Protein AF-A0A7S0LBU1-F1 (afdb_monomer)

Structure (mmCIF, N/CA/C/O backbone):
data_AF-A0A7S0LBU1-F1
#
_entry.id   AF-A0A7S0LBU1-F1
#
loop_
_atom_site.group_PDB
_atom_site.id
_atom_site.type_symbol
_atom_site.label_atom_id
_atom_site.label_alt_id
_atom_site.label_comp_id
_atom_site.label_asym_id
_atom_site.label_entity_id
_atom_site.label_seq_id
_atom_site.pdbx_PDB_ins_code
_atom_site.Cartn_x
_atom_site.Cartn_y
_atom_site.Cartn_z
_atom_site.occupancy
_atom_site.B_iso_or_equiv
_atom_site.auth_seq_id
_atom_site.auth_comp_id
_atom_site.auth_asym_id
_atom_site.auth_atom_id
_atom_site.pdbx_PDB_model_num
ATOM 1 N N . ALA A 1 1 ? -35.656 -18.882 25.699 1.00 76.56 1 ALA A N 1
ATOM 2 C CA . ALA A 1 1 ? -36.050 -17.478 25.431 1.00 76.56 1 ALA A CA 1
ATOM 3 C C . ALA A 1 1 ? -34.973 -16.464 25.847 1.00 76.56 1 ALA A C 1
ATOM 5 O O . ALA A 1 1 ? -34.448 -15.787 24.971 1.00 76.56 1 ALA A O 1
ATOM 6 N N . ALA A 1 2 ? -34.578 -16.392 27.128 1.00 86.81 2 ALA A N 1
ATOM 7 C CA . ALA A 1 2 ? -33.621 -15.392 27.636 1.00 86.81 2 ALA A CA 1
ATOM 8 C C . ALA A 1 2 ? -32.271 -15.354 26.888 1.00 86.81 2 ALA A C 1
ATOM 10 O O . ALA A 1 2 ? -31.829 -14.290 26.465 1.00 86.81 2 ALA A O 1
ATOM 11 N N . LEU A 1 3 ? -31.661 -16.517 26.627 1.00 85.81 3 LEU A N 1
ATOM 12 C CA . LEU A 1 3 ? -30.399 -16.606 25.880 1.00 85.81 3 LEU A CA 1
ATOM 13 C C . LEU A 1 3 ? -30.521 -16.088 24.435 1.00 85.81 3 LEU A C 1
ATOM 15 O O . LEU A 1 3 ? -29.617 -15.432 23.928 1.00 85.81 3 LEU A O 1
ATOM 19 N N . SER A 1 4 ? -31.655 -16.340 23.777 1.00 85.44 4 SER A N 1
ATOM 20 C CA . SER A 1 4 ? -31.920 -15.832 22.425 1.00 85.44 4 SER A CA 1
ATOM 21 C C . SER A 1 4 ? -32.071 -14.310 22.420 1.00 85.44 4 SER A C 1
ATOM 23 O O . SER A 1 4 ? -31.534 -13.638 21.543 1.00 85.44 4 SER A O 1
ATOM 25 N N . ALA A 1 5 ? -32.753 -13.755 23.427 1.00 87.88 5 ALA A N 1
ATOM 26 C CA . ALA A 1 5 ? -32.893 -12.312 23.594 1.00 87.88 5 ALA A CA 1
ATOM 27 C C . ALA A 1 5 ? -31.545 -11.635 23.900 1.00 87.88 5 ALA A C 1
ATOM 29 O O . ALA A 1 5 ? -31.256 -10.576 23.345 1.00 87.88 5 ALA A O 1
ATOM 30 N N . ALA A 1 6 ? -30.698 -12.260 24.725 1.00 89.25 6 ALA A N 1
ATOM 31 C CA . ALA A 1 6 ? -29.346 -11.780 25.007 1.00 89.25 6 ALA A CA 1
ATOM 32 C C . ALA A 1 6 ? -28.467 -11.773 23.744 1.00 89.25 6 ALA A C 1
ATOM 34 O O . ALA A 1 6 ? -27.816 -10.772 23.456 1.00 89.25 6 ALA A O 1
ATOM 35 N N . ARG A 1 7 ? -28.514 -12.842 22.936 1.00 90.62 7 ARG A N 1
ATOM 36 C CA . ARG A 1 7 ? -27.794 -12.928 21.650 1.00 90.62 7 ARG A CA 1
ATOM 37 C C . ARG A 1 7 ? -28.250 -11.859 20.660 1.00 90.62 7 ARG A C 1
ATOM 39 O O . ARG A 1 7 ? -27.409 -11.211 20.043 1.00 90.62 7 ARG A O 1
ATOM 46 N N . ARG A 1 8 ? -29.566 -11.640 20.545 1.00 92.88 8 ARG A N 1
ATOM 47 C CA . ARG A 1 8 ? -30.128 -10.560 19.719 1.00 92.88 8 ARG A CA 1
ATOM 48 C C . ARG A 1 8 ? -29.623 -9.201 20.181 1.00 92.88 8 ARG A C 1
ATOM 50 O O . ARG A 1 8 ? -29.156 -8.428 19.356 1.00 92.88 8 ARG A O 1
ATOM 57 N N . ARG A 1 9 ? -29.662 -8.937 21.488 1.00 92.94 9 ARG A N 1
ATOM 58 C CA . ARG A 1 9 ? -29.177 -7.680 22.068 1.00 92.94 9 ARG A CA 1
ATOM 59 C C . ARG A 1 9 ? -27.695 -7.454 21.780 1.00 92.94 9 ARG A C 1
ATOM 61 O O . ARG A 1 9 ? -27.354 -6.380 21.316 1.00 92.94 9 ARG A O 1
ATOM 68 N N . ALA A 1 10 ? -26.852 -8.467 21.971 1.00 92.62 10 ALA A N 1
ATOM 69 C CA . ALA A 1 10 ? -25.421 -8.370 21.694 1.00 92.62 10 ALA A CA 1
ATOM 70 C C . ALA A 1 10 ? -25.126 -8.098 20.208 1.00 92.62 10 ALA A C 1
ATOM 72 O O . ALA A 1 10 ? -24.320 -7.231 19.888 1.00 92.62 10 ALA A O 1
ATOM 73 N N . ALA A 1 11 ? -25.795 -8.805 19.289 1.00 91.81 11 ALA A N 1
ATOM 74 C CA . ALA A 1 11 ? -25.619 -8.584 17.853 1.00 91.81 11 ALA A CA 1
ATOM 75 C C . ALA A 1 11 ? -26.094 -7.188 17.418 1.00 91.81 11 ALA A C 1
ATOM 77 O O . ALA A 1 11 ? -25.426 -6.539 16.616 1.00 91.81 11 ALA A O 1
ATOM 78 N N . LEU A 1 12 ? -27.229 -6.724 17.955 1.00 93.00 12 LEU A N 1
ATOM 79 C CA . LEU A 1 12 ? -27.756 -5.381 17.702 1.00 93.00 12 LEU A CA 1
ATOM 80 C C . LEU A 1 12 ? -26.831 -4.292 18.233 1.00 93.00 12 LEU A C 1
ATOM 82 O O . LEU A 1 12 ? -26.574 -3.337 17.513 1.00 93.00 12 LEU A O 1
ATOM 86 N N . ASP A 1 13 ? -26.328 -4.450 19.454 1.00 90.44 13 ASP A N 1
ATOM 87 C CA . ASP A 1 13 ? -25.399 -3.510 20.081 1.00 90.44 13 ASP A CA 1
ATOM 88 C C . ASP A 1 13 ? -24.111 -3.383 19.254 1.00 90.44 13 ASP A C 1
ATOM 90 O O . ASP A 1 13 ? -23.756 -2.298 18.792 1.00 90.44 13 ASP A O 1
ATOM 94 N N . PHE A 1 14 ? -23.493 -4.521 18.914 1.00 90.62 14 PHE A N 1
ATOM 95 C CA . PHE A 1 14 ? -22.311 -4.552 18.055 1.00 90.62 14 PHE A CA 1
ATOM 96 C C . PHE A 1 14 ? -22.564 -3.901 16.688 1.00 90.62 14 PHE A C 1
ATOM 98 O O . PHE A 1 14 ? -21.796 -3.050 16.246 1.00 90.62 14 PHE A O 1
ATOM 105 N N . LEU A 1 15 ? -23.640 -4.279 15.992 1.00 87.75 15 LEU A N 1
ATOM 106 C CA . LEU A 1 15 ? -23.935 -3.742 14.661 1.00 87.75 15 LEU A CA 1
ATOM 107 C C . LEU A 1 15 ? -24.369 -2.274 14.706 1.00 87.75 15 LEU A C 1
ATOM 109 O O . LEU A 1 15 ? -24.055 -1.532 13.776 1.00 87.75 15 LEU A O 1
ATOM 113 N N . GLY A 1 16 ? -25.035 -1.845 15.778 1.00 84.75 16 GLY A N 1
ATOM 114 C CA . GLY A 1 16 ? -25.429 -0.457 16.021 1.00 84.75 16 GLY A CA 1
ATOM 115 C C . GLY A 1 16 ? -24.232 0.475 16.202 1.00 84.75 16 GLY A C 1
ATOM 116 O O 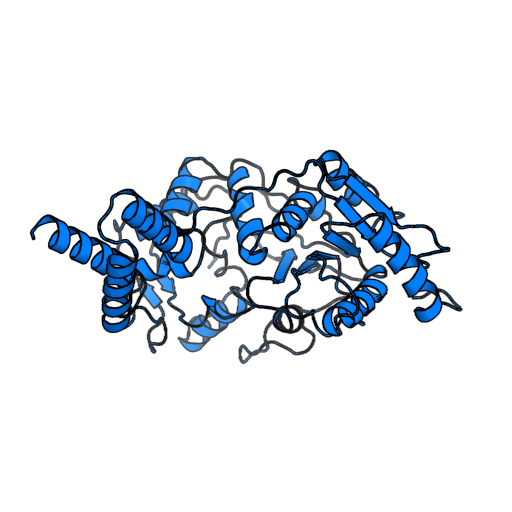. GLY A 1 16 ? -24.319 1.666 15.903 1.00 84.75 16 GLY A O 1
ATOM 117 N N . HIS A 1 17 ? -23.068 -0.058 16.583 1.00 82.06 17 HIS A N 1
ATOM 118 C CA . HIS A 1 17 ? -21.828 0.709 16.543 1.00 82.06 17 HIS A CA 1
ATOM 119 C C . HIS A 1 17 ? -21.361 1.042 15.121 1.00 82.06 17 HIS A C 1
ATOM 121 O O . HIS A 1 17 ? -20.664 2.036 14.942 1.00 82.06 17 HIS A O 1
ATOM 127 N N . HIS A 1 18 ? -21.747 0.273 14.102 1.00 80.38 18 HIS A N 1
ATOM 128 C CA . HIS A 1 18 ? -21.163 0.400 12.764 1.00 80.38 18 HIS A CA 1
ATOM 129 C C . HIS A 1 18 ? -22.161 0.684 11.635 1.00 80.38 18 HIS A C 1
ATOM 131 O O . HIS A 1 18 ? -21.744 1.043 10.528 1.00 80.38 18 HIS A O 1
ATOM 137 N N . LEU A 1 19 ? -23.454 0.483 11.881 1.00 81.19 19 LEU A N 1
ATOM 138 C CA . LEU A 1 19 ? -24.530 0.602 10.904 1.00 81.19 19 LEU A CA 1
ATOM 139 C C . LEU A 1 19 ? -25.668 1.481 11.447 1.00 81.19 19 LEU A C 1
ATOM 141 O O . LEU A 1 19 ? -25.908 1.494 12.653 1.00 81.19 19 LEU A O 1
ATOM 145 N N . PRO A 1 20 ? -26.451 2.130 10.562 1.00 80.56 20 PRO A N 1
ATOM 146 C CA . PRO A 1 20 ? -27.715 2.752 10.948 1.00 80.56 20 PRO A CA 1
ATOM 147 C C . PRO A 1 20 ? -28.669 1.735 11.589 1.00 80.56 20 PRO A C 1
ATOM 149 O O . PRO A 1 20 ? -28.698 0.581 11.156 1.00 80.56 20 PRO A O 1
ATOM 152 N N . ALA A 1 21 ? -29.501 2.174 12.540 1.00 82.06 21 ALA A N 1
ATOM 153 C CA . ALA A 1 21 ? -30.369 1.308 13.349 1.00 82.06 21 ALA A CA 1
ATOM 154 C C . ALA A 1 21 ? -31.173 0.282 12.522 1.00 82.06 21 ALA A C 1
ATOM 156 O O . ALA A 1 21 ? -31.065 -0.921 12.747 1.00 82.06 21 ALA A O 1
ATOM 157 N N . THR A 1 22 ? -31.875 0.726 11.476 1.00 84.56 22 THR A N 1
ATOM 158 C CA . THR A 1 22 ? -32.692 -0.151 10.610 1.00 84.56 22 THR A CA 1
ATOM 159 C C . THR A 1 22 ? -31.871 -1.168 9.807 1.00 84.56 22 THR A C 1
ATOM 161 O O . THR A 1 22 ? -32.364 -2.228 9.412 1.00 84.56 22 THR A O 1
ATOM 164 N N . SER A 1 23 ? -30.606 -0.865 9.521 1.00 87.38 23 SER A N 1
ATOM 165 C CA . SER A 1 23 ? -29.681 -1.791 8.861 1.00 87.38 23 SER A CA 1
ATOM 166 C C . SER A 1 23 ? -29.035 -2.744 9.863 1.00 87.38 23 SER A C 1
ATOM 168 O O . SER A 1 23 ? -28.855 -3.918 9.535 1.00 87.38 23 SER A O 1
ATOM 170 N N . ALA A 1 24 ? -28.728 -2.268 11.073 1.00 88.00 24 ALA A N 1
ATOM 171 C CA . ALA A 1 24 ? -28.230 -3.086 12.173 1.00 88.00 24 ALA A CA 1
ATOM 172 C C . ALA A 1 24 ? -29.252 -4.161 12.564 1.00 88.00 24 ALA A C 1
ATOM 174 O O . ALA A 1 24 ? -28.887 -5.331 12.645 1.00 88.00 24 ALA A O 1
ATOM 175 N N . GLU A 1 25 ? -30.532 -3.798 12.688 1.00 92.19 25 GLU A N 1
ATOM 176 C CA . GLU A 1 25 ? -31.623 -4.733 12.991 1.00 92.19 25 GLU A CA 1
ATOM 177 C C . GLU A 1 25 ? -31.755 -5.840 11.951 1.00 92.19 25 GLU A C 1
ATOM 179 O O . GLU A 1 25 ? -31.613 -7.023 12.274 1.00 92.19 25 GLU A O 1
ATOM 184 N N . ARG A 1 26 ? -31.918 -5.463 10.677 1.00 92.94 26 ARG A N 1
ATOM 185 C CA . ARG A 1 26 ? -32.039 -6.433 9.579 1.00 92.94 26 ARG A CA 1
ATOM 186 C C . ARG A 1 26 ? -30.812 -7.335 9.463 1.00 92.94 26 ARG A C 1
ATOM 188 O O . ARG A 1 26 ? -30.941 -8.524 9.167 1.00 92.94 26 ARG A O 1
ATOM 195 N N . ARG A 1 27 ? -29.607 -6.788 9.667 1.00 92.69 27 ARG A N 1
ATOM 196 C CA . ARG A 1 27 ? -28.364 -7.573 9.634 1.00 92.69 27 ARG A CA 1
ATOM 197 C C . ARG A 1 27 ? -28.297 -8.533 10.822 1.00 92.69 27 ARG A C 1
ATOM 199 O O . ARG A 1 27 ? -27.989 -9.697 10.592 1.00 92.69 27 ARG A O 1
ATOM 206 N N . ALA A 1 28 ? -28.610 -8.087 12.038 1.00 93.62 28 ALA A N 1
ATOM 207 C CA . ALA A 1 28 ? -28.580 -8.922 13.239 1.00 93.62 28 ALA A CA 1
ATOM 208 C C . ALA A 1 28 ? -29.517 -10.128 13.105 1.00 93.62 28 ALA A C 1
ATOM 210 O O . ALA A 1 28 ? -29.105 -11.260 13.352 1.00 93.62 28 ALA A O 1
ATOM 211 N N . GLU A 1 29 ? -30.753 -9.898 12.656 1.00 94.31 29 GLU A N 1
ATOM 212 C CA . GLU A 1 29 ? -31.749 -10.959 12.468 1.00 94.31 29 GLU A CA 1
ATOM 213 C C . GLU A 1 29 ? -31.302 -11.975 11.419 1.00 94.31 29 GLU A C 1
ATOM 215 O O . GLU A 1 29 ? -31.350 -13.182 11.663 1.00 94.31 29 GLU A O 1
ATOM 220 N N . ARG A 1 30 ? -30.778 -11.495 10.285 1.00 95.31 30 ARG A N 1
ATOM 221 C CA . ARG A 1 30 ? -30.245 -12.361 9.231 1.00 95.31 30 ARG A CA 1
ATOM 222 C C . ARG A 1 30 ? -29.088 -13.228 9.717 1.00 95.31 30 ARG A C 1
ATOM 224 O O . ARG A 1 30 ? -29.052 -14.416 9.403 1.00 95.31 30 ARG A O 1
ATOM 231 N N . GLU A 1 31 ? -28.122 -12.644 10.418 1.00 94.44 31 GLU A N 1
ATOM 232 C CA . GLU A 1 31 ? -26.932 -13.376 10.854 1.00 94.44 31 GLU A CA 1
ATOM 233 C C . GLU A 1 31 ? -27.255 -14.387 11.962 1.00 94.44 31 GLU A C 1
ATOM 235 O O . GLU A 1 31 ? -26.786 -15.524 11.908 1.00 94.44 31 GLU A O 1
ATOM 240 N N . LEU A 1 32 ? -28.141 -14.037 12.898 1.00 94.38 32 LEU A N 1
ATOM 241 C CA . LEU A 1 32 ? -28.608 -14.964 13.932 1.00 94.38 32 LEU A CA 1
ATOM 242 C C . LEU A 1 32 ? -29.421 -16.125 13.349 1.00 94.38 32 LEU A C 1
ATOM 244 O O . LEU A 1 32 ? -29.245 -17.262 13.789 1.00 94.38 32 LEU A O 1
ATOM 248 N N . ALA A 1 33 ? -30.268 -15.861 12.348 1.00 93.31 33 ALA A N 1
ATOM 249 C CA . ALA A 1 33 ? -31.012 -16.903 11.644 1.00 93.31 33 ALA A CA 1
ATOM 250 C C . ALA A 1 33 ? -30.067 -17.880 10.926 1.00 93.31 33 ALA A C 1
ATOM 252 O O . ALA A 1 33 ? -30.218 -19.093 11.054 1.00 93.31 33 ALA A O 1
ATOM 253 N N . LYS A 1 34 ? -29.041 -17.364 10.234 1.00 93.75 34 LYS A N 1
ATOM 254 C CA . LYS A 1 34 ? -28.019 -18.186 9.563 1.00 93.75 34 LYS A CA 1
ATOM 255 C C . LYS A 1 34 ? -27.169 -19.006 10.531 1.00 93.75 34 LYS A C 1
ATOM 257 O O . LYS A 1 34 ? -26.786 -20.122 10.199 1.00 93.75 34 LYS A O 1
ATOM 262 N N . ALA A 1 35 ? -26.861 -18.462 11.707 1.00 91.94 35 ALA A N 1
ATOM 263 C CA . ALA A 1 35 ? -26.051 -19.139 12.716 1.00 91.94 35 ALA A CA 1
ATOM 264 C C . ALA A 1 35 ? -26.757 -20.353 13.352 1.00 91.94 35 ALA A C 1
ATOM 266 O O . ALA A 1 35 ? -26.102 -21.165 14.005 1.00 91.94 35 ALA A O 1
ATOM 267 N N . GLY A 1 36 ? -28.084 -20.476 13.212 1.00 85.81 36 GLY A N 1
ATOM 268 C CA . GLY A 1 36 ? -28.849 -21.641 13.674 1.00 85.81 36 GLY A CA 1
ATOM 269 C C . GLY A 1 36 ? -28.850 -21.857 15.194 1.00 85.81 36 GLY A C 1
ATOM 270 O O . GLY A 1 36 ? -29.213 -22.929 15.665 1.00 85.81 36 GLY A O 1
ATOM 271 N N . GLY A 1 37 ? -28.410 -20.867 15.982 1.00 80.44 37 GLY A N 1
ATOM 272 C CA . GLY A 1 37 ? -28.396 -20.908 17.451 1.00 80.44 37 GLY A CA 1
ATOM 273 C C . GLY A 1 37 ? -27.370 -21.853 18.096 1.00 80.44 37 GLY A C 1
ATOM 274 O O . GLY A 1 37 ? -27.232 -21.811 19.326 1.00 80.44 37 GLY A O 1
ATOM 275 N N . GLN A 1 38 ? -26.649 -22.647 17.299 1.00 87.12 38 GLN A N 1
ATOM 276 C CA . GLN A 1 38 ? -25.596 -23.560 17.746 1.00 87.12 38 GLN A CA 1
ATOM 277 C C . GLN A 1 38 ? -24.301 -22.798 18.076 1.00 87.12 38 GLN A C 1
ATOM 279 O O . GLN A 1 38 ? -24.007 -21.799 17.412 1.00 87.12 38 GLN A O 1
ATOM 284 N N . PRO A 1 39 ? -23.502 -23.245 19.066 1.00 89.25 39 PRO A N 1
ATOM 285 C CA . PRO A 1 39 ? -22.260 -22.571 19.452 1.00 89.25 39 PRO A CA 1
ATOM 286 C C . PRO A 1 39 ? -21.297 -22.329 18.283 1.00 89.25 39 PRO A C 1
ATOM 288 O O . PRO A 1 39 ? -20.796 -21.219 18.135 1.00 89.25 39 PRO A O 1
ATOM 291 N N . GLU A 1 40 ? -21.101 -23.320 17.412 1.00 92.25 40 GLU A N 1
ATOM 292 C CA . GLU A 1 40 ? -20.205 -23.210 16.252 1.00 92.25 40 GLU A CA 1
ATOM 293 C C . GLU A 1 40 ? -20.699 -22.187 15.223 1.00 92.25 40 GLU A C 1
ATOM 295 O O . GLU A 1 40 ? -19.930 -21.349 14.747 1.00 92.25 40 GLU A O 1
ATOM 300 N N . GLY A 1 41 ? -22.000 -22.204 14.918 1.00 92.75 41 GLY A N 1
ATOM 301 C CA . GLY A 1 41 ? -22.611 -21.240 14.004 1.00 92.75 41 GLY A CA 1
ATOM 302 C C . GLY A 1 41 ? -22.519 -19.810 14.537 1.00 92.75 41 GLY A C 1
ATOM 303 O O . GLY A 1 41 ? -22.219 -18.883 13.785 1.00 92.75 41 GLY A O 1
ATOM 304 N N . LEU A 1 42 ? -22.696 -19.628 15.848 1.00 91.50 42 LEU A N 1
ATOM 305 C CA . LEU A 1 42 ? -22.550 -18.331 16.512 1.00 91.50 42 LEU A CA 1
ATOM 306 C C . LEU A 1 42 ? -21.093 -17.869 16.581 1.00 91.50 42 LEU A C 1
ATOM 308 O O . LEU A 1 42 ? -20.828 -16.686 16.380 1.00 91.50 42 LEU A O 1
ATOM 312 N N . ALA A 1 43 ? -20.147 -18.776 16.826 1.00 92.06 43 ALA A N 1
ATOM 313 C CA . ALA A 1 43 ? -18.723 -18.458 16.795 1.00 92.06 43 ALA A CA 1
ATOM 314 C C . ALA A 1 43 ? -18.299 -17.997 15.394 1.00 92.06 43 ALA A C 1
ATOM 316 O O . ALA A 1 43 ? -17.650 -16.961 15.252 1.00 92.06 43 ALA A O 1
ATOM 317 N N . LYS A 1 44 ? -18.747 -18.704 14.348 1.00 92.81 44 LYS A N 1
ATOM 318 C CA . LYS A 1 44 ? -18.510 -18.323 12.949 1.00 92.81 44 LYS A CA 1
ATOM 319 C C . LYS A 1 44 ? -19.145 -16.975 12.606 1.00 92.81 44 LYS A C 1
ATOM 321 O O . LYS A 1 44 ? -18.504 -16.151 11.957 1.00 92.81 44 LYS A O 1
ATOM 326 N N . MET A 1 45 ? -20.371 -16.732 13.074 1.00 94.56 45 MET A N 1
ATOM 327 C CA . MET A 1 45 ? -21.054 -15.446 12.925 1.0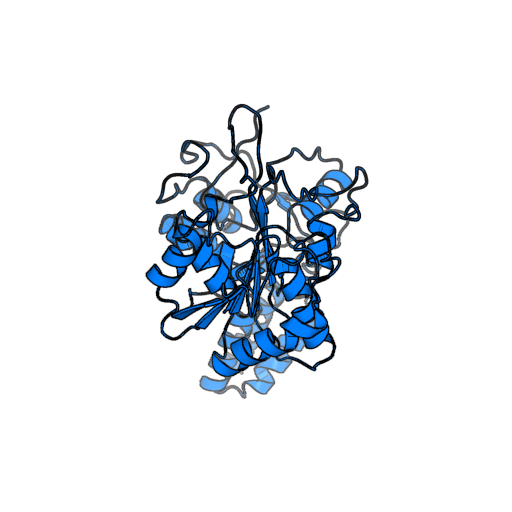0 94.56 45 MET A CA 1
ATOM 328 C C . MET A 1 45 ? -20.231 -14.308 13.536 1.00 94.56 45 MET A C 1
ATOM 330 O O . MET A 1 45 ? -19.974 -13.310 12.867 1.00 94.56 45 MET A O 1
ATOM 334 N N . TRP A 1 46 ? -19.791 -14.457 14.788 1.00 93.56 46 TRP A N 1
ATOM 335 C CA . TRP A 1 46 ? -18.992 -13.436 15.463 1.00 93.56 46 TRP A CA 1
ATOM 336 C C . TRP A 1 46 ? -17.636 -13.225 14.799 1.00 93.56 46 TRP A C 1
ATOM 338 O O . TRP A 1 46 ? -17.258 -12.079 14.580 1.00 93.56 46 TRP A O 1
ATOM 348 N N . ALA A 1 47 ? -16.943 -14.294 14.401 1.00 88.94 47 ALA A N 1
ATOM 349 C CA . ALA A 1 47 ? -15.692 -14.189 13.655 1.00 88.94 47 ALA A CA 1
ATOM 350 C C . ALA A 1 47 ? -15.876 -13.404 12.344 1.00 88.94 47 ALA A C 1
ATOM 352 O O . ALA A 1 47 ? -15.059 -12.544 12.019 1.00 88.94 47 ALA A O 1
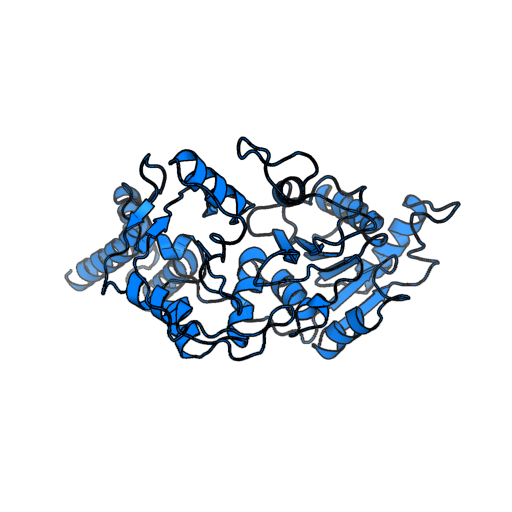ATOM 353 N N . GLN A 1 48 ? -16.978 -13.641 11.626 1.00 89.75 48 GLN A N 1
ATOM 354 C CA . GLN A 1 48 ? -17.306 -12.910 10.404 1.00 89.75 48 GLN A CA 1
ATOM 355 C C . GLN A 1 48 ? -17.635 -11.437 10.678 1.00 89.75 48 GLN A C 1
ATOM 357 O O . GLN A 1 48 ? -17.130 -10.563 9.978 1.00 89.75 48 GLN A O 1
ATOM 362 N N . LEU A 1 49 ? -18.469 -11.148 11.680 1.00 89.06 49 LEU A N 1
ATOM 363 C CA . LEU A 1 49 ? -18.854 -9.779 12.033 1.00 89.06 49 LEU A CA 1
ATOM 364 C C . LEU A 1 49 ? -17.655 -8.961 12.527 1.00 89.06 49 LEU A C 1
ATOM 366 O O . LEU A 1 49 ? -17.447 -7.840 12.067 1.00 89.06 49 LEU A O 1
ATOM 370 N N . VAL A 1 50 ? -16.833 -9.529 13.410 1.00 87.19 50 VAL A N 1
ATOM 371 C CA . VAL A 1 50 ? -15.596 -8.890 13.876 1.00 87.19 50 VAL A CA 1
ATOM 372 C C . VAL A 1 50 ? -14.638 -8.691 12.706 1.00 87.19 50 VAL A C 1
ATOM 374 O O . VAL A 1 50 ? -14.173 -7.576 12.507 1.00 87.19 50 VAL A O 1
ATOM 377 N N . GLY A 1 51 ? -14.414 -9.712 11.874 1.00 82.81 51 GLY A N 1
ATOM 378 C CA . GLY A 1 51 ? -13.558 -9.593 10.692 1.00 82.81 51 GLY A CA 1
ATOM 379 C C . GLY A 1 51 ? -14.036 -8.542 9.683 1.00 82.81 51 GLY A C 1
ATOM 380 O O . GLY A 1 51 ? -13.221 -7.919 9.016 1.00 82.81 51 GLY A O 1
ATOM 381 N N . GLU A 1 52 ? -15.344 -8.304 9.582 1.00 83.25 52 GLU A N 1
ATOM 382 C CA . GLU A 1 52 ? -15.912 -7.309 8.669 1.00 83.25 52 GLU A CA 1
ATOM 383 C C . GLU A 1 52 ? -15.837 -5.867 9.209 1.00 83.25 52 GLU A C 1
ATOM 385 O O . GLU A 1 52 ? -15.642 -4.923 8.433 1.00 83.25 52 GLU A O 1
ATOM 390 N N . PHE A 1 53 ? -16.071 -5.674 10.509 1.00 81.25 53 PHE A N 1
ATOM 391 C CA . PHE A 1 53 ? -16.290 -4.349 11.107 1.00 81.25 53 PHE A CA 1
ATOM 392 C C . PHE A 1 53 ? -15.155 -3.865 12.009 1.00 81.25 53 PHE A C 1
ATOM 394 O O . PHE A 1 53 ? -15.023 -2.663 12.237 1.00 81.25 53 PHE A O 1
ATOM 401 N N . SER A 1 54 ? -14.354 -4.781 12.538 1.00 79.44 54 SER A N 1
ATOM 402 C CA . SER A 1 54 ? -13.182 -4.512 13.372 1.00 79.44 54 SER A CA 1
ATOM 403 C C . SER A 1 54 ? -12.086 -5.539 13.054 1.00 79.44 54 SER A C 1
ATOM 405 O O . SER A 1 54 ? -11.712 -6.321 13.933 1.00 79.44 54 SER A O 1
ATOM 407 N N . PRO A 1 55 ? -11.602 -5.587 11.795 1.00 78.06 55 PRO A N 1
ATOM 408 C CA . PRO A 1 55 ? -10.586 -6.551 11.405 1.00 78.06 55 PRO A CA 1
ATOM 409 C C . PRO A 1 55 ? -9.319 -6.374 12.256 1.00 78.06 55 PRO A C 1
ATOM 411 O O . PRO A 1 55 ? -8.943 -5.239 12.579 1.00 78.06 55 PRO A O 1
ATOM 414 N N . PRO A 1 56 ? -8.642 -7.477 12.620 1.00 76.38 56 PRO A N 1
ATOM 415 C CA . PRO A 1 56 ? -7.329 -7.387 13.239 1.00 76.38 56 PRO A CA 1
ATOM 416 C C . PRO A 1 56 ? -6.319 -6.790 12.251 1.00 76.38 56 PRO A C 1
ATOM 418 O O . PRO A 1 56 ? -6.526 -6.815 11.036 1.00 76.38 56 PRO A O 1
ATOM 421 N N . ALA A 1 57 ? -5.194 -6.300 12.774 1.00 76.25 57 ALA A N 1
ATOM 422 C CA . ALA A 1 57 ? -4.077 -5.879 11.940 1.00 76.25 57 ALA A CA 1
ATOM 423 C C . ALA A 1 57 ? -3.678 -7.010 10.976 1.00 76.25 57 ALA A C 1
ATOM 425 O O . ALA A 1 57 ? -3.486 -8.146 11.430 1.00 76.25 57 ALA A O 1
ATOM 426 N N . PRO A 1 58 ? -3.497 -6.726 9.676 1.00 79.44 58 PRO A N 1
ATOM 427 C CA . PRO A 1 58 ? -2.885 -7.678 8.767 1.00 79.44 58 PRO A CA 1
ATOM 428 C C . PRO A 1 58 ? -1.527 -8.125 9.311 1.00 79.44 58 PRO A C 1
ATOM 430 O O . PRO A 1 58 ? -0.656 -7.302 9.597 1.00 79.44 58 PRO A O 1
ATOM 433 N N . SER A 1 59 ? -1.351 -9.435 9.460 1.00 80.62 59 SER A N 1
ATOM 434 C CA . SER A 1 59 ? -0.036 -10.001 9.755 1.00 80.62 59 SER A CA 1
ATOM 435 C C . SER A 1 59 ? 0.804 -10.038 8.476 1.00 80.62 59 SER A C 1
ATOM 437 O O . SER A 1 59 ? 0.241 -10.265 7.400 1.00 80.62 59 SER A O 1
ATOM 439 N N . PRO A 1 60 ? 2.131 -9.832 8.561 1.00 83.00 60 PRO A N 1
ATOM 440 C CA . PRO A 1 60 ? 3.012 -10.048 7.423 1.00 83.00 60 PRO A CA 1
ATOM 441 C C . PRO A 1 60 ? 2.841 -11.477 6.876 1.00 83.00 60 PRO A C 1
ATOM 443 O O . PRO A 1 60 ? 2.733 -12.416 7.670 1.00 83.00 60 PRO A O 1
ATOM 446 N N . PRO A 1 61 ? 2.788 -11.660 5.547 1.00 88.31 61 PRO A N 1
ATOM 447 C CA . PRO A 1 61 ? 2.744 -12.984 4.942 1.00 88.31 61 PRO A CA 1
ATOM 448 C C . PRO A 1 61 ? 4.061 -13.736 5.192 1.00 88.31 61 PRO A C 1
ATOM 450 O O . PRO A 1 61 ? 5.115 -13.123 5.364 1.00 88.31 61 PRO A O 1
ATOM 453 N N . ASP A 1 62 ? 4.019 -15.071 5.161 1.00 90.94 62 ASP A N 1
ATOM 454 C CA . ASP A 1 62 ? 5.251 -15.856 5.043 1.00 90.94 62 ASP A CA 1
ATOM 455 C C . ASP A 1 62 ? 5.843 -15.622 3.648 1.00 90.94 62 ASP A C 1
ATOM 457 O O . ASP A 1 62 ? 5.178 -15.840 2.630 1.00 90.94 62 ASP A O 1
ATOM 461 N N . ARG A 1 63 ? 7.085 -15.140 3.613 1.00 94.38 63 ARG A N 1
ATOM 462 C CA . ARG A 1 63 ? 7.811 -14.819 2.379 1.00 94.38 63 ARG A CA 1
ATOM 463 C C . ARG A 1 63 ? 8.389 -16.068 1.712 1.00 94.38 63 ARG A C 1
ATOM 465 O O . ARG A 1 63 ? 8.677 -16.037 0.519 1.00 94.38 63 ARG A O 1
ATOM 472 N N . ARG A 1 64 ? 8.543 -17.176 2.449 1.00 93.19 64 ARG A N 1
ATOM 473 C CA . ARG A 1 64 ? 9.145 -18.407 1.919 1.00 93.19 64 ARG A CA 1
ATOM 474 C C . ARG A 1 64 ? 8.326 -18.958 0.756 1.00 93.19 64 ARG A C 1
ATOM 476 O O . ARG A 1 64 ? 7.121 -19.170 0.867 1.00 93.19 64 ARG A O 1
ATOM 483 N N . GLY A 1 65 ? 9.007 -19.196 -0.362 1.00 92.88 65 GLY A N 1
ATOM 484 C CA . GLY A 1 65 ? 8.390 -19.684 -1.596 1.00 92.88 65 GLY A CA 1
ATOM 485 C C . GLY A 1 65 ? 7.572 -18.635 -2.353 1.00 92.88 65 GLY A C 1
ATOM 486 O O . GLY A 1 65 ? 6.947 -18.989 -3.350 1.00 92.88 65 GLY A O 1
ATOM 487 N N . LYS A 1 66 ? 7.566 -17.368 -1.911 1.00 97.38 66 LYS A N 1
ATOM 488 C CA . LYS A 1 66 ? 6.938 -16.265 -2.642 1.00 97.38 66 LYS A CA 1
ATOM 489 C C . LYS A 1 66 ? 7.870 -15.737 -3.713 1.00 97.38 66 LYS A C 1
ATOM 491 O O . LYS A 1 66 ? 8.997 -15.338 -3.423 1.00 97.38 66 LYS A O 1
ATOM 496 N N . LYS A 1 67 ? 7.370 -15.737 -4.945 1.00 98.12 67 LYS A N 1
ATOM 497 C CA . LYS A 1 67 ? 8.131 -15.443 -6.152 1.00 98.12 67 LYS A CA 1
ATOM 498 C C . LYS A 1 67 ? 7.918 -14.009 -6.603 1.00 98.12 67 LYS A C 1
ATOM 500 O O . LYS A 1 67 ? 6.787 -13.562 -6.794 1.00 98.12 67 LYS A O 1
ATOM 505 N N . VAL A 1 68 ? 9.009 -13.294 -6.825 1.00 97.75 68 VAL A N 1
ATOM 506 C CA . VAL A 1 68 ? 9.008 -11.890 -7.231 1.00 97.75 68 VAL A CA 1
ATOM 507 C C . VAL A 1 68 ? 9.791 -11.755 -8.527 1.00 97.75 68 VAL A C 1
ATOM 509 O O . VAL A 1 68 ? 10.985 -12.040 -8.567 1.00 97.75 68 VAL A O 1
ATOM 512 N N . LEU A 1 69 ? 9.128 -11.325 -9.598 1.00 97.69 69 LEU A N 1
ATOM 513 C CA . LEU A 1 69 ? 9.792 -11.036 -10.868 1.00 97.69 69 LEU A CA 1
ATOM 514 C C . LEU A 1 69 ? 10.092 -9.544 -10.957 1.00 97.69 69 LEU A C 1
ATOM 516 O O . LEU A 1 69 ? 9.196 -8.722 -10.785 1.00 97.69 69 LEU A O 1
ATOM 520 N N . VAL A 1 70 ? 11.337 -9.188 -11.250 1.00 96.00 70 VAL A N 1
ATOM 521 C CA . VAL A 1 70 ? 11.774 -7.796 -11.381 1.00 96.00 70 VAL A CA 1
ATOM 522 C C . VAL A 1 70 ? 12.126 -7.510 -12.837 1.00 96.00 70 VAL A C 1
ATOM 524 O O . VAL A 1 70 ? 13.033 -8.136 -13.384 1.00 96.00 70 VAL A O 1
ATOM 527 N N . ILE A 1 71 ? 11.429 -6.552 -13.450 1.00 95.31 71 ILE A N 1
ATOM 528 C CA . ILE A 1 71 ? 11.690 -6.073 -14.811 1.00 95.31 71 ILE A CA 1
ATOM 529 C C . ILE A 1 71 ? 12.869 -5.091 -14.788 1.00 95.31 71 ILE A C 1
ATOM 531 O O . ILE A 1 71 ? 12.805 -4.040 -14.150 1.00 95.31 71 ILE A O 1
ATOM 535 N N . GLY A 1 72 ? 13.916 -5.460 -15.522 1.00 89.94 72 GLY A N 1
ATOM 536 C CA . GLY A 1 72 ? 15.255 -4.876 -15.597 1.00 89.94 72 GLY A CA 1
ATOM 537 C C . GLY A 1 72 ? 15.343 -3.367 -15.774 1.00 89.94 72 GLY A C 1
ATOM 538 O O . GLY A 1 72 ? 15.858 -2.669 -14.895 1.00 89.94 72 GLY A O 1
ATOM 539 N N . PRO A 1 73 ? 14.904 -2.846 -16.930 1.00 89.75 73 PRO A N 1
ATOM 540 C CA . PRO A 1 73 ? 15.143 -1.461 -17.310 1.00 89.75 73 PRO A CA 1
ATOM 541 C C . PRO A 1 73 ? 14.745 -0.473 -16.213 1.00 89.75 73 PRO A C 1
ATOM 543 O O . PRO A 1 73 ? 13.605 -0.455 -15.769 1.00 89.75 73 PRO A O 1
ATOM 546 N N . GLY A 1 74 ? 15.687 0.357 -15.760 1.00 82.81 74 GLY A N 1
ATOM 547 C CA . GLY A 1 74 ? 15.451 1.365 -14.718 1.00 82.81 74 GLY A CA 1
ATOM 548 C C . GLY A 1 74 ? 15.358 0.841 -13.277 1.00 82.81 74 GLY A C 1
ATOM 549 O O . GLY A 1 74 ? 15.479 1.638 -12.348 1.00 82.81 74 GLY A O 1
ATOM 550 N N . PHE A 1 75 ? 15.218 -0.469 -13.053 1.00 80.56 75 PHE A N 1
ATOM 551 C CA . PHE A 1 75 ? 15.167 -1.071 -11.717 1.00 80.56 75 PHE A CA 1
ATOM 552 C C . PHE A 1 75 ? 16.555 -1.354 -11.180 1.00 80.56 75 PHE A C 1
ATOM 554 O O . PHE A 1 75 ? 16.952 -2.501 -11.114 1.00 80.56 75 PHE A O 1
ATOM 561 N N . GLY A 1 76 ? 17.308 -0.321 -10.805 1.00 60.81 76 GLY A N 1
ATOM 562 C CA . GLY A 1 76 ? 18.468 -0.441 -9.910 1.00 60.81 76 GLY A CA 1
ATOM 563 C C . GLY A 1 76 ? 19.590 -1.431 -10.287 1.00 60.81 76 GLY A C 1
ATOM 564 O O . GLY A 1 76 ? 20.592 -1.450 -9.591 1.00 60.81 76 GLY A O 1
ATOM 565 N N . PHE A 1 77 ? 19.518 -2.215 -11.365 1.00 56.38 77 PHE A N 1
ATOM 566 C CA . PHE A 1 77 ? 20.477 -3.289 -11.642 1.00 56.38 77 PHE A CA 1
ATOM 567 C C . PHE A 1 77 ? 21.865 -2.740 -11.967 1.00 56.38 77 PHE A C 1
ATOM 569 O O . PHE A 1 77 ? 22.859 -3.379 -11.660 1.00 56.38 77 PHE A O 1
ATOM 576 N N . GLN A 1 78 ? 21.926 -1.524 -12.517 1.00 54.50 78 GLN A N 1
ATOM 577 C CA . GLN A 1 78 ? 23.172 -0.796 -12.766 1.00 54.50 78 GLN A CA 1
ATOM 578 C C . GLN A 1 78 ? 23.432 0.330 -11.747 1.00 54.50 78 GLN A C 1
ATOM 580 O O . GLN A 1 78 ? 24.567 0.770 -11.610 1.00 54.50 78 GLN A O 1
ATOM 585 N N . ALA A 1 79 ? 22.403 0.810 -11.032 1.00 56.56 79 ALA A N 1
ATOM 586 C CA . ALA A 1 79 ? 22.488 2.008 -10.183 1.00 56.56 79 ALA A CA 1
ATOM 587 C C . ALA A 1 79 ? 22.381 1.737 -8.668 1.00 56.56 79 ALA A C 1
ATOM 589 O O . ALA A 1 79 ? 22.852 2.545 -7.871 1.00 56.56 79 ALA A O 1
ATOM 590 N N . ASN A 1 80 ? 21.738 0.640 -8.252 1.00 67.56 80 ASN A N 1
ATOM 591 C CA . ASN A 1 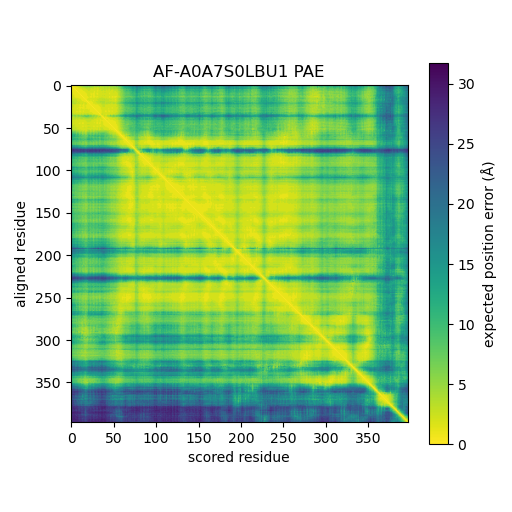80 ? 21.525 0.271 -6.852 1.00 67.56 80 ASN A CA 1
ATOM 592 C C . ASN A 1 80 ? 21.111 -1.211 -6.680 1.00 67.56 80 ASN A C 1
ATOM 594 O O . ASN A 1 80 ? 19.946 -1.519 -6.408 1.00 67.56 80 ASN A O 1
ATOM 598 N N . GLU A 1 81 ? 22.068 -2.137 -6.800 1.00 77.31 81 GLU A N 1
ATOM 599 C CA . GLU A 1 81 ? 21.822 -3.582 -6.625 1.00 77.31 81 GLU A CA 1
ATOM 600 C C . GLU A 1 81 ? 21.205 -3.944 -5.262 1.00 77.31 81 GLU A C 1
ATOM 602 O O . GLU A 1 81 ? 20.552 -4.982 -5.116 1.00 77.31 81 GLU A O 1
ATOM 607 N N . GLU A 1 82 ? 21.394 -3.094 -4.248 1.00 82.50 82 GLU A N 1
ATOM 608 C CA . GLU A 1 82 ? 20.897 -3.335 -2.895 1.00 82.50 82 GLU A CA 1
ATOM 609 C C . GLU A 1 82 ? 19.366 -3.393 -2.833 1.00 82.50 82 GLU A C 1
ATOM 611 O O . GLU A 1 82 ? 18.827 -4.102 -1.982 1.00 82.50 82 GLU A O 1
ATOM 616 N N . GLN A 1 83 ? 18.657 -2.732 -3.761 1.00 81.69 83 GLN A N 1
ATOM 617 C CA . GLN A 1 83 ? 17.188 -2.781 -3.831 1.00 81.69 83 GLN A CA 1
ATOM 618 C C . GLN A 1 83 ? 16.666 -4.185 -4.133 1.00 81.69 83 GLN A C 1
ATOM 620 O O . GLN A 1 83 ? 15.622 -4.580 -3.629 1.00 81.69 83 GLN A O 1
ATOM 625 N N . VAL A 1 84 ? 17.394 -4.976 -4.913 1.00 84.38 84 VAL A N 1
ATOM 626 C CA . VAL A 1 84 ? 16.985 -6.355 -5.196 1.00 84.38 84 VAL A CA 1
ATOM 627 C C . VAL A 1 84 ? 17.488 -7.289 -4.101 1.00 84.38 84 VAL A C 1
ATOM 629 O O . VAL A 1 84 ? 16.734 -8.116 -3.586 1.00 84.38 84 VAL A O 1
ATOM 632 N N . LYS A 1 85 ? 1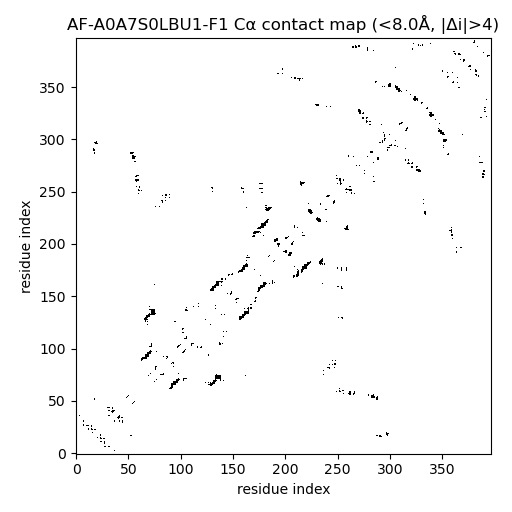8.731 -7.085 -3.652 1.00 89.12 85 LYS A N 1
ATOM 633 C CA . LYS A 1 85 ? 19.337 -7.895 -2.588 1.00 89.12 85 LYS A CA 1
ATOM 634 C C . LYS A 1 85 ? 18.582 -7.805 -1.262 1.00 89.12 85 LYS A C 1
ATOM 636 O O . LYS A 1 85 ? 18.674 -8.734 -0.466 1.00 89.12 85 LYS A O 1
ATOM 641 N N . ILE A 1 86 ? 17.894 -6.697 -0.961 1.00 91.56 86 ILE A N 1
ATOM 642 C CA . ILE A 1 86 ? 17.079 -6.600 0.263 1.00 91.56 86 ILE A CA 1
ATOM 643 C C . ILE A 1 86 ? 15.820 -7.475 0.177 1.00 91.56 86 ILE A C 1
ATOM 645 O O . ILE A 1 86 ? 15.422 -8.046 1.186 1.00 91.56 86 ILE A O 1
ATOM 649 N N . ALA A 1 87 ? 15.230 -7.647 -1.011 1.00 92.38 87 ALA A N 1
ATOM 650 C CA . ALA A 1 87 ? 14.103 -8.559 -1.206 1.00 92.38 87 ALA A CA 1
ATOM 651 C C . ALA A 1 87 ? 14.545 -10.030 -1.087 1.00 92.38 87 ALA A C 1
ATOM 653 O O . ALA A 1 87 ? 13.902 -10.818 -0.399 1.00 92.38 87 ALA A O 1
ATOM 654 N N . GLU A 1 88 ? 15.693 -10.387 -1.662 1.00 93.56 88 GLU A N 1
ATOM 655 C CA . GLU A 1 88 ? 16.266 -11.735 -1.517 1.00 93.56 88 GLU A CA 1
ATOM 656 C C . GLU A 1 88 ? 16.621 -12.044 -0.056 1.00 93.56 88 GLU A C 1
ATOM 658 O O . GLU A 1 88 ? 16.210 -13.070 0.482 1.00 93.56 88 GLU A O 1
ATOM 663 N N . ARG A 1 89 ? 17.312 -11.120 0.632 1.00 94.31 89 ARG A N 1
ATOM 664 C CA . ARG A 1 89 ? 17.636 -11.250 2.067 1.00 94.31 89 ARG A CA 1
ATOM 665 C C . ARG A 1 89 ? 16.395 -11.340 2.950 1.00 94.31 89 ARG A C 1
ATOM 667 O O . ARG A 1 89 ? 16.443 -11.974 3.999 1.00 94.31 89 ARG A O 1
ATOM 674 N N . ALA A 1 90 ? 15.296 -10.724 2.526 1.00 93.88 90 ALA A N 1
ATOM 675 C CA . ALA A 1 90 ? 14.012 -10.813 3.203 1.00 93.88 90 ALA A CA 1
ATOM 676 C C . ALA A 1 90 ? 13.327 -12.184 3.042 1.00 93.88 90 ALA A C 1
ATOM 678 O O . ALA A 1 90 ? 12.371 -12.438 3.774 1.00 93.88 90 ALA A O 1
ATOM 679 N N . GLY A 1 91 ? 13.807 -13.053 2.143 1.00 95.75 91 GLY A N 1
ATOM 680 C CA . GLY A 1 91 ? 13.335 -14.430 1.970 1.00 95.75 91 GLY A CA 1
ATOM 681 C C . GLY A 1 91 ? 12.457 -14.679 0.740 1.00 95.75 91 GLY A C 1
ATOM 682 O O . GLY A 1 91 ? 11.878 -15.761 0.644 1.00 95.75 91 GLY A O 1
ATOM 683 N N . PHE A 1 92 ? 12.339 -13.712 -0.177 1.00 97.06 92 PHE A N 1
ATOM 684 C CA . PHE A 1 92 ? 11.647 -13.905 -1.456 1.00 97.06 92 PHE A CA 1
ATOM 685 C C . PHE A 1 92 ? 12.513 -14.691 -2.451 1.00 97.06 92 PHE A C 1
ATOM 687 O O . PHE A 1 92 ? 13.730 -14.511 -2.499 1.00 97.06 92 PHE A O 1
ATOM 694 N N . ASP A 1 93 ? 11.873 -15.501 -3.294 1.00 96.94 93 ASP A N 1
ATOM 695 C CA . ASP A 1 93 ? 12.489 -16.057 -4.503 1.00 96.94 93 ASP A CA 1
ATOM 696 C C . ASP A 1 93 ? 12.421 -14.995 -5.607 1.00 96.94 93 ASP A C 1
ATOM 698 O O . ASP A 1 93 ? 11.340 -14.671 -6.103 1.00 96.94 93 ASP A O 1
ATOM 702 N N . VAL A 1 94 ? 13.554 -14.373 -5.937 1.00 95.69 94 VAL A N 1
ATOM 703 C CA . VAL A 1 94 ? 13.591 -13.213 -6.833 1.00 95.69 94 VAL A CA 1
ATOM 704 C C . VAL A 1 94 ? 14.184 -13.586 -8.186 1.00 95.69 94 VAL A C 1
ATOM 706 O O . VAL A 1 94 ? 15.372 -13.885 -8.299 1.00 95.69 94 VAL A O 1
ATOM 709 N N . LYS A 1 95 ? 13.382 -13.456 -9.247 1.00 95.38 95 LYS A N 1
ATOM 710 C CA . LYS A 1 95 ? 13.868 -13.518 -10.627 1.00 95.38 95 LYS A CA 1
ATOM 711 C C . LYS A 1 95 ? 14.171 -12.120 -11.137 1.00 95.38 95 LYS A C 1
ATOM 713 O O . LYS A 1 95 ? 13.278 -11.304 -11.368 1.00 95.38 95 LYS A O 1
ATOM 718 N N . ARG A 1 96 ? 15.458 -11.868 -11.345 1.00 93.12 96 ARG A N 1
ATOM 719 C CA . ARG A 1 96 ? 15.979 -10.650 -11.965 1.00 93.12 96 ARG A CA 1
ATOM 720 C C . ARG A 1 96 ? 15.916 -10.818 -13.476 1.00 93.12 96 ARG A C 1
ATOM 722 O O . ARG A 1 96 ? 16.694 -11.593 -14.024 1.00 93.12 96 ARG A O 1
ATOM 729 N N . LEU A 1 97 ? 15.011 -10.121 -14.151 1.00 92.81 97 LEU A N 1
ATOM 730 C CA . LEU A 1 97 ? 14.942 -10.158 -15.606 1.00 92.81 97 LEU A CA 1
ATOM 731 C C . LEU A 1 97 ? 15.644 -8.922 -16.159 1.00 92.81 97 LEU A C 1
ATOM 733 O O . LEU A 1 97 ? 15.065 -7.846 -16.166 1.00 92.81 97 LEU A O 1
ATOM 737 N N . TRP A 1 98 ? 16.903 -9.065 -16.563 1.00 88.25 98 TRP A N 1
ATOM 738 C CA . TRP A 1 98 ? 17.775 -7.958 -16.986 1.00 88.25 98 TRP A CA 1
ATOM 739 C C . TRP A 1 98 ? 18.472 -8.218 -18.323 1.00 88.25 98 TRP A C 1
ATOM 741 O O . TRP A 1 98 ? 19.249 -7.380 -18.767 1.00 88.25 98 TRP A O 1
ATOM 751 N N . ASP A 1 99 ? 18.199 -9.365 -18.949 1.00 91.06 99 ASP A N 1
ATOM 752 C CA . ASP A 1 99 ? 18.747 -9.721 -20.252 1.00 91.06 99 ASP A CA 1
ATOM 753 C C . ASP A 1 99 ? 18.274 -8.702 -21.308 1.00 91.06 99 ASP A C 1
ATOM 755 O O . ASP A 1 99 ? 17.067 -8.635 -21.574 1.00 91.06 99 ASP A O 1
ATOM 759 N N . PRO A 1 100 ? 19.184 -7.918 -21.922 1.00 89.44 100 PRO A N 1
ATOM 760 C CA . PRO A 1 100 ? 18.829 -6.953 -22.960 1.00 89.44 100 PRO A CA 1
ATOM 761 C C . PRO A 1 100 ? 18.199 -7.596 -24.202 1.00 89.44 100 PRO A C 1
ATOM 763 O O . PRO A 1 100 ? 17.549 -6.901 -24.976 1.00 89.44 100 PRO A O 1
ATOM 766 N N . ALA A 1 101 ? 18.353 -8.910 -24.404 1.00 91.62 101 ALA A N 1
ATOM 767 C CA . ALA A 1 101 ? 17.667 -9.630 -25.473 1.00 91.62 101 ALA A CA 1
ATOM 768 C C . ALA A 1 101 ? 16.168 -9.844 -25.193 1.00 91.62 101 ALA A C 1
ATOM 770 O O . ALA A 1 101 ? 15.416 -10.094 -26.131 1.00 91.62 101 ALA A O 1
ATOM 771 N N . ILE A 1 102 ? 15.739 -9.756 -23.927 1.00 93.19 102 ILE A N 1
ATOM 772 C CA . ILE A 1 102 ? 14.348 -9.977 -23.496 1.00 93.19 102 ILE A CA 1
ATOM 773 C C . ILE A 1 102 ? 13.692 -8.663 -23.066 1.00 93.19 102 ILE A C 1
ATOM 775 O O . ILE A 1 102 ? 12.542 -8.390 -23.404 1.00 93.19 102 ILE A O 1
ATOM 779 N N . VAL A 1 103 ? 14.409 -7.853 -22.289 1.00 93.69 103 VAL A N 1
ATOM 780 C CA . VAL A 1 103 ? 13.929 -6.578 -21.745 1.00 93.69 103 VAL A CA 1
ATOM 781 C C . VAL A 1 103 ? 14.943 -5.457 -22.000 1.00 93.69 103 VAL A C 1
ATOM 783 O O . VAL A 1 103 ? 15.496 -4.902 -21.048 1.00 93.69 103 VAL A O 1
ATOM 786 N N . PRO A 1 104 ? 15.201 -5.086 -23.269 1.00 93.50 104 PRO A N 1
ATOM 787 C CA . PRO A 1 104 ? 16.014 -3.909 -23.583 1.00 93.50 104 PRO A CA 1
ATOM 788 C C . PRO A 1 104 ? 15.382 -2.622 -23.031 1.00 93.50 104 PRO A C 1
ATOM 790 O O . PRO A 1 104 ? 14.185 -2.577 -22.710 1.00 93.50 104 PRO A O 1
ATOM 793 N N . GLY A 1 105 ? 16.168 -1.551 -22.933 1.00 91.69 105 GLY A N 1
ATOM 794 C CA . GLY A 1 105 ? 15.667 -0.226 -22.587 1.00 91.69 105 GLY A CA 1
ATOM 795 C C . GLY A 1 105 ? 14.613 0.255 -23.595 1.00 91.69 105 GLY A C 1
ATOM 796 O O . GLY A 1 105 ? 14.914 0.340 -24.783 1.00 91.69 105 GLY A O 1
ATOM 797 N N . PRO A 1 106 ? 13.389 0.621 -23.168 1.00 91.31 106 PRO A N 1
ATOM 798 C CA . PRO A 1 106 ? 12.344 1.091 -24.083 1.00 91.31 106 PRO A CA 1
ATOM 799 C C . PRO A 1 106 ? 12.675 2.382 -24.841 1.00 91.31 106 PRO A C 1
ATOM 801 O O . PRO A 1 106 ? 11.976 2.721 -25.791 1.00 91.31 106 PRO A O 1
ATOM 804 N N . GLU A 1 107 ? 13.702 3.120 -24.413 1.00 87.75 107 GLU A N 1
ATOM 805 C CA . GLU A 1 107 ? 14.199 4.304 -25.123 1.00 87.75 107 GLU A CA 1
ATOM 806 C C . GLU A 1 107 ? 15.401 4.028 -26.042 1.00 87.75 107 GLU A C 1
ATOM 808 O O . GLU A 1 107 ? 15.933 4.959 -26.648 1.00 87.75 107 GLU A O 1
ATOM 813 N N . GLU A 1 108 ? 15.848 2.775 -26.148 1.00 88.69 108 GLU A N 1
ATOM 814 C CA . GLU A 1 108 ? 16.930 2.393 -27.055 1.00 88.69 108 GLU A CA 1
ATOM 815 C C . GLU A 1 108 ? 16.484 2.479 -28.524 1.00 88.69 108 GLU A C 1
ATOM 817 O O . GLU A 1 108 ? 15.330 2.220 -28.882 1.00 88.69 108 GLU A O 1
ATOM 822 N N . ALA A 1 109 ? 17.412 2.850 -29.409 1.00 88.25 109 ALA A N 1
ATOM 823 C CA . ALA A 1 109 ? 17.130 2.962 -30.836 1.00 88.25 109 ALA A CA 1
ATOM 824 C C . ALA A 1 109 ? 16.747 1.596 -31.431 1.00 88.25 109 ALA A C 1
ATOM 826 O O . ALA A 1 109 ? 17.435 0.601 -31.218 1.00 88.25 109 ALA A O 1
ATOM 827 N N . GLY A 1 110 ? 15.659 1.554 -32.206 1.00 86.00 110 GLY A N 1
ATOM 828 C CA . GLY A 1 110 ? 15.153 0.310 -32.797 1.00 86.00 110 GLY A CA 1
ATOM 829 C C . GLY A 1 110 ? 14.384 -0.590 -31.822 1.00 86.00 110 GLY A C 1
ATOM 830 O O . GLY A 1 110 ? 14.049 -1.718 -32.182 1.00 86.00 110 GLY A O 1
ATOM 831 N N . PHE A 1 111 ? 14.083 -0.111 -30.610 1.00 92.62 111 PHE A N 1
ATOM 832 C CA . PHE A 1 111 ? 13.212 -0.817 -29.679 1.00 92.62 111 PHE A CA 1
ATOM 833 C C . PHE A 1 111 ? 11.804 -1.017 -30.262 1.00 92.62 111 PHE A C 1
ATOM 835 O O . PHE A 1 111 ? 11.139 -0.072 -30.687 1.00 92.62 111 PHE A O 1
ATOM 842 N N . GLU A 1 112 ? 11.319 -2.258 -30.211 1.00 93.12 112 GLU A N 1
ATOM 843 C CA . GLU A 1 112 ? 9.964 -2.625 -30.614 1.00 93.12 112 GLU A CA 1
ATOM 844 C C . GLU A 1 112 ? 9.301 -3.475 -29.526 1.00 93.12 112 GLU A C 1
ATOM 846 O O . GLU A 1 112 ? 9.571 -4.671 -29.390 1.00 93.12 112 GLU A O 1
ATOM 851 N N . MET A 1 113 ? 8.373 -2.871 -28.780 1.00 94.94 113 MET A N 1
ATOM 852 C CA . MET A 1 113 ? 7.642 -3.536 -27.694 1.00 94.94 113 MET A CA 1
ATOM 853 C C . MET A 1 113 ? 6.961 -4.840 -28.141 1.00 94.94 113 MET A C 1
ATOM 855 O O . MET A 1 113 ? 7.002 -5.838 -27.426 1.00 94.94 113 MET A O 1
ATOM 859 N N . GLY A 1 114 ? 6.392 -4.869 -29.353 1.00 94.25 114 GLY A N 1
ATOM 860 C CA . GLY A 1 114 ? 5.714 -6.052 -29.896 1.00 94.25 114 GLY A CA 1
ATOM 861 C C . GLY A 1 114 ? 6.620 -7.277 -30.075 1.00 94.25 114 GLY A C 1
ATOM 862 O O . GLY A 1 114 ? 6.132 -8.400 -29.981 1.00 94.25 114 GLY A O 1
ATOM 863 N N . LYS A 1 115 ? 7.933 -7.084 -30.277 1.00 94.69 115 LYS A N 1
ATOM 864 C CA . LYS A 1 115 ? 8.912 -8.182 -30.359 1.00 94.69 115 LYS A CA 1
ATOM 865 C C . LYS A 1 115 ? 9.311 -8.704 -28.979 1.00 94.69 115 LYS A C 1
ATOM 867 O O . LYS A 1 115 ? 9.530 -9.901 -28.825 1.00 94.69 115 LYS A O 1
ATOM 872 N N . GLN A 1 116 ? 9.377 -7.818 -27.986 1.00 95.62 116 GLN A N 1
ATOM 873 C CA . GLN A 1 116 ? 9.875 -8.147 -26.647 1.00 95.62 116 GLN A CA 1
ATOM 874 C C . GLN A 1 116 ? 8.798 -8.693 -25.713 1.00 95.62 116 GLN A C 1
ATOM 876 O O . GLN A 1 116 ? 9.066 -9.570 -24.892 1.00 95.62 116 GLN A O 1
ATOM 881 N N . LEU A 1 117 ? 7.555 -8.236 -25.869 1.00 96.50 117 LEU A N 1
ATOM 882 C CA . LEU A 1 117 ? 6.448 -8.655 -25.016 1.00 96.50 117 LEU A CA 1
ATOM 883 C C . LEU A 1 117 ? 6.237 -10.186 -25.005 1.00 96.50 117 LEU A C 1
ATOM 885 O O . LEU A 1 117 ? 6.128 -10.734 -23.910 1.00 96.50 117 LEU A O 1
ATOM 889 N N . PRO A 1 118 ? 6.270 -10.923 -26.137 1.00 97.62 118 PRO A N 1
ATOM 890 C CA . PRO A 1 118 ? 6.167 -12.386 -26.114 1.00 97.62 118 PRO A CA 1
ATOM 891 C C . PRO A 1 118 ? 7.290 -13.082 -25.334 1.00 97.62 118 PRO A C 1
ATOM 893 O O . PRO A 1 118 ? 7.043 -14.103 -24.694 1.00 97.62 118 PRO A O 1
ATOM 896 N N . LEU A 1 119 ? 8.516 -12.548 -25.368 1.00 97.75 119 LEU A N 1
ATOM 897 C CA . LEU A 1 119 ? 9.646 -13.103 -24.618 1.00 97.75 119 LEU A CA 1
ATOM 898 C C . LEU A 1 119 ? 9.460 -12.867 -23.116 1.00 97.75 119 LEU A C 1
ATOM 900 O O . LEU A 1 119 ? 9.556 -13.806 -22.330 1.00 97.75 119 LEU A O 1
ATOM 904 N N . LEU A 1 120 ? 9.086 -11.646 -22.726 1.00 97.69 120 LEU A N 1
ATOM 905 C CA . LEU A 1 120 ? 8.744 -11.315 -21.341 1.00 97.69 120 LEU A CA 1
ATOM 906 C C . LEU A 1 120 ? 7.606 -12.199 -20.799 1.00 97.69 120 LEU A C 1
ATOM 908 O O . LEU A 1 120 ? 7.686 -12.683 -19.671 1.00 97.69 120 LEU A O 1
ATOM 912 N N . LEU A 1 121 ? 6.558 -12.438 -21.592 1.00 98.31 121 LEU A N 1
ATOM 913 C CA . LEU A 1 121 ? 5.433 -13.285 -21.188 1.00 98.31 121 LEU A CA 1
ATOM 914 C C . LEU A 1 121 ? 5.860 -14.735 -20.930 1.00 98.31 121 LEU A C 1
ATOM 916 O O . LEU A 1 121 ? 5.434 -15.309 -19.930 1.00 98.31 121 LEU A O 1
ATOM 920 N N . ARG A 1 122 ? 6.755 -15.298 -21.755 1.00 97.88 122 ARG A N 1
ATOM 921 C CA . ARG A 1 122 ? 7.339 -16.631 -21.508 1.00 97.88 122 ARG A CA 1
ATOM 922 C C . ARG A 1 122 ? 8.100 -16.679 -20.188 1.00 97.88 122 ARG A C 1
ATOM 924 O O . ARG A 1 122 ? 7.971 -17.642 -19.438 1.00 97.88 122 ARG A O 1
ATOM 931 N N . GLU A 1 123 ? 8.858 -15.631 -19.874 1.00 98.19 123 GLU A N 1
ATOM 932 C CA . GLU A 1 123 ? 9.602 -15.550 -18.615 1.00 98.19 123 GLU A CA 1
ATOM 933 C C . GLU A 1 123 ? 8.684 -15.463 -17.388 1.00 98.19 123 GLU A C 1
ATOM 935 O O . GLU A 1 123 ? 9.012 -16.046 -16.347 1.00 98.19 123 GLU A O 1
ATOM 940 N N . ILE A 1 124 ? 7.551 -14.758 -17.513 1.00 98.31 124 ILE A N 1
ATOM 941 C CA . ILE A 1 124 ? 6.500 -14.665 -16.489 1.00 98.31 124 ILE A CA 1
ATOM 942 C C . ILE A 1 124 ? 5.807 -16.017 -16.311 1.00 98.31 124 ILE A C 1
ATOM 944 O O . ILE A 1 124 ? 5.656 -16.464 -15.176 1.00 98.31 124 ILE A O 1
ATOM 948 N N . GLU A 1 125 ? 5.418 -16.680 -17.400 1.00 97.44 125 GLU A N 1
ATOM 949 C CA . GLU A 1 125 ? 4.751 -17.985 -17.366 1.00 97.44 125 GLU A CA 1
ATOM 950 C C . GLU A 1 125 ? 5.652 -19.059 -16.746 1.00 97.44 125 GLU A C 1
ATOM 952 O O . GLU A 1 125 ? 5.237 -19.756 -15.821 1.00 97.44 125 GLU A O 1
ATOM 957 N N . ALA A 1 126 ? 6.912 -19.135 -17.182 1.00 97.75 126 ALA A N 1
ATOM 958 C CA . ALA A 1 126 ? 7.872 -20.112 -16.677 1.00 97.75 126 ALA A CA 1
ATOM 959 C C . ALA A 1 126 ? 8.195 -19.912 -15.189 1.00 97.75 126 ALA A C 1
ATOM 961 O O . ALA A 1 126 ? 8.398 -20.878 -14.453 1.00 97.75 126 ALA A O 1
ATOM 962 N N . PHE A 1 127 ? 8.272 -18.659 -14.731 1.00 98.12 127 PHE A N 1
ATOM 963 C CA . PHE A 1 127 ? 8.591 -18.369 -13.335 1.00 98.12 127 PHE A CA 1
ATOM 964 C C . PHE A 1 127 ? 7.367 -18.448 -12.415 1.00 98.12 127 PHE A C 1
ATOM 966 O O . PHE A 1 127 ? 7.503 -18.891 -11.271 1.00 98.12 127 PHE A O 1
ATOM 973 N N . ALA A 1 128 ? 6.190 -18.066 -12.920 1.00 97.50 128 ALA A N 1
ATOM 974 C CA . ALA A 1 128 ? 4.930 -17.934 -12.192 1.00 97.50 128 ALA A CA 1
ATOM 975 C C . ALA A 1 128 ? 5.060 -17.058 -10.922 1.00 97.50 128 ALA A C 1
ATOM 977 O O . ALA A 1 128 ? 4.951 -17.574 -9.807 1.00 97.50 128 ALA A O 1
ATOM 978 N N . PRO A 1 129 ? 5.332 -15.743 -11.062 1.00 98.31 129 PRO A N 1
ATOM 979 C CA . PRO A 1 129 ? 5.517 -14.856 -9.916 1.00 98.31 129 PRO A CA 1
ATOM 980 C C . PRO A 1 129 ? 4.219 -14.613 -9.131 1.00 98.31 129 PRO A C 1
ATOM 982 O O . PRO A 1 129 ? 3.141 -14.528 -9.714 1.00 98.31 129 PRO A O 1
ATOM 985 N N . ASP A 1 130 ? 4.329 -14.391 -7.819 1.00 98.06 130 ASP A N 1
ATOM 986 C CA . ASP A 1 130 ? 3.249 -13.823 -6.999 1.00 98.06 130 ASP A CA 1
ATOM 987 C C . ASP A 1 130 ? 3.145 -12.293 -7.190 1.00 98.06 130 ASP A C 1
ATOM 989 O O . ASP A 1 130 ? 2.063 -11.712 -7.059 1.00 98.06 130 ASP A O 1
ATOM 993 N N . ALA A 1 131 ? 4.267 -11.627 -7.496 1.00 98.19 131 ALA A N 1
ATOM 994 C CA . ALA A 1 131 ? 4.329 -10.187 -7.740 1.00 98.19 131 ALA A CA 1
ATOM 995 C C . ALA A 1 131 ? 5.347 -9.809 -8.830 1.00 98.19 131 ALA A C 1
ATOM 997 O O . ALA A 1 131 ? 6.410 -10.420 -8.948 1.00 98.19 131 ALA A O 1
ATOM 998 N N . ILE A 1 132 ? 5.031 -8.760 -9.593 1.00 98.38 132 ILE A N 1
ATOM 999 C CA . ILE A 1 132 ? 5.899 -8.180 -10.622 1.00 98.38 132 ILE A CA 1
ATOM 1000 C C . ILE A 1 132 ? 6.306 -6.768 -10.200 1.00 98.38 132 ILE A C 1
ATOM 1002 O O . ILE A 1 132 ? 5.472 -5.926 -9.865 1.00 98.38 132 ILE A O 1
ATOM 1006 N N . LEU A 1 133 ? 7.604 -6.505 -10.227 1.00 97.38 133 LEU A N 1
ATOM 1007 C CA . LEU A 1 133 ? 8.219 -5.244 -9.845 1.00 97.38 133 LEU A CA 1
ATOM 1008 C C . LEU A 1 133 ? 8.811 -4.584 -11.084 1.00 97.38 133 LEU A C 1
ATOM 1010 O O . LEU A 1 133 ? 9.474 -5.232 -11.891 1.00 97.38 133 LEU A O 1
ATOM 1014 N N . CYS A 1 134 ? 8.616 -3.280 -11.216 1.00 95.38 134 CYS A N 1
ATOM 1015 C CA . CYS A 1 134 ? 9.322 -2.470 -12.197 1.00 95.38 134 CYS A CA 1
ATOM 1016 C C . CYS A 1 134 ? 9.671 -1.108 -11.603 1.00 95.38 134 CYS A C 1
ATOM 1018 O O . CYS A 1 134 ? 9.106 -0.667 -10.600 1.00 95.38 134 CYS A O 1
ATOM 1020 N N . ALA A 1 135 ? 10.624 -0.435 -12.227 1.00 93.06 135 ALA A N 1
ATOM 1021 C CA . ALA A 1 135 ? 11.013 0.900 -11.838 1.00 93.06 135 ALA A CA 1
ATOM 1022 C C . ALA A 1 135 ? 11.360 1.672 -13.082 1.00 93.06 135 ALA A C 1
ATOM 1024 O O . ALA A 1 135 ? 11.927 1.117 -14.023 1.00 93.06 135 ALA A O 1
ATOM 1025 N N . SER A 1 136 ? 11.041 2.950 -13.060 1.00 91.38 136 SER A N 1
ATOM 1026 C CA . SER A 1 136 ? 11.363 3.863 -14.125 1.00 91.38 136 SER A CA 1
ATOM 1027 C C . SER A 1 136 ? 11.044 3.234 -15.505 1.00 91.38 136 SER A C 1
ATOM 1029 O O . SER A 1 136 ? 9.882 2.966 -15.824 1.00 91.38 136 SER A O 1
ATOM 1031 N N . LYS A 1 137 ? 12.063 2.966 -16.328 1.00 93.25 137 LYS A N 1
ATOM 1032 C CA . LYS A 1 137 ? 11.952 2.549 -17.740 1.00 93.25 137 LYS A CA 1
ATOM 1033 C C . LYS A 1 137 ? 11.156 1.258 -17.909 1.00 93.25 137 LYS A C 1
ATOM 1035 O O . LYS A 1 137 ? 10.336 1.146 -18.816 1.00 93.25 137 LYS A O 1
ATOM 1040 N N . GLY A 1 138 ? 11.281 0.337 -16.958 1.00 93.81 138 GLY A N 1
ATOM 1041 C CA . GLY A 1 138 ? 10.514 -0.903 -16.899 1.00 93.81 138 GLY A CA 1
ATOM 1042 C C . GLY A 1 138 ? 9.003 -0.679 -16.793 1.00 93.81 138 GLY A C 1
ATOM 1043 O O . GLY A 1 138 ? 8.223 -1.564 -17.135 1.00 93.81 138 GLY A O 1
ATOM 1044 N N . GLY A 1 139 ? 8.565 0.514 -16.381 1.00 94.81 139 GLY A N 1
ATOM 1045 C CA . GLY A 1 139 ? 7.156 0.889 -16.354 1.00 94.81 139 GLY A CA 1
ATOM 1046 C C . GLY A 1 139 ? 6.488 0.906 -17.733 1.00 94.81 139 GLY A C 1
ATOM 1047 O O . GLY A 1 139 ? 5.276 0.719 -17.796 1.00 94.81 139 GLY A O 1
ATOM 1048 N N . ALA A 1 140 ? 7.241 1.041 -18.832 1.00 95.75 140 ALA A N 1
ATOM 1049 C CA . ALA A 1 140 ? 6.685 0.883 -20.178 1.00 95.75 140 ALA A CA 1
ATOM 1050 C C . ALA A 1 140 ? 6.215 -0.561 -20.438 1.00 95.75 140 ALA A C 1
ATOM 1052 O O . ALA A 1 140 ? 5.115 -0.762 -20.945 1.00 95.75 140 ALA A O 1
ATOM 1053 N N . TYR A 1 141 ? 6.995 -1.565 -20.017 1.00 97.19 141 TYR A N 1
ATOM 1054 C CA . TYR A 1 141 ? 6.581 -2.971 -20.084 1.00 97.19 141 TYR A CA 1
ATOM 1055 C C . TYR A 1 141 ? 5.389 -3.244 -19.171 1.00 97.19 141 TYR A C 1
ATOM 1057 O O . TYR A 1 141 ? 4.434 -3.898 -19.576 1.00 97.19 141 TYR A O 1
ATOM 1065 N N . MET A 1 142 ? 5.416 -2.709 -17.946 1.00 97.50 142 MET A N 1
ATOM 1066 C CA . MET A 1 142 ? 4.313 -2.876 -16.998 1.00 97.50 142 MET A CA 1
ATOM 1067 C C . MET A 1 142 ? 2.993 -2.311 -17.544 1.00 97.50 142 MET A C 1
ATOM 1069 O O . MET A 1 142 ? 1.948 -2.923 -17.342 1.00 97.50 142 MET A O 1
ATOM 1073 N N . ALA A 1 143 ? 3.031 -1.189 -18.274 1.00 96.94 143 ALA A N 1
ATOM 1074 C CA . ALA A 1 143 ? 1.848 -0.631 -18.928 1.00 96.94 143 ALA A CA 1
ATOM 1075 C C . ALA A 1 143 ? 1.225 -1.612 -19.940 1.00 96.94 143 ALA A C 1
ATOM 1077 O O . ALA A 1 143 ? 0.008 -1.800 -19.935 1.00 96.94 143 ALA A O 1
ATOM 1078 N N . GLU A 1 144 ? 2.041 -2.297 -20.748 1.00 97.31 144 GLU A N 1
ATOM 1079 C CA . GLU A 1 144 ? 1.546 -3.331 -21.668 1.00 97.31 144 GLU A CA 1
ATOM 1080 C C . GLU A 1 144 ? 1.029 -4.570 -20.937 1.00 97.31 144 GLU A C 1
ATOM 1082 O O . GLU A 1 144 ? -0.035 -5.083 -21.282 1.00 97.31 144 GLU A O 1
ATOM 1087 N N . LEU A 1 145 ? 1.718 -5.029 -19.885 1.00 97.88 145 LEU A N 1
ATOM 1088 C CA . LEU A 1 145 ? 1.223 -6.138 -19.063 1.00 97.88 145 LEU A CA 1
ATOM 1089 C C . LEU A 1 145 ? -0.152 -5.808 -18.469 1.00 97.88 145 LEU A C 1
ATOM 1091 O O . LEU A 1 145 ? -1.049 -6.646 -18.480 1.00 97.88 145 LEU A O 1
ATOM 1095 N N . TRP A 1 146 ? -0.354 -4.577 -17.998 1.00 97.69 146 TRP A N 1
ATOM 1096 C CA . TRP A 1 146 ? -1.651 -4.120 -17.501 1.00 97.69 146 TRP A CA 1
ATOM 1097 C C . TRP A 1 146 ? -2.723 -4.070 -18.585 1.00 97.69 146 TRP A C 1
ATOM 1099 O O . TRP A 1 146 ? -3.861 -4.454 -18.308 1.00 97.69 146 TRP A O 1
ATOM 1109 N N . ARG A 1 147 ? -2.373 -3.668 -19.812 1.00 96.50 147 ARG A N 1
ATOM 1110 C CA . ARG A 1 147 ? -3.283 -3.722 -20.963 1.00 96.50 147 ARG A CA 1
ATOM 1111 C C . ARG A 1 147 ? -3.745 -5.158 -21.230 1.00 96.50 147 ARG A C 1
ATOM 1113 O O . ARG A 1 147 ? -4.945 -5.390 -21.365 1.00 96.50 147 ARG A O 1
ATOM 1120 N N . LEU A 1 148 ? -2.822 -6.122 -21.220 1.00 97.38 148 LEU A N 1
ATOM 1121 C CA . LEU A 1 148 ? -3.141 -7.547 -21.377 1.00 97.38 148 LEU A CA 1
ATOM 1122 C C . LEU A 1 148 ? -3.999 -8.082 -20.216 1.00 97.38 148 LEU A C 1
ATOM 1124 O O . LEU A 1 148 ? -4.972 -8.799 -20.443 1.00 97.38 148 LEU A O 1
ATOM 1128 N N . MET A 1 149 ? -3.698 -7.696 -18.971 1.00 97.00 149 MET A N 1
ATOM 1129 C CA . MET A 1 149 ? -4.503 -8.071 -17.797 1.00 97.00 149 MET A CA 1
ATOM 1130 C C . MET A 1 149 ? -5.926 -7.506 -17.854 1.00 97.00 149 MET A C 1
ATOM 1132 O O . MET A 1 149 ? -6.872 -8.159 -17.409 1.00 97.00 149 MET A O 1
ATOM 1136 N N . ALA A 1 150 ? -6.088 -6.285 -18.368 1.00 94.62 150 ALA A N 1
ATOM 1137 C CA . ALA A 1 150 ? -7.391 -5.653 -18.540 1.00 94.62 150 ALA A CA 1
ATOM 1138 C C . ALA A 1 150 ? -8.214 -6.336 -19.643 1.00 94.62 150 ALA A C 1
ATOM 1140 O O . ALA A 1 150 ? -9.421 -6.504 -19.473 1.00 94.62 150 ALA A O 1
ATOM 1141 N N . ALA A 1 151 ? -7.557 -6.778 -20.720 1.00 96.06 151 ALA A N 1
ATOM 1142 C CA . ALA A 1 151 ? -8.167 -7.555 -21.799 1.00 96.06 151 ALA A CA 1
ATOM 1143 C C . ALA A 1 151 ? -8.475 -9.018 -21.411 1.00 96.06 151 ALA A C 1
ATOM 1145 O O . ALA A 1 151 ? -9.190 -9.707 -22.132 1.00 96.06 151 ALA A O 1
ATOM 1146 N N . GLY A 1 152 ? -7.960 -9.498 -20.272 1.00 95.75 152 GLY A N 1
ATOM 1147 C CA . GLY A 1 152 ? -8.094 -10.897 -19.850 1.00 95.75 152 GLY A CA 1
ATOM 1148 C C . GLY A 1 152 ? -7.142 -11.858 -20.571 1.00 95.75 152 GLY A C 1
ATOM 1149 O O . GLY A 1 152 ? -7.277 -13.068 -20.421 1.00 95.75 152 GLY A O 1
ATOM 1150 N N . GLU A 1 153 ? -6.171 -11.327 -21.315 1.00 96.44 153 GLU A N 1
ATOM 1151 C CA . GLU A 1 153 ? -5.142 -12.084 -22.044 1.00 96.44 153 GLU A CA 1
ATOM 1152 C C . GLU A 1 153 ? -3.974 -12.505 -21.137 1.00 96.44 153 GLU A C 1
ATOM 1154 O O . GLU A 1 153 ? -3.181 -13.371 -21.497 1.00 96.44 153 GLU A O 1
ATOM 1159 N N . LEU A 1 154 ? -3.864 -11.901 -19.949 1.00 96.81 154 LEU A N 1
ATOM 1160 C CA . LEU A 1 154 ? -2.847 -12.216 -18.951 1.00 96.81 154 LEU A CA 1
ATOM 1161 C C . LEU A 1 154 ? -3.470 -12.347 -17.560 1.00 96.81 154 LEU A C 1
ATOM 1163 O O . LEU A 1 154 ? -4.357 -11.579 -17.177 1.00 96.81 154 LEU A O 1
ATOM 1167 N N . HIS A 1 155 ? -2.962 -13.297 -16.773 1.00 95.69 155 HIS A N 1
ATOM 1168 C CA . HIS A 1 155 ? -3.311 -13.411 -15.361 1.00 95.69 155 HIS A CA 1
ATOM 1169 C C . HIS A 1 155 ? -3.015 -12.106 -14.601 1.00 95.69 155 HIS A C 1
ATOM 1171 O O . HIS A 1 155 ? -2.032 -11.414 -14.861 1.00 95.69 155 HIS A O 1
ATOM 1177 N N . LYS A 1 156 ? -3.865 -11.766 -13.628 1.00 96.81 156 LYS A N 1
ATOM 1178 C CA . LYS A 1 156 ? -3.707 -10.556 -12.814 1.00 96.81 156 LYS A CA 1
ATOM 1179 C C . LYS A 1 156 ? -2.649 -10.764 -11.735 1.00 96.81 156 LYS A C 1
ATOM 1181 O O . LYS A 1 156 ? -2.947 -11.288 -10.667 1.00 96.81 156 LYS A O 1
ATOM 1186 N N . TYR A 1 157 ? -1.437 -10.294 -11.996 1.00 97.75 157 TYR A N 1
ATOM 1187 C CA . TYR A 1 157 ? -0.353 -10.283 -11.014 1.00 97.75 157 TYR A CA 1
ATOM 1188 C C . TYR A 1 157 ? -0.421 -9.045 -10.121 1.00 97.75 157 TYR A C 1
ATOM 1190 O O . TYR A 1 157 ? -0.879 -7.989 -10.548 1.00 97.75 157 TYR A O 1
ATOM 1198 N N . ALA A 1 158 ? 0.053 -9.151 -8.879 1.00 98.12 158 ALA A N 1
ATOM 1199 C CA . ALA A 1 158 ? 0.252 -7.975 -8.040 1.00 98.12 158 ALA A CA 1
ATOM 1200 C C . ALA A 1 158 ? 1.466 -7.176 -8.547 1.00 98.12 158 ALA A C 1
ATOM 1202 O O . ALA A 1 158 ? 2.479 -7.769 -8.913 1.00 98.12 158 ALA A O 1
ATOM 1203 N N . CYS A 1 159 ? 1.384 -5.845 -8.576 1.00 98.31 159 CYS A N 1
ATOM 1204 C CA . CYS A 1 159 ? 2.390 -5.007 -9.227 1.00 98.31 159 CYS A CA 1
ATOM 1205 C C . CYS A 1 159 ? 2.939 -3.924 -8.297 1.00 98.31 159 CYS A C 1
ATOM 1207 O O . CYS A 1 159 ? 2.173 -3.196 -7.666 1.00 98.31 159 CYS A O 1
ATOM 1209 N N . LEU A 1 160 ? 4.261 -3.762 -8.258 1.00 97.81 160 LEU A N 1
ATOM 1210 C CA . LEU A 1 160 ? 4.912 -2.601 -7.646 1.00 97.81 160 LEU A CA 1
ATOM 1211 C C . LEU A 1 160 ? 5.641 -1.810 -8.726 1.00 97.81 160 LEU A C 1
ATOM 1213 O O . LEU A 1 160 ? 6.405 -2.374 -9.507 1.00 97.81 160 LEU A O 1
ATOM 1217 N N . MET A 1 161 ? 5.422 -0.499 -8.744 1.00 96.69 161 MET A N 1
ATOM 1218 C CA . MET A 1 161 ? 6.096 0.421 -9.652 1.00 96.69 161 MET A CA 1
ATOM 1219 C C . MET A 1 161 ? 6.819 1.501 -8.856 1.00 96.69 161 MET A C 1
ATOM 1221 O O . MET A 1 161 ? 6.196 2.212 -8.070 1.00 96.69 161 MET A O 1
ATOM 1225 N N . ILE A 1 162 ? 8.124 1.637 -9.073 1.00 94.88 162 ILE A N 1
ATOM 1226 C CA . ILE A 1 162 ? 8.924 2.756 -8.564 1.00 94.88 162 ILE A CA 1
ATOM 1227 C C . ILE A 1 162 ? 9.027 3.807 -9.665 1.00 94.88 162 ILE A C 1
ATOM 1229 O O . ILE A 1 162 ? 9.456 3.480 -10.766 1.00 94.88 162 ILE A O 1
ATOM 1233 N N . ASN A 1 163 ? 8.648 5.047 -9.364 1.00 93.25 163 ASN A N 1
ATOM 1234 C CA . ASN A 1 163 ? 8.604 6.187 -10.284 1.00 93.25 163 ASN A CA 1
ATOM 1235 C C . ASN A 1 163 ? 7.676 5.918 -11.481 1.00 93.25 163 ASN A C 1
ATOM 1237 O O . ASN A 1 163 ? 8.035 5.236 -12.442 1.00 93.25 163 ASN A O 1
ATOM 1241 N N . ALA A 1 164 ? 6.450 6.448 -11.429 1.00 93.31 164 ALA A N 1
ATOM 1242 C CA . ALA A 1 164 ? 5.440 6.167 -12.450 1.00 93.31 164 ALA A CA 1
ATOM 1243 C C . ALA A 1 164 ? 5.891 6.620 -13.848 1.00 93.31 164 ALA A C 1
ATOM 1245 O O . ALA A 1 164 ? 5.922 7.821 -14.140 1.00 93.31 164 ALA A O 1
ATOM 1246 N N . HIS A 1 165 ? 6.144 5.654 -14.736 1.00 93.75 165 HIS A N 1
ATOM 1247 C CA . HIS A 1 165 ? 6.559 5.912 -16.114 1.00 93.75 165 HIS A CA 1
ATOM 1248 C C . HIS A 1 165 ? 5.568 6.840 -16.841 1.00 93.75 165 HIS A C 1
ATOM 1250 O O . HIS A 1 165 ? 4.359 6.662 -16.679 1.00 93.75 165 HIS A O 1
ATOM 1256 N N . PRO A 1 166 ? 6.003 7.821 -17.656 1.00 91.88 166 PRO A N 1
ATOM 1257 C CA . PRO A 1 166 ? 5.105 8.791 -18.296 1.00 91.88 166 PRO A CA 1
ATOM 1258 C C . PRO A 1 166 ? 3.990 8.193 -19.170 1.00 91.88 166 PRO A C 1
ATOM 1260 O O . PRO A 1 166 ? 2.922 8.796 -19.285 1.00 91.88 166 PRO A O 1
ATOM 1263 N N . SER A 1 167 ? 4.198 7.008 -19.755 1.00 90.44 167 SER A N 1
ATOM 1264 C CA . SER A 1 167 ? 3.161 6.295 -20.527 1.00 90.44 167 SER A CA 1
ATOM 1265 C C . SER A 1 167 ? 2.003 5.777 -19.665 1.00 90.44 167 SER A C 1
ATOM 1267 O O . SER A 1 167 ? 0.916 5.532 -20.179 1.00 90.44 167 SER A O 1
ATOM 1269 N N . VAL A 1 168 ? 2.201 5.640 -18.352 1.00 93.06 168 VAL A N 1
ATOM 1270 C CA . VAL A 1 168 ? 1.189 5.135 -17.424 1.00 93.06 168 VAL A CA 1
ATOM 1271 C C . VAL A 1 168 ? 0.188 6.248 -17.114 1.00 93.06 168 VAL A C 1
ATOM 1273 O O . VAL A 1 168 ? 0.465 7.172 -16.337 1.00 93.06 168 VAL A O 1
ATOM 1276 N N . ARG A 1 169 ? -0.981 6.185 -17.755 1.00 91.88 169 ARG A N 1
ATOM 1277 C CA . ARG A 1 169 ? -2.081 7.149 -17.570 1.00 91.88 169 ARG A CA 1
ATOM 1278 C C . ARG A 1 169 ? -3.174 6.640 -16.639 1.00 91.88 169 ARG A C 1
ATOM 1280 O O . ARG A 1 169 ? -3.838 7.447 -15.996 1.00 91.88 169 ARG A O 1
ATOM 1287 N N . GLU A 1 170 ? -3.300 5.326 -16.524 1.00 93.69 170 GLU A N 1
ATOM 1288 C CA . GLU A 1 170 ? -4.272 4.654 -15.675 1.00 93.69 170 GLU A CA 1
ATOM 1289 C C . GLU A 1 170 ? -3.683 3.382 -15.058 1.00 93.69 170 GLU A C 1
ATOM 1291 O O . GLU A 1 170 ? -2.704 2.823 -15.556 1.00 93.69 170 GLU A O 1
ATOM 1296 N N . LEU A 1 171 ? -4.274 2.950 -13.947 1.00 95.31 171 LEU A N 1
ATOM 1297 C CA . LEU A 1 171 ? -3.965 1.702 -13.269 1.00 95.31 171 LEU A CA 1
ATOM 1298 C C . LEU A 1 171 ? -5.006 0.630 -13.634 1.00 95.31 171 LEU A C 1
ATOM 1300 O O . LEU A 1 171 ? -6.198 0.935 -13.738 1.00 95.31 171 LEU A O 1
ATOM 1304 N N . PRO A 1 172 ? -4.593 -0.639 -13.765 1.00 95.31 172 PRO A N 1
ATOM 1305 C CA . PRO A 1 172 ? -5.478 -1.744 -14.119 1.00 95.31 172 PRO A CA 1
ATOM 1306 C C . PRO A 1 172 ? -6.574 -1.997 -13.075 1.00 95.31 172 PRO A C 1
ATOM 1308 O O . PRO A 1 172 ? -6.361 -1.911 -11.861 1.00 95.31 172 PRO A O 1
ATOM 1311 N N . LYS A 1 173 ? -7.759 -2.401 -13.546 1.00 93.88 173 LYS A N 1
ATOM 1312 C CA . LYS A 1 173 ? -8.886 -2.768 -12.677 1.00 93.88 173 LYS A CA 1
ATOM 1313 C C . LYS A 1 173 ? -8.749 -4.187 -12.122 1.00 93.88 173 LYS A C 1
ATOM 1315 O O . LYS A 1 173 ? -8.494 -5.156 -12.840 1.00 93.88 173 LYS A O 1
ATOM 1320 N N . GLY A 1 174 ? -9.014 -4.335 -10.828 1.00 94.06 174 GLY A N 1
ATOM 1321 C CA . GLY A 1 174 ? -8.966 -5.608 -10.107 1.00 94.06 174 GLY A CA 1
ATOM 1322 C C . GLY A 1 174 ? -7.549 -6.133 -9.875 1.00 94.06 174 GLY A C 1
ATOM 1323 O O . GLY A 1 174 ? -7.389 -7.314 -9.590 1.00 94.06 174 GLY A O 1
ATOM 1324 N N . VAL A 1 175 ? -6.537 -5.280 -10.026 1.00 96.31 175 VAL A N 1
ATOM 1325 C CA . VAL A 1 175 ? -5.126 -5.607 -9.817 1.00 96.31 175 VAL A CA 1
ATOM 1326 C C . VAL A 1 175 ? -4.622 -4.855 -8.589 1.00 96.31 175 VAL A C 1
ATOM 1328 O O . VAL A 1 175 ? -4.971 -3.693 -8.371 1.00 96.31 175 VAL A O 1
ATOM 1331 N N . LYS A 1 176 ? -3.802 -5.526 -7.775 1.00 97.00 176 LYS A N 1
ATOM 1332 C CA . LYS A 1 176 ? -3.128 -4.911 -6.628 1.00 97.00 176 LYS A CA 1
ATOM 1333 C C . LYS A 1 176 ? -1.931 -4.109 -7.118 1.00 97.00 176 LYS A C 1
ATOM 1335 O O . LYS A 1 176 ? -1.066 -4.681 -7.774 1.00 97.00 176 LYS A O 1
ATOM 1340 N N . VAL A 1 177 ? -1.880 -2.816 -6.804 1.00 96.75 177 VAL A N 1
ATOM 1341 C CA . VAL A 1 177 ? -0.813 -1.918 -7.271 1.00 96.75 177 VAL A CA 1
ATOM 1342 C C . VAL A 1 177 ? -0.229 -1.114 -6.117 1.00 96.75 177 VAL A C 1
ATOM 1344 O O . VAL A 1 177 ? -0.944 -0.382 -5.438 1.00 96.75 177 VAL A O 1
ATOM 1347 N N . VAL A 1 178 ? 1.082 -1.187 -5.928 1.00 96.12 178 VAL A N 1
ATOM 1348 C CA . VAL A 1 178 ? 1.829 -0.263 -5.071 1.00 96.12 178 VAL A CA 1
ATOM 1349 C C . VAL A 1 178 ? 2.620 0.678 -5.968 1.00 96.12 178 VAL A C 1
ATOM 1351 O O . VAL A 1 178 ? 3.452 0.237 -6.757 1.00 96.12 178 VAL A O 1
ATOM 1354 N N . LEU A 1 179 ? 2.372 1.977 -5.839 1.00 94.69 179 LEU A N 1
ATOM 1355 C CA . LEU A 1 179 ? 3.146 3.014 -6.507 1.00 94.69 179 LEU A CA 1
ATOM 1356 C C . LEU A 1 179 ? 4.089 3.671 -5.498 1.00 94.69 179 LEU A C 1
ATOM 1358 O O . LEU A 1 179 ? 3.648 4.115 -4.442 1.00 94.69 179 LEU A O 1
ATOM 1362 N N . VAL A 1 180 ? 5.373 3.743 -5.830 1.00 92.69 180 VAL A N 1
ATOM 1363 C CA . VAL A 1 180 ? 6.418 4.395 -5.035 1.00 92.69 180 VAL A CA 1
ATOM 1364 C C . VAL A 1 180 ? 6.888 5.636 -5.778 1.00 92.69 180 VAL A C 1
ATOM 1366 O O . VAL A 1 180 ? 7.285 5.530 -6.936 1.00 92.69 180 VAL A O 1
ATOM 1369 N N . GLN A 1 181 ? 6.881 6.797 -5.125 1.00 88.81 181 GLN A N 1
ATOM 1370 C CA . GLN A 1 181 ? 7.484 8.004 -5.694 1.00 88.81 181 GLN A CA 1
ATOM 1371 C C . GLN A 1 181 ? 7.973 8.966 -4.609 1.00 88.81 181 GLN A C 1
ATOM 1373 O O . GLN A 1 181 ? 7.289 9.201 -3.614 1.00 88.81 181 GLN A O 1
ATOM 1378 N N . GLY A 1 182 ? 9.155 9.543 -4.806 1.00 85.56 182 GLY A N 1
ATOM 1379 C CA . GLY A 1 182 ? 9.688 10.598 -3.951 1.00 85.56 182 GLY A CA 1
ATOM 1380 C C . GLY A 1 182 ? 9.273 11.995 -4.400 1.00 85.56 182 GLY A C 1
ATOM 1381 O O . GLY A 1 182 ? 9.038 12.235 -5.583 1.00 85.56 182 GLY A O 1
ATOM 1382 N N . SER A 1 183 ? 9.210 12.951 -3.473 1.00 82.50 183 SER A N 1
ATOM 1383 C CA . SER A 1 183 ? 8.929 14.354 -3.810 1.00 82.50 183 SER A CA 1
ATOM 1384 C C . SER A 1 183 ? 10.078 15.069 -4.517 1.00 82.50 183 SER A C 1
ATOM 1386 O O . SER A 1 183 ? 9.873 16.161 -5.035 1.00 82.50 183 SER A O 1
ATOM 1388 N N . LYS A 1 184 ? 11.295 14.515 -4.461 1.00 84.19 184 LYS A N 1
ATOM 1389 C CA . LYS A 1 184 ? 12.481 15.031 -5.152 1.00 84.19 184 LYS A CA 1
ATOM 1390 C C . LYS A 1 184 ? 12.796 14.235 -6.419 1.00 84.19 184 LYS A C 1
ATOM 1392 O O . LYS A 1 184 ? 13.909 14.342 -6.907 1.00 84.19 184 LYS A O 1
ATOM 1397 N N . GLU A 1 185 ? 11.844 13.448 -6.922 1.00 88.81 185 GLU A N 1
ATOM 1398 C CA . GLU A 1 185 ? 11.935 12.775 -8.218 1.00 88.81 185 GLU A CA 1
ATOM 1399 C C . GLU A 1 185 ? 12.206 13.791 -9.337 1.00 88.81 185 GLU A C 1
ATOM 1401 O O . GLU A 1 185 ? 11.358 14.629 -9.651 1.00 88.81 185 GLU A O 1
ATOM 1406 N N . GLU A 1 186 ? 13.398 13.710 -9.920 1.00 90.50 186 GLU A N 1
ATOM 1407 C CA . GLU A 1 186 ? 13.914 14.670 -10.892 1.00 90.50 186 GLU A CA 1
ATOM 1408 C C . GLU A 1 186 ? 13.805 14.214 -12.355 1.00 90.50 186 GLU A C 1
ATOM 1410 O O . GLU A 1 186 ? 13.865 15.051 -13.253 1.00 90.50 186 GLU A O 1
ATOM 1415 N N . VAL A 1 187 ? 13.637 12.914 -12.616 1.00 90.94 187 VAL A N 1
ATOM 1416 C CA . VAL A 1 187 ? 13.620 12.359 -13.979 1.00 90.94 187 VAL A CA 1
ATOM 1417 C C . VAL A 1 187 ? 12.200 12.362 -14.526 1.00 90.94 187 VAL A C 1
ATOM 1419 O O . VAL A 1 187 ? 11.963 12.896 -15.608 1.00 90.94 187 VAL A O 1
ATOM 1422 N N . TRP A 1 188 ? 11.242 11.822 -13.767 1.00 89.31 188 TRP A N 1
ATOM 1423 C CA . TRP A 1 188 ? 9.817 11.808 -14.120 1.00 89.31 188 TRP A CA 1
ATOM 1424 C C . TRP A 1 188 ? 8.964 12.416 -13.018 1.00 89.31 188 TRP A C 1
ATOM 1426 O O . TRP A 1 188 ? 8.184 11.718 -12.351 1.00 89.31 188 TRP A O 1
ATOM 1436 N N . PRO A 1 189 ? 9.101 13.736 -12.818 1.00 89.25 189 PRO A N 1
ATOM 1437 C CA . PRO A 1 189 ? 8.329 14.430 -11.815 1.00 89.25 189 PRO A CA 1
ATOM 1438 C C . PRO A 1 189 ? 6.843 14.265 -12.129 1.00 89.25 189 PRO A C 1
ATOM 1440 O O . PRO A 1 189 ? 6.367 14.570 -13.224 1.00 89.25 189 PRO A O 1
ATOM 1443 N N . ARG A 1 190 ? 6.095 13.788 -11.138 1.00 88.06 190 ARG A N 1
ATOM 1444 C CA . ARG A 1 190 ? 4.640 13.878 -11.124 1.00 88.06 190 ARG A CA 1
ATOM 1445 C C . ARG A 1 190 ? 4.241 14.663 -9.888 1.00 88.06 190 ARG A C 1
ATOM 1447 O O . ARG A 1 190 ? 4.610 14.255 -8.783 1.00 88.06 190 ARG A O 1
ATOM 1454 N N . PRO A 1 191 ? 3.525 15.786 -10.050 1.00 83.56 191 PRO A N 1
ATOM 1455 C CA . PRO A 1 191 ? 3.136 16.591 -8.913 1.00 83.56 191 PRO A CA 1
ATOM 1456 C C . PRO A 1 191 ? 2.199 15.797 -8.003 1.00 83.56 191 PRO A C 1
ATOM 1458 O O . PRO A 1 191 ? 1.479 14.882 -8.420 1.00 83.56 191 PRO A O 1
ATOM 1461 N N . ARG A 1 192 ? 2.195 16.182 -6.733 1.00 80.50 192 ARG A N 1
ATOM 1462 C CA . ARG A 1 192 ? 1.107 15.828 -5.833 1.00 80.50 192 ARG A CA 1
ATOM 1463 C C . ARG A 1 192 ? -0.038 16.800 -6.042 1.00 80.50 192 ARG A C 1
ATOM 1465 O O . ARG A 1 192 ? 0.183 17.996 -6.203 1.00 80.50 192 ARG A O 1
ATOM 1472 N N . GLY A 1 193 ? -1.237 16.292 -5.834 1.00 67.12 193 GLY A N 1
ATOM 1473 C CA . GLY A 1 193 ? -2.195 17.036 -5.053 1.00 67.12 193 GLY A CA 1
ATOM 1474 C C . GLY A 1 193 ? -3.439 17.502 -5.779 1.00 67.12 193 GLY A C 1
ATOM 1475 O O . GLY A 1 193 ? -3.976 16.895 -6.707 1.00 67.12 193 GLY A O 1
ATOM 1476 N N . TYR A 1 194 ? -3.958 18.553 -5.174 1.00 65.75 194 TYR A N 1
ATOM 1477 C CA . TYR A 1 194 ? -5.291 19.071 -5.338 1.00 65.75 194 TYR A CA 1
ATOM 1478 C C . TYR A 1 194 ? -5.153 20.541 -5.683 1.00 65.75 194 TYR A C 1
ATOM 1480 O O . TYR A 1 194 ? -4.365 21.244 -5.043 1.00 65.75 194 TYR A O 1
ATOM 1488 N N . ASN A 1 195 ? -5.937 21.009 -6.645 1.00 70.12 195 ASN A N 1
ATOM 1489 C CA . ASN A 1 195 ? -5.983 22.422 -6.975 1.00 70.12 195 ASN A CA 1
ATOM 1490 C C . ASN A 1 195 ? -6.526 23.252 -5.792 1.00 70.12 195 ASN A C 1
ATOM 1492 O O . ASN A 1 195 ? -6.980 22.712 -4.780 1.00 70.12 195 ASN A O 1
ATOM 1496 N N . ALA A 1 196 ? -6.503 24.581 -5.919 1.00 65.62 196 ALA A N 1
ATOM 1497 C CA . ALA A 1 196 ? -6.977 25.494 -4.873 1.00 65.62 196 ALA A CA 1
ATOM 1498 C C . ALA A 1 196 ? -8.434 25.229 -4.436 1.00 65.62 196 ALA A C 1
ATOM 1500 O O . ALA A 1 196 ? -8.790 25.487 -3.292 1.00 65.62 196 ALA A O 1
ATOM 1501 N N . ALA A 1 197 ? -9.255 24.656 -5.321 1.00 61.25 197 ALA A N 1
ATOM 1502 C CA . ALA A 1 197 ? -10.637 24.268 -5.044 1.00 61.25 197 ALA A CA 1
ATOM 1503 C C . ALA A 1 197 ? -10.770 22.861 -4.424 1.00 61.25 197 ALA A C 1
ATOM 1505 O O . ALA A 1 197 ? -11.874 22.322 -4.353 1.00 61.25 197 ALA A O 1
ATOM 1506 N N . GLY A 1 198 ? -9.662 22.221 -4.042 1.00 57.69 198 GLY A N 1
ATOM 1507 C CA . GLY A 1 198 ? -9.683 20.888 -3.451 1.00 57.69 198 GLY A CA 1
ATOM 1508 C C . GLY A 1 198 ? -10.044 19.772 -4.437 1.00 57.69 198 GLY A C 1
ATOM 1509 O O . GLY A 1 198 ? -10.398 18.667 -4.033 1.00 57.69 198 GLY A O 1
ATOM 1510 N N . LYS A 1 199 ? -9.982 20.003 -5.752 1.00 68.25 199 LYS A N 1
ATOM 1511 C CA . LYS A 1 199 ? -10.171 18.934 -6.745 1.00 68.25 199 LYS A CA 1
ATOM 1512 C C . LYS A 1 199 ? -8.831 18.312 -7.084 1.00 68.25 199 LYS A C 1
ATOM 1514 O O . LYS A 1 199 ? -7.844 19.026 -7.209 1.00 68.25 199 LYS A O 1
ATOM 1519 N N . VAL A 1 200 ? -8.807 16.992 -7.255 1.00 74.25 200 VAL A N 1
ATOM 1520 C CA . VAL A 1 200 ? -7.597 16.299 -7.709 1.00 74.25 200 VAL A CA 1
ATOM 1521 C C . VAL A 1 200 ? -7.156 16.883 -9.037 1.00 74.25 200 VAL A C 1
ATOM 1523 O O . VAL A 1 200 ? -7.944 16.958 -9.980 1.00 74.25 200 VAL A O 1
ATOM 1526 N N . GLU A 1 201 ? -5.902 17.306 -9.084 1.00 80.88 201 GLU A N 1
ATOM 1527 C CA . GLU A 1 201 ? -5.330 17.908 -10.273 1.00 80.88 201 GLU A CA 1
ATOM 1528 C C . GLU A 1 201 ? -5.020 16.830 -11.311 1.00 80.88 201 GLU A C 1
ATOM 1530 O O . GLU A 1 201 ? -4.467 15.774 -10.988 1.00 80.88 201 GLU A O 1
ATOM 1535 N N . ALA A 1 202 ? -5.392 17.077 -12.567 1.00 85.12 202 ALA A N 1
ATOM 1536 C CA . ALA A 1 202 ? -5.096 16.155 -13.653 1.00 85.12 202 ALA A CA 1
ATOM 1537 C C . ALA A 1 202 ? -3.577 15.949 -13.782 1.00 85.12 202 ALA A C 1
ATOM 1539 O O . ALA A 1 202 ? -2.799 16.891 -13.681 1.00 85.12 202 ALA A O 1
ATOM 1540 N N . GLY A 1 203 ? -3.147 14.704 -13.989 1.00 84.38 203 GLY A N 1
ATOM 1541 C CA . GLY A 1 203 ? -1.722 14.363 -14.089 1.00 84.38 203 GLY A CA 1
ATOM 1542 C C . GLY A 1 203 ? -0.983 14.229 -12.751 1.00 84.38 203 GLY A C 1
ATOM 1543 O O . GLY A 1 203 ? 0.171 13.797 -12.754 1.00 84.38 203 GLY A O 1
ATOM 1544 N N . SER A 1 204 ? -1.632 14.515 -11.618 1.00 88.06 204 SER A N 1
ATOM 1545 C CA . SER A 1 204 ? -1.061 14.266 -10.289 1.00 88.06 204 SER A CA 1
ATOM 1546 C C . SER A 1 204 ? -0.982 12.773 -9.943 1.00 88.06 204 SER A C 1
ATOM 1548 O O . SER A 1 204 ? -1.650 11.922 -10.544 1.00 88.06 204 SER A O 1
ATOM 1550 N N . LEU A 1 205 ? -0.193 12.440 -8.920 1.00 86.62 205 LEU A N 1
ATOM 1551 C CA . LEU A 1 205 ? -0.151 11.084 -8.361 1.00 86.62 205 LEU A CA 1
ATOM 1552 C C . LEU A 1 205 ? -1.508 10.646 -7.791 1.00 86.62 205 LEU A C 1
ATOM 1554 O O . LEU A 1 205 ? -1.890 9.486 -7.945 1.00 86.62 205 LEU A O 1
ATOM 1558 N N . GLU A 1 206 ? -2.265 11.565 -7.193 1.00 84.69 206 GLU A N 1
ATOM 1559 C CA . GLU A 1 206 ? -3.630 11.319 -6.728 1.00 84.69 206 GLU A CA 1
ATOM 1560 C C . GLU A 1 206 ? -4.605 11.059 -7.881 1.00 84.69 206 GLU A C 1
ATOM 1562 O O . GLU A 1 206 ? -5.493 10.214 -7.747 1.00 84.69 206 GLU A O 1
ATOM 1567 N N . ALA A 1 207 ? -4.439 11.731 -9.027 1.00 86.12 207 ALA A N 1
ATOM 1568 C CA . ALA A 1 207 ? -5.221 11.420 -10.223 1.00 86.12 207 ALA A CA 1
ATOM 1569 C C . ALA A 1 207 ? -4.930 9.999 -10.694 1.00 86.12 207 ALA A C 1
ATOM 1571 O O . ALA A 1 207 ? -5.863 9.237 -10.941 1.00 86.12 207 ALA A O 1
ATOM 1572 N N . LEU A 1 208 ? -3.648 9.624 -10.745 1.00 90.25 208 LEU A N 1
ATOM 1573 C CA . LEU A 1 208 ? -3.247 8.294 -11.181 1.00 90.25 208 LEU A CA 1
ATOM 1574 C C . LEU A 1 208 ? -3.767 7.207 -10.239 1.00 90.25 208 LEU A C 1
ATOM 1576 O O . LEU A 1 208 ? -4.424 6.277 -10.699 1.00 90.25 208 LEU A O 1
ATOM 1580 N N . ILE A 1 209 ? -3.527 7.320 -8.928 1.00 88.62 209 ILE A N 1
ATOM 1581 C CA . ILE A 1 209 ? -3.930 6.273 -7.981 1.00 88.62 209 ILE A CA 1
ATOM 1582 C C . ILE A 1 209 ? -5.448 6.062 -7.999 1.00 88.62 209 ILE A C 1
ATOM 1584 O O . ILE A 1 209 ? -5.898 4.925 -7.907 1.00 88.62 209 ILE A O 1
ATOM 1588 N N . ARG A 1 210 ? -6.244 7.122 -8.219 1.00 86.50 210 ARG A N 1
ATOM 1589 C CA . ARG A 1 210 ? -7.712 7.053 -8.320 1.00 86.50 210 ARG A CA 1
ATOM 1590 C C . ARG A 1 210 ? -8.226 6.282 -9.532 1.00 86.50 210 ARG A C 1
ATOM 1592 O O . ARG A 1 210 ? -9.359 5.809 -9.494 1.00 86.50 210 ARG A O 1
ATOM 1599 N N . THR A 1 211 ? -7.419 6.122 -10.578 1.00 91.12 211 THR A N 1
ATOM 1600 C CA . THR A 1 211 ? -7.794 5.280 -11.723 1.00 91.12 211 THR A CA 1
ATOM 1601 C C . THR A 1 211 ? -7.789 3.788 -11.383 1.00 91.12 211 THR A C 1
ATOM 1603 O O . THR A 1 211 ? -8.427 3.014 -12.089 1.00 91.12 211 THR A O 1
ATOM 1606 N N . GLY A 1 212 ? -7.139 3.370 -10.292 1.00 91.12 212 GLY A N 1
ATOM 1607 C CA . GLY A 1 212 ? -7.076 1.970 -9.874 1.00 91.12 212 GLY A CA 1
ATOM 1608 C C . GLY A 1 212 ? -8.365 1.431 -9.245 1.00 91.12 212 GLY A C 1
ATOM 1609 O O . GLY A 1 212 ? -9.453 1.996 -9.390 1.00 91.12 212 GLY A O 1
ATOM 1610 N N . SER A 1 213 ? -8.242 0.305 -8.540 1.00 89.81 213 SER A N 1
ATOM 1611 C CA . SER A 1 213 ? -9.353 -0.338 -7.830 1.00 89.81 213 SER A CA 1
ATOM 1612 C C . SER A 1 213 ? -9.340 -0.054 -6.323 1.00 89.81 213 SER A C 1
ATOM 1614 O O . SER A 1 213 ? -8.283 -0.191 -5.697 1.00 89.81 213 SER A O 1
ATOM 1616 N N . PRO A 1 214 ? -10.501 0.283 -5.714 1.00 81.94 214 PRO A N 1
ATOM 1617 C CA . PRO A 1 214 ? -10.600 0.573 -4.282 1.00 81.94 214 PRO A CA 1
ATOM 1618 C C . PRO A 1 214 ? -9.976 -0.513 -3.428 1.00 81.94 214 PRO A C 1
ATOM 1620 O O . PRO A 1 214 ? -10.195 -1.697 -3.672 1.00 81.94 214 PRO A O 1
ATOM 1623 N N . LYS A 1 215 ? -9.183 -0.095 -2.434 1.00 81.06 215 LYS A N 1
ATOM 1624 C CA . LYS A 1 215 ? -8.452 -0.962 -1.491 1.00 81.06 215 LYS A CA 1
ATOM 1625 C C . LYS A 1 215 ? -7.355 -1.842 -2.104 1.00 81.06 215 LYS A C 1
ATOM 1627 O O . LYS A 1 215 ? -6.630 -2.484 -1.347 1.00 81.06 215 LYS A O 1
ATOM 1632 N N . LEU A 1 216 ? -7.207 -1.875 -3.431 1.00 89.88 216 LEU A N 1
ATOM 1633 C CA . LEU A 1 216 ? -6.170 -2.648 -4.122 1.00 89.88 216 LEU A CA 1
ATOM 1634 C C . LEU A 1 216 ? -4.942 -1.805 -4.473 1.00 89.88 216 LEU A C 1
ATOM 1636 O O . LEU A 1 216 ? -3.885 -2.364 -4.752 1.00 89.88 216 LEU A O 1
ATOM 1640 N N . CYS A 1 217 ? -5.058 -0.477 -4.442 1.00 90.56 217 CYS A N 1
ATOM 1641 C CA . CYS A 1 217 ? -3.967 0.424 -4.787 1.00 90.56 217 CYS A CA 1
ATOM 1642 C C . CYS A 1 217 ? -3.434 1.179 -3.564 1.00 90.56 217 CYS A C 1
ATOM 1644 O O . CYS A 1 217 ? -4.211 1.611 -2.714 1.00 90.56 217 CYS A O 1
ATOM 1646 N N . TYR A 1 218 ? -2.116 1.362 -3.491 1.00 90.00 218 TYR A N 1
ATOM 1647 C CA . TYR A 1 218 ? -1.445 2.120 -2.437 1.00 90.00 218 TYR A CA 1
ATOM 1648 C C . TYR A 1 218 ? -0.360 3.029 -3.022 1.00 90.00 218 TYR A C 1
ATOM 1650 O O . TYR A 1 218 ? 0.434 2.593 -3.853 1.00 90.00 218 TYR A O 1
ATOM 1658 N N . LEU A 1 219 ? -0.318 4.286 -2.574 1.00 89.06 219 LEU A N 1
ATOM 1659 C CA . LEU A 1 219 ? 0.722 5.251 -2.928 1.00 89.06 219 LEU A CA 1
ATOM 1660 C C . LEU A 1 219 ? 1.690 5.414 -1.750 1.00 89.06 219 LEU A C 1
ATOM 1662 O O . LEU A 1 219 ? 1.368 6.065 -0.755 1.00 89.06 219 LEU A O 1
ATOM 1666 N N . TYR A 1 220 ? 2.893 4.865 -1.886 1.00 89.94 220 TYR A N 1
ATOM 1667 C CA . TYR A 1 220 ? 4.012 5.154 -1.003 1.00 89.94 220 TYR A CA 1
ATOM 1668 C C . TYR A 1 220 ? 4.739 6.405 -1.502 1.00 89.94 220 TYR A C 1
ATOM 1670 O O . TYR A 1 220 ? 5.411 6.387 -2.534 1.00 89.94 220 TYR A O 1
ATOM 1678 N N . TYR A 1 221 ? 4.596 7.504 -0.764 1.00 85.75 221 TYR A N 1
ATOM 1679 C CA . TYR A 1 221 ? 5.200 8.782 -1.123 1.00 85.75 221 TYR A CA 1
ATOM 1680 C C . TYR A 1 221 ? 6.036 9.357 0.012 1.00 85.75 221 TYR A C 1
ATOM 1682 O O . TYR A 1 221 ? 5.555 9.515 1.140 1.00 85.75 221 TYR A O 1
ATOM 1690 N N . THR A 1 222 ? 7.274 9.731 -0.294 1.00 80.00 222 THR A N 1
ATOM 1691 C CA . THR A 1 222 ? 8.156 10.417 0.652 1.00 80.00 222 THR A CA 1
ATOM 1692 C C . THR A 1 222 ? 8.203 11.904 0.333 1.00 80.00 222 THR A C 1
ATOM 1694 O O . THR A 1 222 ? 8.586 12.324 -0.753 1.00 80.00 222 THR A O 1
ATOM 1697 N N . VAL A 1 223 ? 7.763 12.714 1.296 1.00 76.44 223 VAL A N 1
ATOM 1698 C CA . VAL A 1 223 ? 7.604 14.161 1.133 1.00 76.44 223 VAL A CA 1
ATOM 1699 C C . VAL A 1 223 ? 8.795 14.928 1.698 1.00 76.44 223 VAL A C 1
ATOM 1701 O O . VAL A 1 223 ? 9.223 14.670 2.823 1.00 76.44 223 VAL A O 1
ATOM 1704 N N . GLU A 1 224 ? 9.288 15.897 0.935 1.00 72.94 224 GLU A N 1
ATOM 1705 C CA . GLU A 1 224 ? 10.159 16.963 1.412 1.00 72.94 224 GLU A CA 1
ATOM 1706 C C . GLU A 1 224 ? 9.328 17.945 2.241 1.00 72.94 224 GLU A C 1
ATOM 1708 O O . GLU A 1 224 ? 8.327 18.476 1.756 1.00 72.94 224 GLU A O 1
ATOM 1713 N N . LYS A 1 225 ? 9.745 18.214 3.479 1.00 67.25 225 LYS A N 1
ATOM 1714 C CA . LYS A 1 225 ? 9.164 19.290 4.290 1.00 67.25 225 LYS A CA 1
ATOM 1715 C C . LYS A 1 225 ? 10.270 20.288 4.645 1.00 67.25 225 LYS A C 1
ATOM 1717 O O . LYS A 1 225 ? 11.147 19.930 5.438 1.00 67.25 225 LYS A O 1
ATOM 1722 N N . PRO A 1 226 ? 10.261 21.505 4.068 1.00 57.28 226 PRO A N 1
ATOM 1723 C CA . PRO A 1 226 ? 11.114 22.590 4.538 1.00 57.28 226 PRO A CA 1
ATOM 1724 C C . PRO A 1 226 ? 10.611 23.109 5.899 1.00 57.28 226 PRO A C 1
ATOM 1726 O O . PRO A 1 226 ? 9.445 22.931 6.245 1.00 57.28 226 PRO A O 1
ATOM 1729 N N . GLY A 1 227 ? 11.493 23.741 6.677 1.00 61.19 227 GLY A N 1
ATOM 1730 C CA . GLY A 1 227 ? 11.170 24.331 7.985 1.00 61.19 227 GLY A CA 1
ATOM 1731 C C . GLY A 1 227 ? 12.008 23.770 9.138 1.00 61.19 227 GLY A C 1
ATOM 1732 O O . GLY A 1 227 ? 13.027 23.115 8.914 1.00 61.19 227 GLY A O 1
ATOM 1733 N N . VAL A 1 228 ? 11.567 24.027 10.378 1.00 47.50 228 VAL A N 1
ATOM 1734 C CA . VAL A 1 228 ? 12.265 23.645 11.630 1.00 47.50 228 VAL A CA 1
ATOM 1735 C C . VAL A 1 228 ? 12.536 22.136 11.703 1.00 47.50 228 VAL A C 1
ATOM 1737 O O . VAL A 1 228 ? 13.549 21.702 12.246 1.00 47.50 228 VAL A O 1
ATOM 1740 N N . ARG A 1 229 ? 11.667 21.325 11.087 1.00 57.53 229 ARG A N 1
ATOM 1741 C CA . ARG A 1 229 ? 11.841 19.877 10.916 1.00 57.53 229 ARG A CA 1
ATOM 1742 C C . ARG A 1 229 ? 12.089 19.562 9.446 1.00 57.53 229 ARG A C 1
ATOM 1744 O O . ARG A 1 229 ? 11.159 19.202 8.724 1.00 57.53 229 ARG A O 1
ATOM 1751 N N . LYS A 1 230 ? 13.342 19.707 9.009 1.00 62.69 230 LYS A N 1
ATOM 1752 C CA . LYS A 1 230 ? 13.756 19.329 7.653 1.00 62.69 230 LYS A CA 1
ATOM 1753 C C . LYS A 1 230 ? 13.507 17.836 7.461 1.00 62.69 230 LYS A C 1
ATOM 1755 O O . LYS A 1 230 ? 14.190 17.017 8.065 1.00 62.69 230 LYS A O 1
ATOM 1760 N N . ARG A 1 231 ? 12.525 17.491 6.629 1.00 68.31 231 ARG A N 1
ATOM 1761 C CA . ARG A 1 231 ? 12.334 16.125 6.134 1.00 68.31 231 ARG A CA 1
ATOM 1762 C C . ARG A 1 231 ? 12.797 16.086 4.694 1.00 68.31 231 ARG A C 1
ATOM 1764 O O . ARG A 1 231 ? 12.314 16.874 3.885 1.00 68.31 231 ARG A O 1
ATOM 1771 N N . GLN A 1 232 ? 13.667 15.135 4.386 1.00 75.06 232 GLN A N 1
ATOM 1772 C CA . GLN A 1 232 ? 14.075 14.878 3.017 1.00 75.06 232 GLN A CA 1
ATOM 1773 C C . GLN A 1 232 ? 13.125 13.875 2.346 1.00 75.06 232 GLN A C 1
ATOM 1775 O O . GLN A 1 232 ? 12.847 12.808 2.899 1.00 75.06 232 GLN A O 1
ATOM 1780 N N . GLY A 1 233 ? 12.611 14.232 1.170 1.00 78.88 233 GLY A N 1
ATOM 1781 C CA . GLY A 1 233 ? 11.913 13.300 0.284 1.00 78.88 233 GLY A CA 1
ATOM 1782 C C . GLY A 1 233 ? 12.896 12.481 -0.552 1.00 78.88 233 GLY A C 1
ATOM 1783 O O . GLY A 1 233 ? 14.036 12.903 -0.772 1.00 78.88 233 GLY A O 1
ATOM 1784 N N . ASP A 1 234 ? 12.464 11.314 -1.030 1.00 84.88 234 ASP A N 1
ATOM 1785 C CA . ASP A 1 234 ? 13.273 10.522 -1.958 1.00 84.88 234 ASP A CA 1
ATOM 1786 C C . ASP A 1 234 ? 13.488 11.266 -3.276 1.00 84.88 234 ASP A C 1
ATOM 1788 O O . ASP A 1 234 ? 12.618 12.006 -3.744 1.00 84.88 234 ASP A O 1
ATOM 1792 N N . LYS A 1 235 ? 14.662 11.026 -3.860 1.00 90.06 235 LYS A N 1
ATOM 1793 C CA . LYS A 1 235 ? 15.012 11.375 -5.240 1.00 90.06 235 LYS A CA 1
ATOM 1794 C C . LYS A 1 235 ? 14.620 10.233 -6.186 1.00 90.06 235 LYS A C 1
ATOM 1796 O O . LYS A 1 235 ? 13.986 9.271 -5.750 1.00 90.06 235 LYS A O 1
ATOM 1801 N N . HIS A 1 236 ? 15.089 10.286 -7.431 1.00 89.75 236 HIS A N 1
ATOM 1802 C CA . HIS A 1 236 ? 14.888 9.234 -8.424 1.00 89.75 236 HIS A CA 1
ATOM 1803 C C . HIS A 1 236 ? 15.287 7.835 -7.956 1.00 89.75 236 HIS A C 1
ATOM 1805 O O . HIS A 1 236 ? 14.613 6.855 -8.266 1.00 89.75 236 HIS A O 1
ATOM 1811 N N . ILE A 1 237 ? 16.361 7.729 -7.169 1.00 88.50 237 ILE A N 1
ATOM 1812 C CA . ILE A 1 237 ? 16.717 6.491 -6.473 1.00 88.50 237 ILE A CA 1
ATOM 1813 C C . ILE A 1 237 ? 16.183 6.595 -5.038 1.00 88.50 237 ILE A C 1
ATOM 1815 O O . ILE A 1 237 ? 16.804 7.276 -4.212 1.00 88.50 237 ILE A O 1
ATOM 1819 N N . PRO A 1 238 ? 15.052 5.943 -4.707 1.00 86.81 238 PRO A N 1
ATOM 1820 C CA . PRO A 1 238 ? 14.450 6.075 -3.390 1.00 86.81 238 PRO A CA 1
ATOM 1821 C C . PRO A 1 238 ? 15.237 5.286 -2.342 1.00 86.81 238 PRO A C 1
ATOM 1823 O O . PRO A 1 238 ? 15.172 4.056 -2.264 1.00 86.81 238 PRO A O 1
ATOM 1826 N N . ALA A 1 239 ? 15.994 6.009 -1.520 1.00 86.56 239 ALA A N 1
ATOM 1827 C CA . ALA A 1 239 ? 16.813 5.446 -0.452 1.00 86.56 239 ALA A CA 1
ATOM 1828 C C . ALA A 1 239 ? 15.961 4.882 0.694 1.00 86.56 239 ALA A C 1
ATOM 1830 O O . ALA A 1 239 ? 16.398 3.961 1.390 1.00 86.56 239 ALA A O 1
ATOM 1831 N N . SER A 1 240 ? 14.743 5.399 0.877 1.00 86.31 240 SER A N 1
ATOM 1832 C CA . SER A 1 240 ? 13.798 4.917 1.890 1.00 86.31 240 SER A CA 1
ATOM 1833 C C . SER A 1 240 ? 13.478 3.426 1.751 1.00 86.31 240 SER A C 1
ATOM 1835 O O . SER A 1 240 ? 13.318 2.736 2.757 1.00 86.31 240 SER A O 1
ATOM 1837 N N . LEU A 1 241 ? 13.473 2.906 0.519 1.00 89.38 241 LEU A N 1
ATOM 1838 C CA . LEU A 1 241 ? 13.186 1.505 0.211 1.00 89.38 241 LEU A CA 1
ATOM 1839 C C . LEU A 1 241 ? 14.172 0.521 0.851 1.00 89.38 241 LEU A C 1
ATOM 1841 O O . LEU A 1 241 ? 13.796 -0.615 1.135 1.00 89.38 241 LEU A O 1
ATOM 1845 N N . LEU A 1 242 ? 15.407 0.961 1.109 1.00 88.44 242 LEU A N 1
ATOM 1846 C CA . LEU A 1 242 ? 16.479 0.146 1.690 1.00 88.44 242 LEU A CA 1
ATOM 1847 C C . LEU A 1 242 ? 16.499 0.157 3.223 1.00 88.44 242 LEU A C 1
ATOM 1849 O O . LEU A 1 242 ? 17.366 -0.460 3.839 1.00 88.44 242 LEU A O 1
ATOM 1853 N N . ARG A 1 243 ? 15.593 0.898 3.864 1.00 84.19 243 ARG A N 1
ATOM 1854 C CA . ARG A 1 243 ? 15.564 1.055 5.322 1.00 84.19 243 ARG A CA 1
ATOM 1855 C C . ARG A 1 243 ? 14.361 0.350 5.917 1.00 84.19 243 ARG A C 1
ATOM 1857 O O . ARG A 1 243 ? 13.277 0.395 5.343 1.00 84.19 243 ARG A O 1
ATOM 1864 N N . TYR A 1 244 ? 14.550 -0.250 7.093 1.00 84.12 244 TYR A N 1
ATOM 1865 C CA . TYR A 1 244 ? 13.482 -0.885 7.881 1.00 84.12 244 TYR A CA 1
ATOM 1866 C C . TYR A 1 244 ? 12.622 -1.867 7.074 1.00 84.12 244 TYR A C 1
ATOM 1868 O O . TYR A 1 244 ? 11.394 -1.879 7.210 1.00 84.12 244 TYR A O 1
ATOM 1876 N N . ASP A 1 245 ? 13.266 -2.620 6.178 1.00 88.25 245 ASP A N 1
ATOM 1877 C CA . ASP A 1 245 ? 12.618 -3.539 5.244 1.00 88.25 245 ASP A CA 1
ATOM 1878 C C . ASP A 1 245 ? 11.457 -2.903 4.468 1.00 88.25 245 ASP A C 1
ATOM 1880 O O . ASP A 1 245 ? 10.460 -3.560 4.181 1.00 88.25 245 ASP A O 1
ATOM 1884 N N . THR A 1 246 ? 11.556 -1.615 4.124 1.00 90.88 246 THR A N 1
ATOM 1885 C CA . THR A 1 246 ? 10.460 -0.887 3.470 1.00 90.88 246 THR A CA 1
ATOM 1886 C C . THR A 1 246 ? 10.053 -1.547 2.157 1.00 90.88 246 THR A C 1
ATOM 1888 O O . THR A 1 246 ? 8.871 -1.829 1.979 1.00 90.88 246 THR A O 1
ATOM 1891 N N . LEU A 1 247 ? 10.997 -1.845 1.256 1.00 93.44 247 LEU A N 1
ATOM 1892 C CA . LEU A 1 247 ? 10.666 -2.536 0.008 1.00 93.44 247 LEU A CA 1
ATOM 1893 C C . LEU A 1 247 ? 10.082 -3.941 0.246 1.00 93.44 247 LEU A C 1
ATOM 1895 O O . LEU A 1 247 ? 8.986 -4.187 -0.257 1.00 93.44 247 LEU A O 1
ATOM 1899 N N . PRO A 1 248 ? 10.703 -4.832 1.048 1.00 95.25 248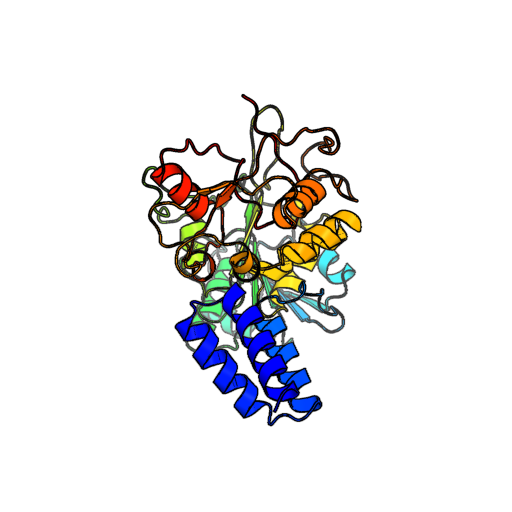 PRO A N 1
ATOM 1900 C CA . PRO A 1 248 ? 10.080 -6.101 1.420 1.00 95.25 248 PRO A CA 1
ATOM 1901 C C . PRO A 1 248 ? 8.659 -5.959 1.980 1.00 95.25 248 PRO A C 1
ATOM 1903 O O . PRO A 1 248 ? 7.773 -6.701 1.579 1.00 95.25 248 PRO A O 1
ATOM 1906 N N . ARG A 1 249 ? 8.400 -4.965 2.836 1.00 93.62 249 ARG A N 1
ATOM 1907 C CA . ARG A 1 249 ? 7.070 -4.712 3.414 1.00 93.62 249 ARG A CA 1
ATOM 1908 C C . ARG A 1 249 ? 6.057 -4.178 2.400 1.00 93.62 249 ARG A C 1
ATOM 1910 O O . ARG A 1 249 ? 4.861 -4.427 2.539 1.00 93.62 249 ARG A O 1
ATOM 1917 N N . LEU A 1 250 ? 6.500 -3.439 1.384 1.00 94.75 250 LEU A N 1
ATOM 1918 C CA . LEU A 1 250 ? 5.641 -3.038 0.265 1.00 94.75 250 LEU A CA 1
ATOM 1919 C C . LEU A 1 250 ? 5.272 -4.249 -0.606 1.00 94.75 250 LEU A C 1
ATOM 1921 O O . LEU A 1 250 ? 4.128 -4.348 -1.050 1.00 94.75 250 LEU A O 1
ATOM 1925 N N . ILE A 1 251 ? 6.202 -5.193 -0.794 1.00 96.94 251 ILE A N 1
ATOM 1926 C CA . ILE A 1 251 ? 5.926 -6.482 -1.450 1.00 96.94 251 ILE A CA 1
ATOM 1927 C C . ILE A 1 251 ? 4.967 -7.315 -0.586 1.00 96.94 251 ILE A C 1
ATOM 1929 O O . ILE A 1 251 ? 3.963 -7.800 -1.096 1.00 96.94 251 ILE A O 1
ATOM 1933 N N . ASP A 1 252 ? 5.196 -7.408 0.727 1.00 95.75 252 ASP A N 1
ATOM 1934 C CA . ASP A 1 252 ? 4.288 -8.079 1.666 1.00 95.75 252 ASP A CA 1
ATOM 1935 C C . ASP A 1 252 ? 2.856 -7.537 1.532 1.00 95.75 252 ASP A C 1
ATOM 1937 O O . ASP A 1 252 ? 1.898 -8.306 1.435 1.00 95.75 252 ASP A O 1
ATOM 1941 N N . ALA A 1 253 ? 2.701 -6.210 1.456 1.00 93.25 253 ALA A N 1
ATOM 1942 C CA . ALA A 1 253 ? 1.402 -5.567 1.290 1.00 93.25 253 ALA A CA 1
ATOM 1943 C C . ALA A 1 253 ? 0.693 -6.002 -0.001 1.00 93.25 253 ALA A C 1
ATOM 1945 O O . ALA A 1 253 ? -0.514 -6.259 0.030 1.00 93.25 253 ALA A O 1
ATOM 1946 N N . LEU A 1 254 ? 1.430 -6.164 -1.106 1.00 96.00 254 LEU A N 1
ATOM 1947 C CA . LEU A 1 254 ? 0.898 -6.698 -2.363 1.00 96.00 254 LEU A CA 1
ATOM 1948 C C . LEU A 1 254 ? 0.405 -8.138 -2.254 1.00 96.00 254 LEU A C 1
ATOM 1950 O O . LEU A 1 254 ? -0.475 -8.522 -3.021 1.00 96.00 254 LEU A O 1
ATOM 1954 N N . LEU A 1 255 ? 0.922 -8.934 -1.323 1.00 95.12 255 LEU A N 1
ATOM 1955 C CA . LEU A 1 255 ? 0.495 -10.321 -1.122 1.00 95.12 255 LEU A CA 1
ATOM 1956 C C . LEU A 1 255 ? -0.752 -10.434 -0.235 1.00 95.12 255 LEU A C 1
ATOM 1958 O O . LEU A 1 255 ? -1.405 -11.475 -0.222 1.00 95.12 255 LEU A O 1
ATOM 1962 N N . THR A 1 256 ? -1.148 -9.353 0.437 1.00 91.12 256 THR A N 1
ATOM 1963 C CA . THR A 1 256 ? -2.391 -9.303 1.219 1.00 91.12 256 THR A CA 1
ATOM 1964 C C . THR A 1 256 ? -3.624 -8.998 0.350 1.00 91.12 256 THR A C 1
ATOM 1966 O O . THR A 1 256 ? -3.489 -8.593 -0.812 1.00 91.12 256 THR A O 1
ATOM 1969 N N . PRO A 1 257 ? -4.853 -9.165 0.882 1.00 88.50 257 PRO A N 1
ATOM 1970 C CA . PRO A 1 257 ? -6.073 -8.732 0.197 1.00 88.50 257 PRO A CA 1
ATOM 1971 C C . PRO A 1 257 ? -6.182 -7.210 0.003 1.00 88.50 257 PRO A C 1
ATOM 1973 O O . PRO A 1 257 ? -6.799 -6.766 -0.966 1.00 88.50 257 PRO A O 1
ATOM 1976 N N . HIS A 1 258 ? -5.597 -6.409 0.904 1.00 85.62 258 HIS A N 1
ATOM 1977 C CA . HIS A 1 258 ? -5.759 -4.951 0.930 1.00 85.62 258 HIS A CA 1
ATOM 1978 C C . HIS A 1 258 ? -4.420 -4.224 1.167 1.00 85.62 258 HIS A C 1
ATOM 1980 O O . HIS A 1 258 ? -4.119 -3.831 2.302 1.00 85.62 258 HIS A O 1
ATOM 1986 N N . PRO A 1 259 ? -3.618 -3.993 0.105 1.00 85.62 259 PRO A N 1
ATOM 1987 C CA . PRO A 1 259 ? -2.305 -3.353 0.215 1.00 85.62 259 PRO A CA 1
ATOM 1988 C C . PRO A 1 259 ? -2.323 -2.003 0.944 1.00 85.62 259 PRO A C 1
ATOM 1990 O O . PRO A 1 259 ? -1.408 -1.706 1.713 1.00 85.62 259 PRO A O 1
ATOM 1993 N N . ALA A 1 260 ? -3.390 -1.216 0.752 1.00 78.25 260 ALA A N 1
ATOM 1994 C CA . ALA A 1 260 ? -3.553 0.105 1.358 1.00 78.25 260 ALA A CA 1
ATOM 1995 C C . ALA A 1 260 ? -3.565 0.089 2.897 1.00 78.25 260 ALA A C 1
ATOM 1997 O O . ALA A 1 260 ? -3.182 1.082 3.511 1.00 78.25 260 ALA A O 1
ATOM 1998 N N . PHE A 1 261 ? -3.958 -1.030 3.515 1.00 78.50 261 PHE A N 1
ATOM 1999 C CA . PHE A 1 261 ? -3.985 -1.192 4.974 1.00 78.50 261 PHE A CA 1
ATOM 2000 C C . PHE A 1 261 ? -2.801 -2.017 5.490 1.00 78.50 261 PHE A C 1
ATOM 2002 O O . PHE A 1 261 ? -2.275 -1.742 6.568 1.00 78.50 261 PHE A O 1
ATOM 2009 N N . ALA A 1 262 ? -2.329 -2.989 4.705 1.00 83.88 262 ALA A N 1
ATOM 2010 C CA . ALA A 1 262 ? -1.256 -3.889 5.115 1.00 83.88 262 ALA A CA 1
ATOM 2011 C C . ALA A 1 262 ? 0.091 -3.181 5.328 1.00 83.88 262 ALA A C 1
ATOM 2013 O O . ALA A 1 262 ? 0.763 -3.426 6.333 1.00 83.88 262 ALA A O 1
ATOM 2014 N N . PHE A 1 263 ? 0.486 -2.270 4.428 1.00 84.38 263 PHE A N 1
ATOM 2015 C CA . PHE A 1 263 ? 1.756 -1.562 4.603 1.00 84.38 263 PHE A CA 1
ATOM 2016 C C . PHE A 1 263 ? 1.753 -0.655 5.849 1.00 84.38 263 PHE A C 1
ATOM 2018 O O . PHE A 1 263 ? 2.667 -0.801 6.669 1.00 84.38 263 PHE A O 1
ATOM 2025 N N . PRO A 1 264 ? 0.743 0.215 6.081 1.00 77.19 264 PRO A N 1
ATOM 2026 C CA . PRO A 1 264 ? 0.637 0.954 7.337 1.00 77.19 264 PRO A CA 1
ATOM 2027 C C . PRO A 1 264 ? 0.686 0.044 8.567 1.00 77.19 264 PRO A C 1
ATOM 2029 O O . PRO A 1 264 ? 1.533 0.271 9.431 1.00 77.19 264 PRO A O 1
ATOM 2032 N N . ALA A 1 265 ? -0.117 -1.027 8.601 1.00 79.31 265 ALA A N 1
ATOM 2033 C CA . ALA A 1 265 ? -0.18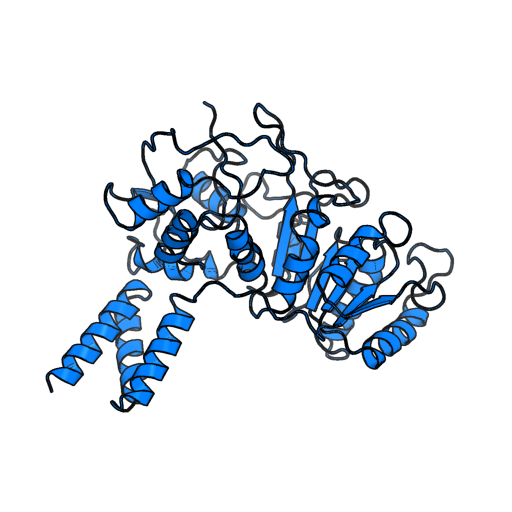8 -1.957 9.731 1.00 79.31 265 ALA A CA 1
ATOM 2034 C C . ALA A 1 265 ? 1.158 -2.624 10.054 1.00 79.31 265 ALA A C 1
ATOM 2036 O O . ALA A 1 265 ? 1.530 -2.744 11.223 1.00 79.31 265 ALA A O 1
ATOM 2037 N N . SER A 1 266 ? 1.953 -2.966 9.034 1.00 81.94 266 SER A N 1
ATOM 2038 C CA . SER A 1 266 ? 3.299 -3.522 9.240 1.00 81.94 266 SER A CA 1
ATOM 2039 C C . SER A 1 266 ? 4.247 -2.561 9.976 1.00 81.94 266 SER A C 1
ATOM 2041 O O . SER A 1 266 ? 5.287 -2.980 10.482 1.00 81.94 266 SER A O 1
ATOM 2043 N N . SER A 1 267 ? 3.895 -1.274 10.090 1.00 77.75 267 SER A N 1
ATOM 2044 C CA . SER A 1 267 ? 4.677 -0.311 10.867 1.00 77.75 267 SER A CA 1
ATOM 2045 C C . SER A 1 267 ? 4.579 -0.531 12.378 1.00 77.75 267 SER A C 1
ATOM 2047 O O . SER A 1 267 ? 5.410 0.001 13.111 1.00 77.75 267 SER A O 1
ATOM 2049 N N . GLY A 1 268 ? 3.620 -1.339 12.848 1.00 73.44 268 GLY A N 1
ATOM 2050 C CA . GLY A 1 268 ? 3.500 -1.726 14.256 1.00 73.44 268 GLY A CA 1
ATOM 2051 C C . GLY A 1 268 ? 4.717 -2.491 14.798 1.00 73.44 268 GLY A C 1
ATOM 2052 O O . GLY A 1 268 ? 4.932 -2.535 16.009 1.00 73.44 268 GLY A O 1
ATOM 2053 N N . ALA A 1 269 ? 5.561 -3.048 13.919 1.00 70.25 269 ALA A N 1
ATOM 2054 C CA . ALA A 1 269 ? 6.851 -3.631 14.299 1.00 70.25 269 ALA A CA 1
ATOM 2055 C C . ALA A 1 269 ? 7.852 -2.585 14.839 1.00 70.25 269 ALA A C 1
ATOM 2057 O O . ALA A 1 269 ? 8.786 -2.934 15.556 1.00 70.25 269 ALA A O 1
ATOM 2058 N N . PHE A 1 270 ? 7.638 -1.303 14.530 1.00 72.38 270 PHE A N 1
ATOM 2059 C CA . PHE A 1 270 ? 8.515 -0.181 14.887 1.00 72.38 270 PHE A CA 1
ATOM 2060 C C . PHE A 1 270 ? 7.936 0.704 16.001 1.00 72.38 270 PHE A C 1
ATOM 2062 O O . PHE A 1 270 ? 8.403 1.824 16.223 1.00 72.38 270 PHE A O 1
ATOM 2069 N N . THR A 1 271 ? 6.888 0.235 16.678 1.00 74.12 271 THR A N 1
ATOM 2070 C CA . THR A 1 271 ? 6.220 0.954 17.767 1.00 74.12 271 THR A CA 1
ATOM 2071 C C . THR A 1 271 ? 6.290 0.168 19.078 1.00 74.12 271 THR A C 1
ATOM 2073 O O . THR A 1 271 ? 6.541 -1.043 19.092 1.00 74.12 271 THR A O 1
ATOM 2076 N N . SER A 1 272 ? 6.111 0.857 20.208 1.00 79.44 272 SER A N 1
ATOM 2077 C CA . SER A 1 272 ? 6.069 0.224 21.529 1.00 79.44 272 SER A CA 1
ATOM 2078 C C . SER A 1 272 ? 4.854 -0.709 21.675 1.00 79.44 272 SER A C 1
ATOM 2080 O O . SER A 1 272 ? 3.860 -0.606 20.950 1.00 79.44 272 SER A O 1
ATOM 2082 N N . ALA A 1 273 ? 4.914 -1.648 22.625 1.00 83.56 273 ALA A N 1
ATOM 2083 C CA . ALA A 1 273 ? 3.775 -2.523 22.923 1.00 83.56 273 ALA A CA 1
ATOM 2084 C C . ALA A 1 273 ? 2.552 -1.734 23.416 1.00 83.56 273 ALA A C 1
ATOM 2086 O O . ALA A 1 273 ? 1.422 -2.080 23.078 1.00 83.56 273 ALA A O 1
ATOM 2087 N N . GLU A 1 274 ? 2.790 -0.665 24.172 1.00 83.69 274 GLU A N 1
ATOM 2088 C CA . GLU A 1 274 ? 1.774 0.280 24.632 1.00 83.69 274 GLU A CA 1
ATOM 2089 C C . GLU A 1 274 ? 1.067 0.950 23.452 1.00 83.69 274 GLU A C 1
ATOM 2091 O O . GLU A 1 274 ? -0.150 0.832 23.309 1.00 83.69 274 GLU A O 1
ATOM 2096 N N . ARG A 1 275 ? 1.834 1.510 22.510 1.00 81.94 275 ARG A N 1
ATOM 2097 C CA . ARG A 1 275 ? 1.286 2.099 21.288 1.00 81.94 275 ARG A CA 1
ATOM 2098 C C . ARG A 1 275 ? 0.414 1.131 20.505 1.00 81.94 275 ARG A C 1
ATOM 2100 O O . ARG A 1 275 ? -0.676 1.501 20.079 1.00 81.94 275 ARG A O 1
ATOM 2107 N N . ARG A 1 276 ? 0.875 -0.113 20.332 1.00 79.25 276 ARG A N 1
ATOM 2108 C CA . ARG A 1 276 ? 0.109 -1.151 19.628 1.00 79.25 276 ARG A CA 1
ATOM 2109 C C . ARG A 1 276 ? -1.235 -1.438 20.296 1.00 79.25 276 ARG A C 1
ATOM 2111 O O . ARG A 1 276 ? -2.207 -1.671 19.585 1.00 79.25 276 ARG A O 1
ATOM 2118 N N . ARG A 1 277 ? -1.310 -1.411 21.633 1.00 83.81 277 ARG A N 1
ATOM 2119 C CA . ARG A 1 277 ? -2.575 -1.605 22.365 1.00 83.81 277 ARG A CA 1
ATOM 2120 C C . ARG A 1 277 ? -3.554 -0.472 22.088 1.00 83.81 277 ARG A C 1
ATOM 2122 O O . ARG A 1 277 ? -4.717 -0.744 21.808 1.00 83.81 277 ARG A O 1
ATOM 2129 N N . HIS A 1 278 ? -3.087 0.771 22.106 1.00 84.31 278 HIS A N 1
ATOM 2130 C CA . HIS A 1 278 ? -3.933 1.922 21.796 1.00 84.31 278 HIS A CA 1
ATOM 2131 C C . HIS A 1 278 ? -4.364 1.952 20.319 1.00 84.31 278 HIS A C 1
ATOM 2133 O O . HIS A 1 278 ? -5.532 2.183 20.017 1.00 84.31 278 HIS A O 1
ATOM 2139 N N . GLU A 1 279 ? -3.454 1.632 19.396 1.00 79.62 279 GLU A N 1
ATOM 2140 C CA . GLU A 1 279 ? -3.750 1.438 17.970 1.00 79.62 279 GLU A CA 1
ATOM 2141 C C . GLU A 1 279 ? -4.839 0.371 17.759 1.00 79.62 279 GLU A C 1
ATOM 2143 O O . GLU A 1 279 ? -5.823 0.598 17.054 1.00 79.62 279 GLU A O 1
ATOM 2148 N N . GLN A 1 280 ? -4.721 -0.770 18.441 1.00 79.12 280 GLN A N 1
ATOM 2149 C CA . GLN A 1 280 ? -5.728 -1.831 18.418 1.00 79.12 280 GLN A CA 1
ATOM 2150 C C . GLN A 1 280 ? -7.066 -1.380 19.029 1.00 79.12 280 GLN A C 1
ATOM 2152 O O . GLN A 1 280 ? -8.126 -1.747 18.516 1.00 79.12 280 GLN A O 1
ATOM 2157 N N . ALA A 1 281 ? -7.029 -0.566 20.087 1.00 82.62 281 ALA A N 1
ATOM 2158 C CA . ALA A 1 281 ? -8.215 -0.018 20.741 1.00 82.62 281 ALA A CA 1
ATOM 2159 C C . ALA A 1 281 ? -8.987 0.983 19.869 1.00 82.62 281 ALA A C 1
ATOM 2161 O O . ALA A 1 281 ? -10.182 1.169 20.094 1.00 82.62 281 ALA A O 1
ATOM 2162 N N . LEU A 1 282 ? -8.364 1.588 18.852 1.00 79.75 282 LEU A N 1
ATOM 2163 C CA . LEU A 1 282 ? -9.038 2.434 17.854 1.00 79.75 282 LEU A CA 1
ATOM 2164 C C . LEU A 1 282 ? -9.444 1.653 16.597 1.00 79.75 282 LEU A C 1
ATOM 2166 O O . LEU A 1 282 ? -10.496 1.913 16.013 1.00 79.75 282 LEU A O 1
ATOM 2170 N N . GLY A 1 283 ? -8.677 0.618 16.257 1.00 77.56 283 GLY A N 1
ATOM 2171 C CA . GLY A 1 283 ? -8.887 -0.229 15.089 1.00 77.56 283 GLY A CA 1
ATOM 2172 C C . GLY A 1 283 ? -8.062 0.216 13.880 1.00 77.56 283 GLY A C 1
ATOM 2173 O O . GLY A 1 283 ? -7.659 1.368 13.766 1.00 77.56 283 GLY A O 1
ATOM 2174 N N . PHE A 1 284 ? -7.822 -0.731 12.971 1.00 71.94 284 PHE A N 1
ATOM 2175 C CA . PHE A 1 284 ? -6.839 -0.595 11.886 1.00 71.94 284 PHE A CA 1
ATOM 2176 C C . PHE A 1 284 ? -7.403 -0.018 10.582 1.00 71.94 284 PHE A C 1
ATOM 2178 O O . PHE A 1 284 ? -6.649 0.385 9.698 1.00 71.94 284 PHE A O 1
ATOM 2185 N N . GLU A 1 285 ? -8.728 0.014 10.437 1.00 71.88 285 GLU A N 1
ATOM 2186 C CA . GLU A 1 285 ? -9.403 0.490 9.230 1.00 71.88 285 GLU A CA 1
ATOM 2187 C C . GLU A 1 285 ? -10.416 1.594 9.557 1.00 71.88 285 GLU A C 1
ATOM 2189 O O . GLU A 1 285 ? -11.030 1.566 10.628 1.00 71.88 285 GLU A O 1
ATOM 2194 N N . PRO A 1 286 ? -10.705 2.515 8.613 1.00 71.31 286 PRO A N 1
ATOM 2195 C CA . PRO A 1 286 ? -11.644 3.621 8.836 1.00 71.31 286 PRO A CA 1
ATOM 2196 C C . PRO A 1 286 ? -13.030 3.177 9.325 1.00 71.31 286 PRO A C 1
ATOM 2198 O O . PRO A 1 286 ? -13.710 3.901 10.048 1.00 71.31 286 PRO A O 1
ATOM 2201 N N . ARG A 1 287 ? -13.462 1.966 8.950 1.00 72.31 287 ARG A N 1
ATOM 2202 C CA . ARG A 1 287 ? -14.753 1.400 9.359 1.00 72.31 287 ARG A CA 1
ATOM 2203 C C . ARG A 1 287 ? -14.822 1.090 10.857 1.00 72.31 287 ARG A C 1
ATOM 2205 O O . ARG A 1 287 ? -15.900 1.224 11.438 1.00 72.31 287 ARG A O 1
ATOM 2212 N N . ALA A 1 288 ? -13.701 0.719 11.476 1.00 76.00 288 ALA A N 1
ATOM 2213 C CA . ALA A 1 288 ? -13.644 0.418 12.905 1.00 76.00 288 ALA A CA 1
ATOM 2214 C C . ALA A 1 288 ? -13.939 1.665 13.751 1.00 76.00 288 ALA A C 1
ATOM 2216 O O . ALA A 1 288 ? -14.607 1.567 14.778 1.00 76.00 288 ALA A O 1
ATOM 2217 N N . LEU A 1 289 ? -13.546 2.843 13.256 1.00 77.94 289 LEU A N 1
ATOM 2218 C CA . LEU A 1 289 ? -13.731 4.129 13.931 1.00 77.94 289 LEU A CA 1
ATOM 2219 C C . LEU A 1 289 ? -15.175 4.616 13.943 1.00 77.94 289 LEU A C 1
ATOM 2221 O O . LEU A 1 289 ? -15.520 5.457 14.767 1.00 77.94 289 LEU A O 1
ATOM 2225 N N . ARG A 1 290 ? -16.045 4.064 13.083 1.00 79.06 290 ARG A N 1
ATOM 2226 C CA . ARG A 1 290 ? -17.471 4.426 13.070 1.00 79.06 290 ARG A CA 1
ATOM 2227 C C . ARG A 1 290 ? -18.145 4.199 14.417 1.00 79.06 290 ARG A C 1
ATOM 2229 O O . ARG A 1 290 ? -19.100 4.899 14.722 1.00 79.06 290 ARG A O 1
ATOM 2236 N N . ARG A 1 291 ? -17.626 3.295 15.258 1.00 83.19 291 ARG A N 1
ATOM 2237 C CA . ARG A 1 291 ? -18.158 3.103 16.616 1.00 83.19 291 ARG A CA 1
ATOM 2238 C C . ARG A 1 291 ? -18.149 4.382 17.443 1.00 83.19 291 ARG A C 1
ATOM 2240 O O . ARG A 1 291 ? -19.082 4.573 18.218 1.00 83.19 291 ARG A O 1
ATOM 2247 N N . PHE A 1 292 ? -17.174 5.253 17.202 1.00 84.62 292 PHE A N 1
ATOM 2248 C CA . PHE A 1 292 ? -17.023 6.527 17.888 1.00 84.62 292 PHE A CA 1
ATOM 2249 C C . PHE A 1 292 ? -17.854 7.653 17.265 1.00 84.62 292 PHE A C 1
ATOM 2251 O O . PHE A 1 292 ? -18.014 8.686 17.896 1.00 84.62 292 PHE A O 1
ATOM 2258 N N . TRP A 1 293 ? -18.403 7.471 16.058 1.00 85.00 293 TRP A N 1
ATOM 2259 C CA . TRP A 1 293 ? -19.066 8.550 15.325 1.00 85.00 293 TRP A CA 1
ATOM 2260 C C . TRP A 1 293 ? -20.337 9.054 16.021 1.00 85.00 293 TRP A C 1
ATOM 2262 O O . TRP A 1 293 ? -21.150 8.258 16.499 1.00 85.00 293 TRP A O 1
ATOM 2272 N N . ALA A 1 294 ? -20.492 10.376 16.032 1.00 84.06 294 ALA A N 1
ATOM 2273 C CA . ALA A 1 294 ? -21.599 11.133 16.602 1.00 84.06 294 ALA A CA 1
ATOM 2274 C C . ALA A 1 294 ? -22.585 11.630 15.530 1.00 84.06 294 ALA A C 1
ATOM 2276 O O . ALA A 1 294 ? -23.734 11.918 15.863 1.00 84.06 294 ALA A O 1
ATOM 2277 N N . SER A 1 295 ? -22.173 11.677 14.254 1.00 80.31 295 SER A N 1
ATOM 2278 C CA . SER A 1 295 ? -23.055 12.005 13.127 1.00 80.31 295 SER A CA 1
ATOM 2279 C C . SER A 1 295 ? -24.300 11.120 13.082 1.00 80.31 295 SER A C 1
ATOM 2281 O O . SER A 1 295 ? -24.293 9.946 13.479 1.00 80.31 295 SER A O 1
ATOM 2283 N N . SER A 1 296 ? -25.380 11.669 12.533 1.00 76.19 296 SER A N 1
ATOM 2284 C CA . SER A 1 296 ? -26.672 11.007 12.419 1.00 76.19 296 SER A CA 1
ATOM 2285 C C . SER A 1 296 ? -26.549 9.675 11.678 1.00 76.19 296 SER A C 1
ATOM 2287 O O . SER A 1 296 ? -26.066 9.571 10.544 1.00 76.19 296 SER A O 1
ATOM 2289 N N . GLY A 1 297 ? -26.946 8.597 12.358 1.00 73.00 297 GLY A N 1
ATOM 2290 C CA . GLY A 1 297 ? -26.817 7.236 11.839 1.00 73.00 297 GLY A CA 1
ATOM 2291 C C . GLY A 1 297 ? -25.376 6.804 11.540 1.00 73.00 297 GLY A C 1
ATOM 2292 O O . GLY A 1 297 ? -25.196 5.850 10.778 1.00 73.00 297 GLY A O 1
ATOM 2293 N N . LYS A 1 298 ? -24.374 7.493 12.109 1.00 73.31 298 LYS A N 1
ATOM 2294 C CA . LYS A 1 298 ? -22.936 7.220 11.966 1.00 73.31 298 LYS A CA 1
ATOM 2295 C C . LYS A 1 298 ? -22.488 7.201 10.507 1.00 73.31 298 LYS A C 1
ATOM 2297 O O . LYS A 1 298 ? -21.722 6.332 10.077 1.00 73.31 298 LYS A O 1
ATOM 2302 N N . LYS A 1 299 ? -23.019 8.143 9.724 1.00 72.06 299 LYS A N 1
ATOM 2303 C CA . LYS A 1 299 ? -22.759 8.243 8.285 1.00 72.06 299 LYS A CA 1
ATOM 2304 C C . LYS A 1 299 ? -21.665 9.232 7.930 1.00 72.06 299 LYS A C 1
ATOM 2306 O O . LYS A 1 299 ? -21.104 9.059 6.859 1.00 72.06 299 LYS A O 1
ATOM 2311 N N . GLY A 1 300 ? -21.338 10.215 8.770 1.00 73.56 300 GLY A N 1
ATOM 2312 C CA . GLY A 1 300 ? -20.329 11.236 8.455 1.00 73.56 300 GLY A CA 1
ATOM 2313 C C . GLY A 1 300 ? -20.659 12.016 7.177 1.00 73.56 300 GLY A C 1
ATOM 2314 O O . GLY A 1 300 ? -19.759 12.356 6.410 1.00 73.56 300 GLY A O 1
ATOM 2315 N N . MET A 1 301 ? -21.955 12.193 6.902 1.00 73.38 301 MET A N 1
ATOM 2316 C CA . MET A 1 301 ? -22.493 12.905 5.734 1.00 73.38 301 MET A CA 1
ATOM 2317 C C . MET A 1 301 ? -23.216 14.195 6.137 1.00 73.38 301 MET A C 1
ATOM 2319 O O . MET A 1 301 ? -23.826 14.832 5.284 1.00 73.38 301 MET A O 1
ATOM 2323 N N . ASP A 1 302 ? -23.158 14.546 7.420 1.00 76.12 302 ASP A N 1
ATOM 2324 C CA . ASP A 1 302 ? -23.793 15.732 7.978 1.00 76.12 302 ASP A CA 1
ATOM 2325 C C . ASP A 1 302 ? -22.954 16.983 7.648 1.00 76.12 302 ASP A C 1
ATOM 2327 O O . ASP A 1 302 ? -21.790 16.880 7.234 1.00 76.12 302 ASP A O 1
ATOM 2331 N N . ASP A 1 303 ? -23.551 18.166 7.814 1.00 75.00 303 ASP A N 1
ATOM 2332 C CA . ASP A 1 303 ? -22.859 19.444 7.599 1.00 75.00 303 ASP A CA 1
ATOM 2333 C C . ASP A 1 303 ? -21.730 19.645 8.623 1.00 75.00 303 ASP A C 1
ATOM 2335 O O . ASP A 1 303 ? -20.635 20.097 8.274 1.00 75.00 303 ASP A O 1
ATOM 2339 N N . GLU A 1 304 ? -21.968 19.233 9.872 1.00 78.69 304 GLU A N 1
ATOM 2340 C CA . GLU A 1 304 ? -20.947 19.144 10.911 1.00 78.69 304 GLU A CA 1
ATOM 2341 C C . GLU A 1 304 ? -20.140 17.849 10.749 1.00 78.69 304 GLU A C 1
ATOM 2343 O O . GLU A 1 304 ? -20.667 16.737 10.793 1.00 78.69 304 GLU A O 1
ATOM 2348 N N . GLN A 1 305 ? -18.832 17.999 10.541 1.00 74.25 305 GLN A N 1
ATOM 2349 C CA . GLN A 1 305 ? -17.909 16.877 10.341 1.00 74.25 305 GLN A CA 1
ATOM 2350 C C . GLN A 1 305 ? -16.828 16.788 11.416 1.00 74.25 305 GLN A C 1
ATOM 2352 O O . GLN A 1 305 ? -16.045 15.842 11.388 1.00 74.25 305 GLN A O 1
ATOM 2357 N N . ARG A 1 306 ? -16.750 17.760 12.329 1.00 78.31 306 ARG A N 1
ATOM 2358 C CA . ARG A 1 306 ? -15.768 17.810 13.416 1.00 78.31 306 ARG A CA 1
ATOM 2359 C C . ARG A 1 306 ? -16.504 17.629 14.725 1.00 78.31 306 ARG A C 1
ATOM 2361 O O . ARG A 1 306 ? -17.465 18.336 14.984 1.00 78.31 306 ARG A O 1
ATOM 2368 N N . PHE A 1 307 ? -16.035 16.694 15.530 1.00 83.88 307 PHE A N 1
ATOM 2369 C CA . PHE A 1 307 ? -16.624 16.399 16.822 1.00 83.88 307 PHE A CA 1
ATOM 2370 C C . PHE A 1 307 ? -15.508 16.359 17.850 1.00 83.88 307 PHE A C 1
ATOM 2372 O O . PHE A 1 307 ? -14.545 15.605 17.689 1.00 83.88 307 PHE A O 1
ATOM 2379 N N . VAL A 1 308 ? -15.630 17.165 18.901 1.00 87.62 308 VAL A N 1
ATOM 2380 C CA . VAL A 1 308 ? -14.701 17.113 20.031 1.00 87.62 308 VAL A CA 1
ATOM 2381 C C . VAL A 1 308 ? -14.777 15.722 20.657 1.00 87.62 308 VAL A C 1
ATOM 2383 O O . VAL A 1 308 ? -15.864 15.206 20.927 1.00 87.62 308 VAL A O 1
ATOM 2386 N N . VAL A 1 309 ? -13.619 15.102 20.859 1.00 88.81 309 VAL A N 1
ATOM 2387 C CA . VAL A 1 309 ? -13.503 13.826 21.562 1.00 88.81 309 VAL A CA 1
ATOM 2388 C C . VAL A 1 309 ? -13.459 14.133 23.059 1.00 88.81 309 VAL A C 1
ATOM 2390 O O . VAL A 1 309 ? -12.523 14.804 23.494 1.00 88.81 309 VAL A O 1
ATOM 2393 N N . PRO A 1 310 ? -14.438 13.672 23.862 1.00 91.56 310 PRO A N 1
ATOM 2394 C CA . PRO A 1 310 ? -14.481 13.994 25.284 1.00 91.56 310 PRO A CA 1
ATOM 2395 C C . PRO A 1 310 ? -13.237 13.495 26.021 1.00 91.56 310 PRO A C 1
ATOM 2397 O O . PRO A 1 310 ? -12.839 12.336 25.851 1.00 91.56 310 PRO A O 1
ATOM 2400 N N . GLU A 1 311 ? -12.659 14.345 26.868 1.00 91.19 311 GLU A N 1
ATOM 2401 C CA . GLU A 1 311 ? -11.570 13.959 27.767 1.00 91.19 311 GLU A CA 1
ATOM 2402 C C . GLU A 1 311 ? -11.973 12.773 28.653 1.00 91.19 311 GLU A C 1
ATOM 2404 O O . GLU A 1 311 ? -13.125 12.643 29.073 1.00 91.19 311 GLU A O 1
ATOM 2409 N N . GLY A 1 312 ? -11.028 11.862 28.895 1.00 89.81 312 GLY A N 1
ATOM 2410 C CA . GLY A 1 312 ? -11.264 10.631 29.660 1.00 89.81 312 GLY A CA 1
ATOM 2411 C C . GLY A 1 312 ? -12.102 9.568 28.936 1.00 89.81 312 GLY A C 1
ATOM 2412 O O . GLY A 1 312 ? -12.334 8.492 29.481 1.00 89.81 312 GLY A O 1
ATOM 2413 N N . SER A 1 313 ? -12.560 9.821 27.704 1.00 91.88 313 SER A N 1
ATOM 2414 C CA . SER A 1 313 ? -13.160 8.764 26.886 1.00 91.88 313 SER A CA 1
ATOM 2415 C C . SER A 1 313 ? -12.103 7.756 26.420 1.00 91.88 313 SER A C 1
ATOM 2417 O O . SER A 1 313 ? -10.938 8.096 26.219 1.00 91.88 313 SER A O 1
ATOM 2419 N N . ALA A 1 314 ? -12.520 6.514 26.155 1.00 89.81 314 ALA A N 1
ATOM 2420 C CA . ALA A 1 314 ? -11.618 5.478 25.644 1.00 89.81 314 ALA A CA 1
ATOM 2421 C C . ALA A 1 314 ? -10.954 5.862 24.303 1.00 89.81 314 ALA A C 1
ATOM 2423 O O . ALA A 1 314 ? -9.828 5.452 24.028 1.00 89.81 314 ALA A O 1
ATOM 2424 N N . GLU A 1 315 ? -11.641 6.650 23.465 1.00 88.75 315 GLU A N 1
ATOM 2425 C CA . GLU A 1 315 ? -11.053 7.199 22.239 1.00 88.75 315 GLU A CA 1
ATOM 2426 C C . GLU A 1 315 ? -9.955 8.215 22.569 1.00 88.75 315 GLU A C 1
ATOM 2428 O O . GLU A 1 315 ? -8.854 8.106 22.033 1.00 88.75 315 GLU A O 1
ATOM 2433 N N . PHE A 1 316 ? -10.226 9.151 23.484 1.00 89.69 316 PHE A N 1
ATOM 2434 C CA . PHE A 1 316 ? -9.260 10.154 23.928 1.00 89.69 316 PHE A CA 1
ATOM 2435 C C . PHE A 1 316 ? -7.997 9.500 24.493 1.00 89.69 316 PHE A C 1
ATOM 2437 O O . PHE A 1 316 ? -6.896 9.773 24.020 1.00 89.69 316 PHE A O 1
ATOM 2444 N N . GLU A 1 317 ? -8.149 8.576 25.443 1.00 90.94 317 GLU A N 1
ATOM 2445 C CA . GLU A 1 317 ? -7.028 7.865 26.066 1.00 90.94 317 GLU A CA 1
ATOM 2446 C C . GLU A 1 317 ? -6.189 7.096 25.042 1.00 90.94 317 GLU A C 1
ATOM 2448 O O . GLU A 1 317 ? -4.959 7.110 25.106 1.00 90.94 317 GLU A O 1
ATOM 2453 N N . ALA A 1 318 ? -6.832 6.450 24.065 1.00 88.25 318 ALA A N 1
ATOM 2454 C CA . ALA A 1 318 ? -6.113 5.742 23.018 1.00 88.25 318 ALA A CA 1
ATOM 2455 C C . ALA A 1 318 ? -5.341 6.701 22.101 1.00 88.25 318 ALA A C 1
ATOM 2457 O O . ALA A 1 318 ? -4.171 6.458 21.808 1.00 88.25 318 ALA A O 1
ATOM 2458 N N . VAL A 1 319 ? -5.950 7.811 21.680 1.00 84.75 319 VAL A N 1
ATOM 2459 C CA . VAL A 1 319 ? -5.272 8.831 20.866 1.00 84.75 319 VAL A CA 1
ATOM 2460 C C . VAL A 1 319 ? -4.069 9.408 21.622 1.00 84.75 319 VAL A C 1
ATOM 2462 O O . VAL A 1 319 ? -2.956 9.403 21.089 1.00 84.75 319 VAL A O 1
ATOM 2465 N N . VAL A 1 320 ? -4.266 9.841 22.872 1.00 86.12 320 VAL A N 1
ATOM 2466 C CA . VAL A 1 320 ? -3.206 10.366 23.749 1.00 86.12 320 VAL A CA 1
ATOM 2467 C C . VAL A 1 320 ? -2.082 9.351 23.911 1.00 86.12 320 VAL A C 1
ATOM 2469 O O . VAL A 1 320 ? -0.918 9.681 23.677 1.00 86.12 320 VAL A O 1
ATOM 2472 N N . GLY A 1 321 ? -2.424 8.108 24.255 1.00 84.88 321 GLY A N 1
ATOM 2473 C CA . GLY A 1 321 ? -1.460 7.034 24.461 1.00 84.88 321 GLY A CA 1
ATOM 2474 C C . GLY A 1 321 ? -0.598 6.786 23.228 1.00 84.88 321 GLY A C 1
ATOM 2475 O O . GLY A 1 321 ? 0.606 6.561 23.344 1.00 84.88 321 GLY A O 1
ATOM 2476 N N . ILE A 1 322 ? -1.158 6.921 22.024 1.00 80.25 322 ILE A N 1
ATOM 2477 C CA . ILE A 1 322 ? -0.37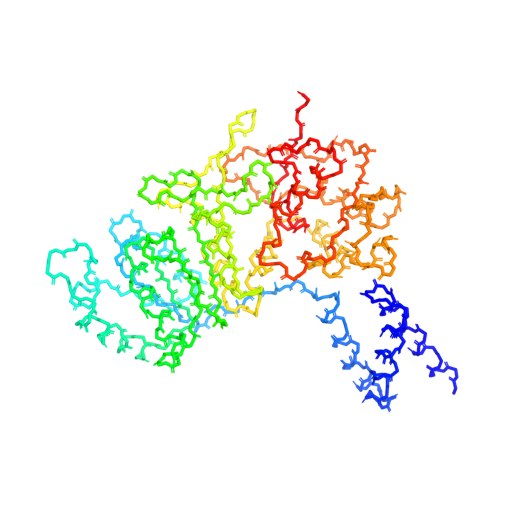0 6.770 20.801 1.00 80.25 322 ILE A CA 1
ATOM 2478 C C . ILE A 1 322 ? 0.578 7.949 20.578 1.00 80.25 322 ILE A C 1
ATOM 2480 O O . ILE A 1 322 ? 1.720 7.739 20.158 1.00 80.25 322 ILE A O 1
ATOM 2484 N N . PHE A 1 323 ? 0.120 9.178 20.813 1.00 77.38 323 PHE A N 1
ATOM 2485 C CA . PHE A 1 323 ? 0.971 10.359 20.671 1.00 77.38 323 PHE A CA 1
ATOM 2486 C C . PHE A 1 323 ? 2.106 10.374 21.695 1.00 77.38 323 PHE A C 1
ATOM 2488 O O . PHE A 1 323 ? 3.221 10.751 21.340 1.00 77.38 323 PHE A O 1
ATOM 2495 N N . LYS A 1 324 ? 1.857 9.921 22.925 1.00 81.06 324 LYS A N 1
ATOM 2496 C CA . LYS A 1 324 ? 2.870 9.870 23.987 1.00 81.06 324 LYS A CA 1
ATOM 2497 C C . LYS A 1 324 ? 3.783 8.643 23.908 1.00 81.06 324 LYS A C 1
ATOM 2499 O O . LYS A 1 324 ? 4.873 8.660 24.468 1.00 81.06 324 LYS A O 1
ATOM 2504 N N . SER A 1 325 ? 3.384 7.599 23.181 1.00 79.06 325 SER A N 1
ATOM 2505 C CA . SER A 1 325 ? 4.212 6.407 22.997 1.00 79.06 325 SER A CA 1
ATOM 2506 C C . SER A 1 325 ? 5.321 6.613 21.960 1.00 79.06 325 SER A C 1
ATOM 2508 O O . SER A 1 325 ? 5.070 6.693 20.749 1.00 79.06 325 SER A O 1
ATOM 2510 N N . GLU A 1 326 ? 6.567 6.591 22.428 1.00 71.75 326 GLU A N 1
ATOM 2511 C CA . GLU A 1 326 ? 7.745 6.725 21.571 1.00 71.75 326 GLU A CA 1
ATOM 2512 C C . GLU A 1 326 ? 7.927 5.533 20.600 1.00 71.75 326 GLU A C 1
ATOM 2514 O O . GLU A 1 326 ? 7.564 4.389 20.911 1.00 71.75 326 GLU A O 1
ATOM 2519 N N . PRO A 1 327 ? 8.486 5.766 19.396 1.00 69.44 327 PRO A N 1
ATOM 2520 C CA . PRO A 1 327 ? 8.869 4.697 18.475 1.00 69.44 327 PRO A CA 1
ATOM 2521 C C . PRO A 1 327 ? 9.968 3.802 19.061 1.00 69.44 327 PRO A C 1
ATOM 2523 O O . PRO A 1 327 ? 10.814 4.260 19.823 1.00 69.44 327 PRO A O 1
ATOM 2526 N N . SER A 1 328 ? 10.018 2.534 18.644 1.00 72.56 328 SER A N 1
ATOM 2527 C CA . SER A 1 328 ? 11.099 1.615 19.044 1.00 72.56 328 SER A CA 1
ATOM 2528 C C . SER A 1 328 ? 12.345 1.713 18.156 1.00 72.56 328 SER A C 1
ATOM 2530 O O . SER A 1 328 ? 13.363 1.086 18.444 1.00 72.56 328 SER A O 1
ATOM 2532 N N . VAL A 1 329 ? 12.277 2.485 17.070 1.00 70.31 329 VAL A N 1
ATOM 2533 C CA . VAL A 1 329 ? 13.384 2.704 16.133 1.00 70.31 329 VAL A CA 1
ATOM 2534 C C . VAL A 1 329 ? 13.525 4.181 15.810 1.00 70.31 329 VAL A C 1
ATOM 2536 O O . VAL A 1 329 ? 12.537 4.915 15.784 1.00 70.31 329 VAL A O 1
ATOM 2539 N N . LYS A 1 330 ? 14.754 4.592 15.490 1.00 69.94 330 LYS A N 1
ATOM 2540 C CA . LYS A 1 330 ? 15.034 5.967 15.079 1.00 69.94 330 LYS A CA 1
ATOM 2541 C C . LYS A 1 330 ? 14.338 6.319 13.768 1.00 69.94 330 LYS A C 1
ATOM 2543 O O . LYS A 1 330 ? 14.202 5.466 12.890 1.00 69.94 330 LYS A O 1
ATOM 2548 N N . ARG A 1 331 ? 13.933 7.575 13.599 1.00 68.62 331 ARG A N 1
ATOM 2549 C CA . ARG A 1 331 ? 13.436 8.097 12.312 1.00 68.62 331 ARG A CA 1
ATOM 2550 C C . ARG A 1 331 ? 14.571 8.201 11.280 1.00 68.62 331 ARG A C 1
ATOM 2552 O O . ARG A 1 331 ? 15.701 8.534 11.613 1.00 68.62 331 ARG A O 1
ATOM 2559 N N . PHE A 1 332 ? 14.263 7.936 10.002 1.00 63.75 332 PHE A N 1
ATOM 2560 C CA . PHE A 1 332 ? 15.285 7.938 8.941 1.00 63.75 332 PHE A CA 1
ATOM 2561 C C . PHE A 1 332 ? 15.696 9.340 8.472 1.00 63.75 332 PHE A C 1
ATOM 2563 O O . PHE A 1 332 ? 16.878 9.618 8.319 1.00 63.75 332 PHE A O 1
ATOM 2570 N N . TYR A 1 333 ? 14.716 10.207 8.204 1.00 53.66 333 TYR A N 1
ATOM 2571 C CA . TYR A 1 333 ? 14.934 11.510 7.556 1.00 53.66 333 TYR A CA 1
ATOM 2572 C C . TYR A 1 333 ? 14.789 12.710 8.495 1.00 53.66 333 TYR A C 1
ATOM 2574 O O . TYR A 1 333 ? 14.796 13.842 8.024 1.00 53.66 333 TYR A O 1
ATOM 2582 N N . VAL A 1 334 ? 14.568 12.477 9.789 1.00 61.34 334 VAL A N 1
ATOM 2583 C CA . VAL A 1 334 ? 14.336 13.521 10.797 1.00 61.34 334 VAL A CA 1
ATOM 2584 C C . VAL A 1 334 ? 14.893 13.015 12.122 1.00 61.34 334 VAL A C 1
ATOM 2586 O O . VAL A 1 334 ? 14.784 11.825 12.395 1.00 61.34 334 VAL A O 1
ATOM 2589 N N . GLU A 1 335 ? 15.458 13.894 12.945 1.00 62.06 335 GLU A N 1
ATOM 2590 C CA . GLU A 1 335 ? 15.828 13.547 14.320 1.00 62.06 335 GLU A CA 1
ATOM 2591 C C . GLU A 1 335 ? 14.593 13.210 15.168 1.00 62.06 335 GLU A C 1
ATOM 2593 O O . GLU A 1 335 ? 13.507 13.774 14.985 1.00 62.06 335 GLU A O 1
ATOM 2598 N N . ASP A 1 336 ? 14.757 12.283 16.111 1.00 62.00 336 ASP A N 1
ATOM 2599 C CA . ASP A 1 336 ? 13.699 11.957 17.059 1.00 62.00 336 ASP A CA 1
ATOM 2600 C C . ASP A 1 336 ? 13.529 13.105 18.052 1.00 62.00 336 ASP A C 1
ATOM 2602 O O . ASP A 1 336 ? 14.467 13.518 18.732 1.00 62.00 336 ASP A O 1
ATOM 2606 N N . ARG A 1 337 ? 12.303 13.618 18.137 1.00 62.75 337 ARG A N 1
ATOM 2607 C CA . ARG A 1 337 ? 11.872 14.508 19.211 1.00 62.75 337 ARG A CA 1
ATOM 2608 C C . ARG A 1 337 ? 10.732 13.829 19.936 1.00 62.75 337 ARG A C 1
ATOM 2610 O O . ARG A 1 337 ? 9.765 13.418 19.289 1.00 62.75 337 ARG A O 1
ATOM 2617 N N . SER A 1 338 ? 10.900 13.694 21.246 1.00 69.12 338 SER A N 1
ATOM 2618 C CA . SER A 1 338 ? 9.929 13.020 22.089 1.00 69.12 338 SER A CA 1
ATOM 2619 C C . SER A 1 338 ? 8.646 13.835 22.168 1.00 69.12 338 SER A C 1
ATOM 2621 O O . SER A 1 338 ? 8.686 15.050 22.359 1.00 69.12 338 SER A O 1
ATOM 2623 N N . THR A 1 339 ? 7.518 13.150 22.017 1.00 70.38 339 THR A N 1
ATOM 2624 C CA . THR A 1 339 ? 6.181 13.716 22.222 1.00 70.38 339 THR A CA 1
ATOM 2625 C C . THR A 1 339 ? 5.559 13.261 23.542 1.00 70.38 339 THR A C 1
ATOM 2627 O O . THR A 1 339 ? 4.458 13.688 23.872 1.00 70.38 339 THR A O 1
ATOM 2630 N N . ALA A 1 340 ? 6.274 12.448 24.328 1.00 74.12 340 ALA A N 1
ATOM 2631 C CA . ALA A 1 340 ? 5.835 11.967 25.638 1.00 74.12 340 ALA A CA 1
ATOM 2632 C C . ALA A 1 340 ? 5.513 13.101 26.631 1.00 74.12 340 ALA A C 1
ATOM 2634 O O . ALA A 1 340 ? 4.590 12.968 27.432 1.00 74.12 340 ALA A O 1
ATOM 2635 N N . ASN A 1 341 ? 6.237 14.221 26.535 1.00 74.38 341 ASN A N 1
ATOM 2636 C CA . ASN A 1 341 ? 6.103 15.372 27.435 1.00 74.38 341 ASN A CA 1
ATOM 2637 C C . ASN A 1 341 ? 5.110 16.436 26.941 1.00 74.38 341 ASN A C 1
ATOM 2639 O O . ASN A 1 341 ? 4.996 17.478 27.576 1.00 74.38 341 ASN A O 1
ATOM 2643 N N . LEU A 1 342 ? 4.455 16.230 25.794 1.00 74.12 342 LEU A N 1
ATOM 2644 C CA . LEU A 1 342 ? 3.505 17.210 25.274 1.00 74.12 342 LEU A CA 1
ATOM 2645 C C . LEU A 1 342 ? 2.166 17.103 26.005 1.00 74.12 342 LEU A C 1
ATOM 2647 O O . LEU A 1 342 ? 1.625 16.004 26.187 1.00 74.12 342 LEU A O 1
ATOM 2651 N N . ASP A 1 343 ? 1.614 18.259 26.354 1.00 78.00 343 ASP A N 1
ATOM 2652 C CA . ASP A 1 343 ? 0.237 18.380 26.807 1.00 78.00 343 ASP A CA 1
ATOM 2653 C C . ASP A 1 343 ? -0.688 18.462 25.592 1.00 78.00 343 ASP A C 1
ATOM 2655 O O . ASP A 1 343 ? -0.430 19.186 24.630 1.00 78.00 343 ASP A O 1
ATOM 2659 N N . ILE A 1 344 ? -1.741 17.647 25.606 1.00 79.00 344 ILE A N 1
ATOM 2660 C CA . ILE A 1 344 ? -2.734 17.601 24.534 1.00 79.00 344 ILE A CA 1
ATOM 2661 C C . ILE A 1 344 ? -3.896 18.476 24.979 1.00 79.00 344 ILE A C 1
ATOM 2663 O O . ILE A 1 344 ? -4.612 18.103 25.901 1.00 79.00 344 ILE A O 1
ATOM 2667 N N . GLU A 1 345 ? -4.049 19.628 24.330 1.00 79.00 345 GLU A N 1
ATOM 2668 C CA . GLU A 1 345 ? -5.075 20.620 24.668 1.00 79.00 345 GLU A CA 1
ATOM 2669 C C . GLU A 1 345 ? -6.487 20.116 24.350 1.00 79.00 345 GLU A C 1
ATOM 2671 O O . GLU A 1 345 ? -7.386 20.229 25.172 1.00 79.00 345 GLU A O 1
ATOM 2676 N N . TYR A 1 346 ? -6.687 19.531 23.166 1.00 82.06 346 TYR A N 1
ATOM 2677 C CA . TYR A 1 346 ? -7.938 18.879 22.789 1.00 82.06 346 TYR A CA 1
ATOM 2678 C C . TYR A 1 346 ? -7.727 17.903 21.625 1.00 82.06 346 TYR A C 1
ATOM 2680 O O . TYR A 1 346 ? -6.692 17.901 20.952 1.00 82.06 346 TYR A O 1
ATOM 2688 N N . ILE A 1 347 ? -8.730 17.057 21.379 1.00 82.50 347 ILE A N 1
ATOM 2689 C CA . ILE A 1 347 ? -8.771 16.132 20.243 1.00 82.50 347 ILE A CA 1
ATOM 2690 C C . ILE A 1 347 ? -10.102 16.315 19.521 1.00 82.50 347 ILE A C 1
ATOM 2692 O O . ILE A 1 347 ? -11.162 16.305 20.141 1.00 82.50 347 ILE A O 1
ATOM 2696 N N . GLU A 1 348 ? -10.055 16.410 18.196 1.00 81.38 348 GLU A N 1
ATOM 2697 C CA . GLU A 1 348 ? -11.244 16.377 17.349 1.00 81.38 348 GLU A CA 1
ATOM 2698 C C . GLU A 1 348 ? -11.216 15.183 16.405 1.00 81.38 348 GLU A C 1
ATOM 2700 O O . GLU A 1 348 ? -10.226 14.908 15.717 1.00 81.38 348 GLU A O 1
ATOM 2705 N N . ARG A 1 349 ? -12.354 14.502 16.321 1.00 84.25 349 ARG A N 1
ATOM 2706 C CA . ARG A 1 349 ? -12.617 13.477 15.323 1.00 84.25 349 ARG A CA 1
ATOM 2707 C C . ARG A 1 349 ? -13.232 14.122 14.090 1.00 84.25 349 ARG A C 1
ATOM 2709 O O . ARG A 1 349 ? -14.211 14.857 14.185 1.00 84.25 349 ARG A O 1
ATOM 2716 N N . VAL A 1 350 ? -12.692 13.778 12.921 1.00 77.25 350 VAL A N 1
ATOM 2717 C CA . VAL A 1 350 ? -13.287 14.133 11.628 1.00 77.25 350 VAL A CA 1
ATOM 2718 C C . VAL A 1 350 ? -14.096 12.953 11.097 1.00 77.25 350 VAL A C 1
ATOM 2720 O O . VAL A 1 350 ? -13.544 11.893 10.794 1.00 77.25 350 VAL A O 1
ATOM 2723 N N . GLU A 1 351 ? -15.404 13.133 10.957 1.00 78.62 351 GLU A N 1
ATOM 2724 C CA . GLU A 1 351 ? -16.328 12.118 10.454 1.00 78.62 351 GLU A CA 1
ATOM 2725 C C . GLU A 1 351 ? -16.609 12.338 8.971 1.00 78.62 351 GLU A C 1
ATOM 2727 O O . GLU A 1 351 ? -17.125 13.374 8.556 1.00 78.62 351 GLU A O 1
ATOM 2732 N N . ASN A 1 352 ? -16.257 11.349 8.150 1.00 70.88 352 ASN A N 1
ATOM 2733 C CA . ASN A 1 352 ? -16.427 11.428 6.705 1.00 70.88 352 ASN A CA 1
ATOM 2734 C C . ASN A 1 352 ? -16.892 10.090 6.133 1.00 70.88 352 ASN A C 1
ATOM 2736 O O . ASN A 1 352 ? -16.113 9.143 6.020 1.00 70.88 352 ASN A O 1
ATOM 2740 N N . GLY A 1 353 ? -18.157 10.027 5.727 1.00 65.19 353 GLY A N 1
ATOM 2741 C CA . GLY A 1 353 ? -18.786 8.817 5.201 1.00 65.19 353 GLY A CA 1
ATOM 2742 C C . GLY A 1 353 ? -18.110 8.225 3.974 1.00 65.19 353 GLY A C 1
ATOM 2743 O O . GLY A 1 353 ? -17.964 7.003 3.884 1.00 65.19 353 GLY A O 1
ATOM 2744 N N . ASN A 1 354 ? -17.643 9.090 3.073 1.00 63.56 354 ASN A N 1
ATOM 2745 C CA . ASN A 1 354 ? -17.107 8.716 1.757 1.00 63.56 354 ASN A CA 1
ATOM 2746 C C . ASN A 1 354 ? -15.694 8.129 1.829 1.00 63.56 354 ASN A C 1
ATOM 2748 O O . ASN A 1 354 ? -15.214 7.483 0.904 1.00 63.56 354 ASN A O 1
ATOM 2752 N N . LEU A 1 355 ? -15.033 8.331 2.957 1.00 61.97 355 LEU A N 1
ATOM 2753 C CA . LEU A 1 355 ? -13.639 8.013 3.214 1.00 61.97 355 LEU A CA 1
ATOM 2754 C C . LEU A 1 355 ? -13.270 6.537 3.050 1.00 61.97 355 LEU A C 1
ATOM 2756 O O . LEU A 1 355 ? -12.139 6.210 2.723 1.00 61.97 355 LEU A O 1
ATOM 2760 N N . HIS A 1 356 ? -14.225 5.638 3.290 1.00 55.22 356 HIS A N 1
ATOM 2761 C CA . HIS A 1 356 ? -14.042 4.196 3.116 1.00 55.22 356 HIS A CA 1
ATOM 2762 C C . HIS A 1 356 ? -14.188 3.759 1.645 1.00 55.22 356 HIS A C 1
ATOM 2764 O O . HIS A 1 356 ? -13.677 2.710 1.253 1.00 55.22 356 HIS A O 1
ATOM 2770 N N . GLU A 1 357 ? -14.907 4.540 0.839 1.00 50.53 357 GLU A N 1
ATOM 2771 C CA . GLU A 1 357 ? -15.189 4.254 -0.575 1.00 50.53 357 GLU A CA 1
ATOM 2772 C C . GLU A 1 357 ? -14.171 4.915 -1.510 1.00 50.53 357 GLU A C 1
ATOM 2774 O O . GLU A 1 357 ? -14.060 4.564 -2.685 1.00 50.53 357 GLU A O 1
ATOM 2779 N N . THR A 1 358 ? -13.387 5.855 -0.989 1.00 51.91 358 THR A N 1
ATOM 2780 C CA . THR A 1 358 ? -12.419 6.609 -1.774 1.00 51.91 358 THR A CA 1
ATOM 2781 C C . THR A 1 358 ? -11.095 5.869 -1.922 1.00 51.91 358 THR A C 1
ATOM 2783 O O . THR A 1 358 ? -10.510 5.410 -0.949 1.00 51.91 358 THR A O 1
ATOM 2786 N N . MET A 1 359 ? -10.576 5.843 -3.152 1.00 47.38 359 MET A N 1
ATOM 2787 C CA . MET A 1 359 ? -9.211 5.406 -3.494 1.00 47.38 359 MET A CA 1
ATOM 2788 C C . MET A 1 359 ? -8.118 6.192 -2.765 1.00 47.38 359 MET A C 1
ATOM 2790 O O . MET A 1 359 ? -7.019 5.689 -2.562 1.00 47.38 359 MET A O 1
ATOM 2794 N N . ASP A 1 360 ? -8.426 7.441 -2.412 1.00 50.47 360 ASP A N 1
ATOM 2795 C CA . ASP A 1 360 ? -7.593 8.286 -1.574 1.00 50.47 360 ASP A CA 1
ATOM 2796 C C . ASP A 1 360 ? -8.193 8.304 -0.169 1.00 50.47 360 ASP A C 1
ATOM 2798 O O . ASP A 1 360 ? -8.849 9.264 0.235 1.00 50.47 360 ASP A O 1
ATOM 2802 N N . THR A 1 361 ? -8.007 7.209 0.570 1.00 48.31 361 THR A N 1
ATOM 2803 C CA . THR A 1 361 ? -8.204 7.179 2.024 1.00 48.31 361 THR A CA 1
ATOM 2804 C C . THR A 1 361 ? -7.089 8.020 2.649 1.00 48.31 361 THR A C 1
ATOM 2806 O O . THR A 1 361 ? -6.219 7.477 3.312 1.00 48.31 361 THR A O 1
ATOM 2809 N N . GLY A 1 362 ? -6.985 9.305 2.315 1.00 50.59 362 GLY A N 1
ATOM 2810 C CA . GLY A 1 362 ? -5.755 10.084 2.420 1.00 50.59 362 GLY A CA 1
ATOM 2811 C C . GLY A 1 362 ? -5.981 11.580 2.614 1.00 50.59 362 GLY A C 1
ATOM 2812 O O . GLY A 1 362 ? -7.102 12.090 2.627 1.00 50.59 362 GLY A O 1
ATOM 2813 N N . TYR A 1 363 ? -4.853 12.265 2.789 1.00 47.72 363 TYR A N 1
ATOM 2814 C CA . TYR A 1 363 ? -4.646 13.700 3.018 1.00 47.72 363 TYR A CA 1
ATOM 2815 C C . TYR A 1 363 ? -5.605 14.647 2.287 1.00 47.72 363 TYR A C 1
ATOM 2817 O O . TYR A 1 363 ? -6.089 15.613 2.868 1.00 47.72 363 TYR A O 1
ATOM 2825 N N . GLY A 1 364 ? -5.909 14.370 1.022 1.00 50.59 364 GLY A N 1
ATOM 2826 C CA . GLY A 1 364 ? -6.682 15.269 0.176 1.00 50.59 364 GLY A CA 1
ATOM 2827 C C . GLY A 1 364 ? -8.137 15.459 0.565 1.00 50.59 364 GLY A C 1
ATOM 2828 O O . GLY A 1 364 ? -8.660 16.568 0.531 1.00 50.59 364 GLY A O 1
ATOM 2829 N N . ILE A 1 365 ? -8.797 14.377 0.970 1.00 52.69 365 ILE A N 1
ATOM 2830 C CA . ILE A 1 365 ? -10.200 14.442 1.377 1.00 52.69 365 ILE A CA 1
ATOM 2831 C C . ILE A 1 365 ? -10.322 15.123 2.742 1.00 52.69 365 ILE A C 1
ATOM 2833 O O . ILE A 1 365 ? -11.222 15.933 2.951 1.00 52.69 365 ILE A O 1
ATOM 2837 N N . VAL A 1 366 ? -9.381 14.843 3.647 1.00 54.44 366 VAL A N 1
ATOM 2838 C CA . VAL A 1 366 ? -9.302 15.510 4.953 1.00 54.44 366 VAL A CA 1
ATOM 2839 C C . VAL A 1 366 ? -9.051 17.008 4.769 1.00 54.44 366 VAL A C 1
ATOM 2841 O O . VAL A 1 366 ? -9.776 17.809 5.351 1.00 54.44 366 VAL A O 1
ATOM 2844 N N . LYS A 1 367 ? -8.112 17.391 3.889 1.00 55.00 367 LYS A N 1
ATOM 2845 C CA . LYS A 1 367 ? -7.881 18.788 3.494 1.00 55.00 367 LYS A CA 1
ATOM 2846 C C . LYS A 1 367 ? -9.165 19.461 3.020 1.00 55.00 367 LYS A C 1
ATOM 2848 O O . LYS A 1 367 ? -9.522 20.509 3.542 1.00 55.00 367 LYS A O 1
ATOM 2853 N N . ASN A 1 368 ? -9.879 18.847 2.079 1.00 57.34 368 ASN A N 1
ATOM 2854 C CA . ASN A 1 368 ? -11.104 19.422 1.525 1.00 57.34 368 ASN A CA 1
ATOM 2855 C C . ASN A 1 368 ? -12.190 19.627 2.575 1.00 57.34 368 ASN A C 1
ATOM 2857 O O . ASN A 1 368 ? -12.821 20.679 2.597 1.00 57.34 368 ASN A O 1
ATOM 2861 N N . ASN A 1 369 ? -12.407 18.633 3.435 1.00 54.97 369 ASN A N 1
ATOM 2862 C CA . ASN A 1 369 ? -13.410 18.736 4.486 1.00 54.97 369 ASN A CA 1
ATOM 2863 C C . ASN A 1 369 ? -13.061 19.853 5.471 1.00 54.97 369 ASN A C 1
ATOM 2865 O O . ASN A 1 369 ? -13.934 20.650 5.797 1.00 54.97 369 ASN A O 1
ATOM 2869 N N . LEU A 1 370 ? -11.791 19.952 5.881 1.00 56.72 370 LEU A N 1
ATOM 2870 C CA . LEU A 1 370 ? -11.318 21.000 6.788 1.00 56.72 370 LEU A CA 1
ATOM 2871 C C . LEU A 1 370 ? -11.428 22.394 6.155 1.00 56.72 370 LEU A C 1
ATOM 2873 O O . LEU A 1 370 ? -11.981 23.302 6.769 1.00 56.72 370 LEU A O 1
ATOM 2877 N N . THR A 1 371 ? -11.006 22.556 4.899 1.00 59.41 371 THR A N 1
ATOM 2878 C CA . THR A 1 371 ? -11.157 23.829 4.178 1.00 59.41 371 THR A CA 1
ATOM 2879 C C . THR A 1 371 ? -12.628 24.206 3.981 1.00 59.41 371 THR A C 1
ATOM 2881 O O . THR A 1 371 ? -12.978 25.375 4.123 1.00 59.41 371 THR A O 1
ATOM 2884 N N . ARG A 1 372 ? -13.517 23.238 3.708 1.00 58.09 372 ARG A N 1
ATOM 2885 C CA . ARG A 1 372 ? -14.960 23.487 3.539 1.00 58.09 372 ARG A CA 1
ATOM 2886 C C . ARG A 1 372 ? -15.616 24.034 4.807 1.00 58.09 372 ARG A C 1
ATOM 2888 O O . ARG A 1 372 ? -16.537 24.833 4.696 1.00 58.09 372 ARG A O 1
ATOM 2895 N N . VAL A 1 373 ? -15.133 23.641 5.984 1.00 53.19 373 VAL A N 1
ATOM 2896 C CA . VAL A 1 373 ? -15.614 24.163 7.276 1.00 53.19 373 VAL A CA 1
ATOM 2897 C C . VAL A 1 373 ? -14.820 25.386 7.759 1.00 53.19 373 VAL A C 1
ATOM 2899 O O . VAL A 1 373 ? -14.855 25.718 8.938 1.00 53.19 373 VAL A O 1
ATOM 2902 N N . GLY A 1 374 ? -14.086 26.057 6.862 1.00 54.44 374 GLY A N 1
ATOM 2903 C CA . GLY A 1 374 ? -13.368 27.299 7.163 1.00 54.44 374 GLY A CA 1
ATOM 2904 C C . GLY A 1 374 ? -12.087 27.120 7.981 1.00 54.44 374 GLY A C 1
ATOM 2905 O O . GLY A 1 374 ? -11.559 28.101 8.497 1.00 54.44 374 GLY A O 1
ATOM 2906 N N . CYS A 1 375 ? -11.570 25.896 8.110 1.00 51.78 375 CYS A N 1
ATOM 2907 C CA . CYS A 1 375 ? -10.333 25.638 8.838 1.00 51.78 375 CYS A CA 1
ATOM 2908 C C . CYS A 1 375 ? -9.116 25.797 7.903 1.00 51.78 375 CYS A C 1
ATOM 2910 O O . CYS A 1 375 ? -9.065 25.135 6.852 1.00 51.78 375 CYS A O 1
ATOM 2912 N N . PRO A 1 376 ? -8.131 26.651 8.250 1.00 49.81 376 PRO A N 1
ATOM 2913 C CA . PRO A 1 376 ? -6.882 26.733 7.510 1.00 49.81 376 PRO A CA 1
ATOM 2914 C C . PRO A 1 376 ? -6.165 25.386 7.585 1.00 49.81 376 PRO A C 1
ATOM 2916 O O . PRO A 1 376 ? -5.894 24.847 8.654 1.00 49.81 376 PRO A O 1
ATOM 2919 N N . TYR A 1 377 ? -5.897 24.811 6.417 1.00 43.97 377 TYR A N 1
ATOM 2920 C CA . TYR A 1 377 ? -5.233 23.525 6.317 1.00 43.97 377 TYR A CA 1
ATOM 2921 C C . TYR A 1 377 ? -3.738 23.725 6.082 1.00 43.97 377 TYR A C 1
ATOM 2923 O O . TYR A 1 377 ? -3.315 24.054 4.969 1.00 43.97 377 TYR A O 1
ATOM 2931 N N . GLU A 1 378 ? -2.934 23.492 7.114 1.00 42.50 378 GLU A N 1
ATOM 2932 C CA . GLU A 1 378 ? -1.481 23.552 7.001 1.00 42.50 378 GLU A CA 1
ATOM 2933 C C . GLU A 1 378 ? -0.880 22.222 6.548 1.00 42.50 378 GLU A C 1
ATOM 2935 O O . GLU A 1 378 ? -1.199 21.133 7.045 1.00 42.50 378 GLU A O 1
ATOM 2940 N N . ASN A 1 379 ? 0.039 22.302 5.582 1.00 36.12 379 ASN A N 1
ATOM 2941 C CA . ASN A 1 379 ? 0.681 21.118 5.042 1.00 36.12 379 ASN A CA 1
ATOM 2942 C C . ASN A 1 379 ? 1.523 20.411 6.127 1.00 36.12 379 ASN A C 1
ATOM 2944 O O . ASN A 1 379 ? 2.573 20.883 6.573 1.00 36.12 379 ASN A O 1
ATOM 2948 N N . GLY A 1 380 ? 1.081 19.212 6.513 1.00 35.97 380 GLY A N 1
ATOM 2949 C CA . GLY A 1 380 ? 1.778 18.345 7.464 1.00 35.97 380 GLY A CA 1
ATOM 2950 C C . GLY A 1 380 ? 1.143 18.221 8.848 1.00 35.97 380 GLY A C 1
ATOM 2951 O O . GLY A 1 380 ? 1.838 17.735 9.738 1.00 35.97 380 GLY A O 1
ATOM 2952 N N . VAL A 1 381 ? -0.131 18.599 9.013 1.00 31.25 381 VAL A N 1
ATOM 2953 C CA . VAL A 1 381 ? -0.841 18.478 10.302 1.00 31.25 381 VAL A CA 1
ATOM 2954 C C . VAL A 1 381 ? -1.909 17.375 10.307 1.00 31.25 381 VAL A C 1
ATOM 2956 O O . VAL A 1 381 ? -2.104 16.716 11.320 1.00 31.25 381 VAL A O 1
ATOM 2959 N N . HIS A 1 382 ? -2.523 17.025 9.172 1.00 36.69 382 HIS A N 1
ATOM 2960 C CA . HIS A 1 382 ? -3.646 16.076 9.190 1.00 36.69 382 HIS A CA 1
ATOM 2961 C C . HIS A 1 382 ? -3.635 15.105 8.003 1.00 36.69 382 HIS A C 1
ATOM 2963 O O . HIS A 1 382 ? -4.242 15.368 6.968 1.00 36.69 382 HIS A O 1
ATOM 2969 N N . ALA A 1 383 ? -2.909 13.989 8.163 1.00 33.84 383 ALA A N 1
ATOM 2970 C CA . ALA A 1 383 ? -3.253 12.644 7.664 1.00 33.84 383 ALA A CA 1
ATOM 2971 C C . ALA A 1 383 ? -2.116 11.636 7.947 1.00 33.84 383 ALA A C 1
ATOM 2973 O O . ALA A 1 383 ? -1.356 11.251 7.060 1.00 33.84 383 ALA A O 1
ATOM 2974 N N . ARG A 1 384 ? -2.018 11.161 9.194 1.00 41.28 384 ARG A N 1
ATOM 2975 C CA . ARG A 1 384 ? -1.672 9.754 9.458 1.00 41.28 384 ARG A CA 1
ATOM 2976 C C . ARG A 1 384 ? -3.002 9.027 9.376 1.00 41.28 384 ARG A C 1
ATOM 2978 O O . ARG A 1 384 ? -3.909 9.418 10.101 1.00 41.28 384 ARG A O 1
ATOM 2985 N N . TRP A 1 385 ? -3.157 8.015 8.538 1.00 38.78 385 TRP A N 1
ATOM 2986 C CA . TRP A 1 385 ? -4.347 7.167 8.614 1.00 38.78 385 TRP A CA 1
ATOM 2987 C C . TRP A 1 385 ? -4.255 6.320 9.873 1.00 38.78 385 TRP A C 1
ATOM 2989 O O . TRP A 1 385 ? -3.696 5.233 9.869 1.00 38.78 385 TRP A O 1
ATOM 2999 N N . LEU A 1 386 ? -4.688 6.981 10.946 1.00 45.03 386 LEU A N 1
ATOM 3000 C CA . LEU A 1 386 ? -4.840 6.583 12.328 1.00 45.03 386 LEU A CA 1
ATOM 3001 C C . LEU A 1 386 ? -3.699 5.710 12.837 1.00 45.03 386 LEU A C 1
ATOM 3003 O O . LEU A 1 386 ? -3.721 4.491 12.797 1.00 45.03 386 LEU A O 1
ATOM 3007 N N . PHE A 1 387 ? -2.688 6.414 13.348 1.00 41.97 387 PHE A N 1
ATOM 3008 C CA . PHE A 1 387 ? -1.681 5.910 14.274 1.00 41.97 387 PHE A CA 1
ATOM 3009 C C . PHE A 1 387 ? -0.628 4.930 13.768 1.00 41.97 387 PHE A C 1
ATOM 3011 O O . PHE A 1 387 ? 0.462 4.933 14.326 1.00 41.97 387 PHE A O 1
ATOM 3018 N N . HIS A 1 388 ? -0.817 4.220 12.667 1.00 35.03 388 HIS A N 1
ATOM 3019 C CA . HIS A 1 388 ? 0.206 3.280 12.208 1.00 35.03 388 HIS A CA 1
ATOM 3020 C C . HIS A 1 388 ? 1.387 3.996 11.514 1.00 35.03 388 HIS A C 1
ATOM 3022 O O . HIS A 1 388 ? 1.275 4.496 10.394 1.00 35.03 388 HIS A O 1
ATOM 3028 N N . GLY A 1 389 ? 2.536 4.077 12.202 1.00 35.03 389 GLY A N 1
ATOM 3029 C CA . GLY A 1 389 ? 3.796 4.634 11.674 1.00 35.03 389 GLY A CA 1
ATOM 3030 C C . GLY A 1 389 ? 4.615 5.464 12.676 1.00 35.03 389 GLY A C 1
ATOM 3031 O O . GLY A 1 389 ? 4.071 6.190 13.499 1.00 35.03 389 GLY A O 1
ATOM 3032 N N . ALA A 1 390 ? 5.947 5.440 12.591 1.00 31.70 390 ALA A N 1
ATOM 3033 C CA . ALA A 1 390 ? 6.846 5.97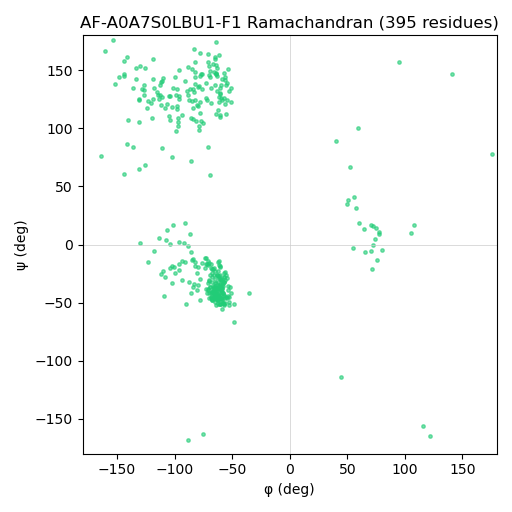9 13.628 1.00 31.70 390 ALA A CA 1
ATOM 3034 C C . ALA A 1 390 ? 6.897 7.524 13.792 1.00 31.70 390 ALA A C 1
ATOM 3036 O O . ALA A 1 390 ? 7.365 8.006 14.814 1.00 31.70 390 ALA A O 1
ATOM 3037 N N . GLY A 1 391 ? 6.419 8.346 12.846 1.00 38.62 391 GLY A N 1
ATOM 3038 C CA . GLY A 1 391 ? 6.699 9.803 12.876 1.00 38.62 391 GLY A CA 1
ATOM 3039 C C . GLY A 1 391 ? 5.546 10.714 13.318 1.00 38.62 391 GLY A C 1
ATOM 3040 O O . GLY A 1 391 ? 4.579 10.825 12.571 1.00 38.62 391 GLY A O 1
ATOM 3041 N N . SER A 1 392 ? 5.623 11.348 14.496 1.00 34.34 392 SER A N 1
ATOM 3042 C CA . SER A 1 392 ? 4.733 12.453 14.921 1.00 34.34 392 SER A CA 1
ATOM 3043 C C . SER A 1 392 ? 5.211 13.791 14.334 1.00 34.34 392 SER A C 1
ATOM 3045 O O . SER A 1 392 ? 6.421 14.012 14.192 1.00 34.34 392 SER A O 1
ATOM 3047 N N . ALA A 1 393 ? 4.278 14.676 13.972 1.00 33.97 393 ALA A N 1
ATOM 3048 C CA . ALA A 1 393 ? 4.553 16.044 13.529 1.00 33.97 393 ALA A CA 1
ATOM 3049 C C . ALA A 1 393 ? 3.879 17.041 14.484 1.00 33.97 393 ALA A C 1
ATOM 3051 O O . ALA A 1 393 ? 2.790 16.761 14.969 1.00 33.97 393 ALA A O 1
ATOM 3052 N N . GLU A 1 394 ? 4.559 18.157 14.749 1.00 32.19 394 GLU A N 1
ATOM 3053 C CA . GLU A 1 394 ? 4.056 19.315 15.501 1.00 32.19 394 GLU A CA 1
ATOM 3054 C C . GLU A 1 394 ? 3.542 20.380 14.524 1.00 32.19 394 GLU A C 1
ATOM 3056 O O . GLU A 1 394 ? 4.072 20.498 13.409 1.00 32.19 394 GLU A O 1
ATOM 3061 N N . VAL A 1 395 ? 2.552 21.152 14.973 1.00 28.84 395 VAL A N 1
ATOM 3062 C CA . VAL A 1 395 ? 2.286 22.511 14.483 1.00 28.84 395 VAL A CA 1
ATOM 3063 C C . VAL A 1 395 ? 3.231 23.442 15.235 1.00 28.84 395 VAL A C 1
ATOM 3065 O O . VAL A 1 395 ? 3.473 23.236 16.422 1.00 28.84 395 VAL A O 1
ATOM 3068 N N . VAL A 1 396 ? 3.811 24.406 14.532 1.00 27.75 396 VAL A N 1
ATOM 3069 C CA . VAL A 1 396 ? 4.507 25.535 15.151 1.00 27.75 396 VAL A CA 1
ATOM 3070 C C . VAL A 1 396 ? 3.670 26.748 14.786 1.00 27.75 396 VAL A C 1
ATOM 3072 O O . VAL A 1 396 ? 3.393 26.905 13.597 1.00 27.75 396 VAL A O 1
ATOM 3075 N N . ASP A 1 397 ? 3.255 27.508 15.797 1.00 29.23 397 ASP A N 1
ATOM 3076 C CA . ASP A 1 397 ? 2.533 28.779 15.652 1.00 29.23 397 ASP A CA 1
ATOM 3077 C C . ASP A 1 397 ? 3.224 29.764 14.694 1.00 29.23 397 ASP A C 1
ATOM 3079 O O . ASP A 1 397 ? 4.484 29.801 14.666 1.00 29.23 397 ASP A O 1
#

Organism: NCBI:txid221442

Mean predicted aligned error: 8.73 Å

Sequence (397 aa):
AALSAARRRAALDFLGHHLPATSAERRAERELAKAGGQPEGLAKMWAQLVGEFSPPAPSPPDRRGKKVLVIGPGFGFQANEEQVKIAERAGFDVKRLWDPAIVPGPEEAGFEMGKQLPLLLREIEAFAPDAILCASKGGAYMAELWRLMAAGELHKYACLMINAHPSVRELPKGVKVVLVQGSKEEVWPRPRGYNAAGKVEAGSLEALIRTGSPKLCYLYYTVEKPGVRKRQGDKHIPASLLRYDTLPRLIDALLTPHPAFAFPASSGAFTSAERRRHEQALGFEPRALRRFWASSGKKGMDDEQRFVVPEGSAEFEAVVGIFKSEPSVKRFYVEDRSTANLDIEYIERVENGNLHETMDTGYGIVKNNLTRVGCPYENGVHARWLFHGAGSAEVVD

Nearest PDB structures (foldseek):
  6fvj-assembly4_D  TM=5.338E-01  e=6.515E-03  Mycobacterium tuberculosis
  6n8e-assembly1_A  TM=4.604E-01  e=6.739E-02  Burkholderia diffusa
  8rpt-assembly1_B  TM=4.424E-01  e=2.242E+00  Homo sapiens
  8qhq-assembly2_C  TM=4.145E-01  e=5.079E+00  Homo sapiens

pLDDT: mean 81.21, std 16.26, range [27.75, 98.38]

Solvent-accessible surface area (backbone atoms only — not comparable to full-atom values): 21988 Å² total; per-residue (Å²): 109,70,69,60,52,51,52,50,50,52,42,32,53,60,31,47,34,64,34,34,64,77,55,12,49,56,48,32,54,53,50,52,60,72,19,67,82,40,72,67,35,45,51,52,45,49,53,51,52,39,54,73,47,50,40,74,69,56,73,84,64,81,38,72,87,36,29,35,34,34,39,29,26,64,38,31,74,90,80,40,55,60,68,57,51,50,35,43,74,65,40,33,46,68,47,79,45,58,53,59,91,44,43,49,51,77,86,45,89,89,60,52,66,83,72,28,49,64,51,47,48,49,56,46,64,75,67,57,49,63,30,39,35,27,12,35,53,20,30,58,58,51,46,51,52,36,51,33,33,66,73,66,78,35,81,78,52,20,36,38,39,36,42,71,29,88,84,58,75,64,41,45,73,86,31,33,35,39,41,33,44,32,65,49,27,72,86,65,69,59,53,81,43,55,44,99,84,53,43,70,29,86,78,12,52,56,40,35,54,54,48,32,28,70,52,22,33,31,79,50,69,36,60,59,34,87,66,101,66,52,30,66,29,22,34,75,72,53,62,64,43,77,41,93,54,37,45,45,41,52,52,40,10,48,74,46,91,37,26,53,50,29,40,42,42,56,32,54,82,36,39,34,73,67,25,50,51,23,41,60,74,49,31,73,48,76,62,28,45,30,53,74,49,81,38,80,61,47,39,26,74,57,93,72,36,72,42,78,47,57,82,88,34,75,67,38,52,25,54,50,44,39,58,36,40,62,48,72,54,83,57,91,54,42,84,83,73,85,44,59,84,61,82,79,90,78,51,71,46,78,44,56,48,61,47,78,72,39,56,62,66,44,46,63,56,52,42,37,55,39,44,74,73,72,38,88,75,63,94,75,78,63,70,70,80,68,74,50,50,72,79,87,72,78,88,77,136

Secondary structure (DSSP, 8-state):
-HHHHHHHHHHHHHHHTTS-HHHHHHHHHHHHHHHTT-HHHHHHHHHHHHHHHSPPPPPPPP-TT-EEEEE-TTSSTTT-THHHHHHHHTT-EEEEE--TTTS--TTSTT--HHHHHHHHHHHHHHH--SEEEEEGGGHHHHHHHHHHHHHTSS---EEEEES--TT--SPPTT--EEEEEETT--SS----SB-TTSPBPTTSHHHHHHTS-TTTEEEEEEPPB-SSS-BPPP-SS-GGGGSTTHHHHHHHHHHSS-HHHHHHHHGGGGB-HHHHHHHHHH-SSTTGGGGG--SGGG-S-SS--EEEPPTTSHHHHHHHHHHHS-BSS--SSS-----TT------EEEP-GGGGT-S--SHHHHHHHHHHTT----TTSS--STT-SS-------

Foldseek 3Di:
DVVLVVQLVVQLLLLLLQFFNVVSNVVSVVQSVQLVPDPVSVVVSVVVSCCVQFNDADDQDDQAPAEEEEQAALPCPPPNPLLQVLLVVVHHRYHYDHPCVQRNQCPDPPDDLVVNLVSVVVVCVVRVHQEYEYEARSLVSVQVQLVCVQVVVDDAHAYEYEQRYPVQQEGHEPHAYEYEYWCQADPRDFADDAPPLLHGDRRHPLNHLQRYYALRYYYHYQYADDDPWGFHIAYSPRPVCSPPVLVNQLVSLSSDPGSHQSSLSVLVVFFDPQLVVLLSLCHRDPSNVLSVDPPNRSQCPDLDFKDWDDPPDSNNCSLLSLQLTATNDADDGGGDDGSVPDDDPTDIGGRHNCLSVGSDVDDSVVCNSCVSVVHDDDPPQDDDPGRRHRDDDDDDD

Radius of gyration: 22.98 Å; Cα contacts (8 Å, |Δi|>4): 676; chains: 1; bounding box: 59×52×62 Å